Protein 2CJL (pdb70)

Organism: St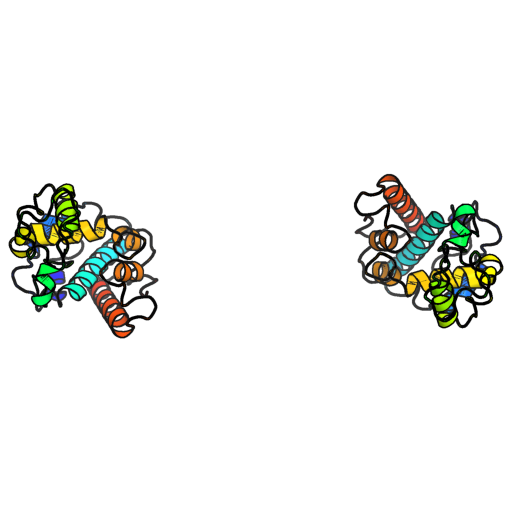reptomyces coelicolor (strain ATCC BAA-471 / A3(2) / M145) (NCBI:txid100226)

Structure (mmCIF, N/CA/C/O backbone):
data_2CJL
#
_entry.id   2CJL
#
_cell.length_a   48.671
_cell.length_b   74.378
_cell.length_c   64.179
_cell.angle_alpha   90.00
_cell.angle_beta   108.57
_cell.angle_gamma   90.00
#
_symmetry.space_group_name_H-M   'P 1 21 1'
#
loop_
_entity.id
_entity.type
_entity.pdbx_description
1 polymer 'SECRETED CHITINASE'
2 non-polymer 'ZINC ION'
3 water water
#
loop_
_atom_site.group_PDB
_atom_site.id
_atom_site.type_symbol
_atom_site.label_atom_id
_atom_site.label_alt_id
_atom_site.label_comp_id
_atom_site.label_asym_id
_atom_site.label_entity_id
_atom_site.label_seq_id
_atom_site.pdbx_PDB_ins_code
_atom_site.Cartn_x
_atom_site.Cartn_y
_atom_site.Cartn_z
_atom_site.occupancy
_atom_site.B_iso_or_equiv
_atom_site.auth_seq_id
_atom_site.auth_comp_id
_atom_site.auth_asym_id
_atom_site.auth_atom_id
_atom_site.pdbx_PDB_model_num
ATOM 1 N N . PHE A 1 1 ? 21.197 63.013 22.583 1.00 14.86 12 PHE A N 1
ATOM 2 C CA . PHE A 1 1 ? 21.830 61.902 23.373 1.00 13.64 12 PHE A CA 1
ATOM 3 C C . PHE A 1 1 ? 20.731 60.952 23.866 1.00 13.35 12 PHE A C 1
ATOM 4 O O . PHE A 1 1 ? 19.720 61.407 24.403 1.00 13.23 12 PHE A O 1
ATOM 12 N N . VAL A 1 2 ? 20.946 59.643 23.682 1.00 12.35 13 VAL A N 1
ATOM 13 C CA . VAL A 1 2 ? 19.952 58.619 24.042 1.00 12.03 13 VAL A CA 1
ATOM 14 C C . VAL A 1 2 ? 19.759 58.431 25.552 1.00 11.57 13 VAL A C 1
ATOM 15 O O . VAL A 1 2 ? 18.897 57.647 25.994 1.00 12.61 13 VAL A O 1
ATOM 19 N N . VAL A 1 3 ? 20.584 59.118 26.339 1.00 10.18 14 VAL A N 1
ATOM 20 C CA . VAL A 1 3 ? 20.371 59.228 27.776 1.00 9.53 14 VAL A CA 1
ATOM 21 C C . VAL A 1 3 ? 19.988 60.667 28.066 1.00 8.95 14 VAL A C 1
ATOM 22 O O . VAL A 1 3 ? 20.774 61.575 27.816 1.00 9.30 14 VAL A O 1
ATOM 26 N N . SER A 1 4 ? 18.776 60.874 28.578 1.00 9.02 15 SER A N 1
ATOM 27 C CA . SER A 1 4 ? 18.315 62.213 28.917 1.00 8.75 15 SER A CA 1
ATOM 28 C C . SER A 1 4 ? 18.925 62.671 30.227 1.00 9.35 15 SER A C 1
ATOM 29 O O . SER A 1 4 ? 19.499 61.877 30.971 1.00 8.65 15 SER A O 1
ATOM 32 N N . GLU A 1 5 ? 18.790 63.960 30.524 1.00 10.55 16 GLU A N 1
ATOM 33 C CA . GLU A 1 5 ? 19.273 64.496 31.788 1.00 11.93 16 GLU A CA 1
ATOM 34 C C . GLU A 1 5 ? 18.597 63.822 32.969 1.00 11.08 16 GLU A C 1
ATOM 35 O O . GLU A 1 5 ? 19.242 63.513 33.967 1.00 10.99 16 GLU A O 1
ATOM 41 N N . ALA A 1 6 ? 17.293 63.589 32.853 1.00 9.76 17 ALA A N 1
ATOM 42 C CA . ALA A 1 6 ? 16.554 62.967 33.960 1.00 10.12 17 ALA A CA 1
ATOM 43 C C . ALA A 1 6 ? 17.001 61.525 34.170 1.00 9.54 17 ALA A C 1
ATOM 44 O O . ALA A 1 6 ? 17.053 61.052 35.307 1.00 9.91 17 ALA A O 1
ATOM 46 N N . GLN A 1 7 ? 17.322 60.826 33.080 1.00 8.81 18 GLN A N 1
ATOM 47 C CA . GLN A 1 7 ? 17.852 59.460 33.205 1.00 7.70 18 GLN A CA 1
ATOM 48 C C . GLN A 1 7 ? 19.235 59.446 33.848 1.00 7.77 18 GLN A C 1
ATOM 49 O O . GLN A 1 7 ? 19.503 58.645 34.733 1.00 7.74 18 GLN A O 1
ATOM 55 N N . PHE A 1 8 ? 20.100 60.348 33.406 1.00 7.64 19 PHE A N 1
ATOM 56 C CA . PHE A 1 8 ? 21.443 60.459 33.979 1.00 7.38 19 PHE A CA 1
ATOM 57 C C . PHE A 1 8 ? 21.354 60.737 35.475 1.00 8.39 19 PHE A C 1
ATOM 58 O O . PHE A 1 8 ? 22.091 60.166 36.279 1.00 7.44 19 PHE A O 1
ATOM 66 N N . ASP A 1 9 ? 20.419 61.606 35.855 1.00 9.27 20 ASP A N 1
ATOM 67 C CA . ASP A 1 9 ? 20.224 61.956 37.257 1.00 11.28 20 ASP A CA 1
ATOM 68 C C . ASP A 1 9 ? 19.867 60.739 38.119 1.00 11.72 20 ASP A C 1
ATOM 69 O O . ASP A 1 9 ? 20.345 60.598 39.257 1.00 13.11 20 ASP A O 1
ATOM 74 N N . GLN A 1 10 ? 19.022 59.868 37.577 1.00 11.62 21 GLN A N 1
ATOM 75 C CA . GLN A 1 10 ? 18.579 58.659 38.263 1.00 12.56 21 GLN A CA 1
ATOM 76 C C . GLN A 1 10 ? 19.676 57.596 38.314 1.00 11.39 21 GLN A C 1
ATOM 77 O O . GLN A 1 10 ? 19.731 56.789 39.250 1.00 11.06 21 GLN A O 1
ATOM 83 N N . MET A 1 11 ? 20.523 57.585 37.285 1.00 9.93 22 MET A N 1
ATOM 84 C CA . MET A 1 11 ? 21.642 56.653 37.199 1.00 9.58 22 MET A CA 1
ATOM 85 C C . MET A 1 11 ? 22.706 56.883 38.268 1.00 8.50 22 MET A C 1
ATOM 86 O O . MET A 1 11 ? 23.330 55.925 38.718 1.00 7.80 22 MET A O 1
ATOM 91 N N . PHE A 1 12 ? 22.918 58.146 38.656 1.00 7.49 23 PHE A N 1
ATOM 92 C CA . PHE A 1 12 ? 24.008 58.520 39.559 1.00 6.87 23 PHE A CA 1
ATOM 93 C C . PHE A 1 12 ? 23.523 59.454 40.685 1.00 6.54 23 PHE A C 1
ATOM 94 O O . PHE A 1 12 ? 23.939 60.617 40.755 1.00 6.36 23 PHE A O 1
ATOM 102 N N . PRO A 1 13 ? 22.661 58.934 41.577 1.00 6.91 24 PRO A N 1
ATOM 103 C CA . PRO A 1 13 ? 22.061 59.827 42.593 1.00 7.30 24 PRO A CA 1
ATOM 104 C C . PRO A 1 13 ? 22.998 60.295 43.692 1.00 7.16 24 PRO A C 1
ATOM 105 O O . PRO A 1 13 ? 22.635 61.201 44.427 1.00 6.86 24 PRO A O 1
ATOM 109 N N . SER A 1 14 ? 24.166 59.673 43.823 1.00 6.62 25 SER A N 1
ATOM 110 C CA . SER A 1 14 ? 25.129 60.036 44.871 1.00 6.82 25 SER A CA 1
ATOM 111 C C . SER A 1 14 ? 26.310 60.850 44.321 1.00 7.32 25 SER A C 1
ATOM 112 O O . SER A 1 14 ? 27.251 61.134 45.053 1.00 7.70 25 SER A O 1
ATOM 115 N N . ARG A 1 15 ? 26.255 61.201 43.035 1.00 7.47 26 ARG A N 1
ATOM 116 C CA . ARG A 1 15 ? 27.421 61.768 42.350 1.00 7.93 26 ARG A CA 1
ATOM 117 C C . ARG A 1 15 ? 27.987 63.039 42.951 1.00 7.62 26 ARG A C 1
ATOM 118 O O . ARG A 1 15 ? 27.258 63.877 43.509 1.00 8.08 26 ARG A O 1
ATOM 126 N N . ASN A 1 16 ? 29.303 63.155 42.864 1.00 7.90 27 ASN A N 1
ATOM 127 C CA . ASN A 1 16 ? 29.994 64.419 43.102 1.00 7.90 27 ASN A CA 1
ATOM 128 C C . ASN A 1 16 ? 29.449 65.433 42.098 1.00 8.39 27 ASN A C 1
ATOM 129 O O . ASN A 1 16 ? 29.295 65.124 40.914 1.00 8.66 27 ASN A O 1
ATOM 134 N N . SER A 1 17 ? 29.118 66.627 42.574 1.00 9.57 28 SER A N 1
ATOM 135 C CA . SER A 1 17 ? 28.514 67.617 41.689 1.00 10.71 28 SER A CA 1
ATOM 136 C C . SER A 1 17 ? 29.482 68.064 40.584 1.00 9.98 28 SER A C 1
ATOM 137 O O . SER A 1 17 ? 29.046 68.690 39.618 1.00 11.78 28 SER A O 1
ATOM 140 N N . PHE A 1 18 ? 30.771 67.726 40.714 1.00 9.69 29 PHE A N 1
ATOM 141 C CA . PHE A 1 18 ? 31.738 67.932 39.614 1.00 8.97 29 PHE A CA 1
ATOM 142 C C . PHE A 1 18 ? 31.219 67.343 38.301 1.00 9.01 29 PHE A C 1
ATOM 143 O O . PHE A 1 18 ? 31.372 67.940 37.224 1.00 8.59 29 PHE A O 1
ATOM 151 N N . TYR A 1 19 ? 30.653 66.139 38.388 1.00 8.01 30 TYR A N 1
ATOM 152 C CA . TYR A 1 19 ? 30.261 65.401 37.190 1.00 9.62 30 TYR A CA 1
ATOM 153 C C . TYR A 1 19 ? 28.904 65.865 36.687 1.00 10.75 30 TYR A C 1
ATOM 154 O O . TYR A 1 19 ? 27.843 65.489 37.218 1.00 12.76 30 TYR A O 1
ATOM 163 N N . THR A 1 20 ? 28.939 66.689 35.645 1.00 11.18 31 THR A N 1
ATOM 164 C CA . THR A 1 20 ? 27.725 67.297 35.125 1.00 11.12 31 THR A CA 1
ATOM 165 C C . THR A 1 20 ? 27.248 66.607 33.851 1.00 9.88 31 THR A C 1
ATOM 166 O O . THR A 1 20 ? 28.056 66.131 33.050 1.00 10.57 31 THR A O 1
ATOM 170 N N . TYR A 1 21 ? 25.922 66.557 33.673 1.00 9.82 32 TYR A N 1
ATOM 171 C CA . TYR A 1 21 ? 25.321 66.059 32.441 1.00 9.73 32 TYR A CA 1
ATOM 172 C C . TYR A 1 21 ? 25.754 66.936 31.258 1.00 9.77 32 TYR A C 1
ATOM 173 O O . TYR A 1 21 ? 26.034 66.426 30.177 1.00 9.80 32 TYR A O 1
ATOM 182 N N . SER A 1 22 ? 25.825 68.250 31.483 1.00 9.84 33 SER A N 1
ATOM 183 C CA . SER A 1 22 ? 26.266 69.184 30.441 1.00 10.65 33 SER A CA 1
ATOM 184 C C . SER A 1 22 ? 27.717 68.943 30.006 1.00 10.46 33 SER A C 1
ATOM 185 O O . SER A 1 22 ? 28.042 69.081 28.825 1.00 11.05 33 SER A O 1
ATOM 188 N N . GLY A 1 23 ? 28.573 68.545 30.950 1.00 10.13 34 GLY A N 1
ATOM 189 C CA . GLY A 1 23 ? 29.950 68.180 30.619 1.00 9.82 34 GLY A CA 1
ATOM 190 C C . GLY A 1 23 ? 29.994 66.948 29.724 1.00 9.40 34 GLY A C 1
ATOM 191 O O . GLY A 1 23 ? 30.762 66.874 28.747 1.00 9.76 34 GLY A O 1
ATOM 192 N N . LEU A 1 24 ? 29.145 65.973 30.047 1.00 8.87 35 LEU A N 1
ATOM 193 C CA . LEU A 1 24 ? 29.046 64.758 29.239 1.00 8.57 35 LEU A CA 1
ATOM 194 C C . LEU A 1 24 ? 28.555 65.056 27.824 1.00 9.12 35 LEU A C 1
ATOM 195 O O . LEU A 1 24 ? 29.149 64.589 26.845 1.00 9.09 35 LEU A O 1
ATOM 200 N N . THR A 1 25 ? 27.486 65.841 27.723 1.00 9.54 36 THR A N 1
ATOM 201 C CA . THR A 1 25 ? 26.959 66.184 26.402 1.00 10.55 36 THR A CA 1
ATOM 202 C C . THR A 1 25 ? 27.965 66.994 25.582 1.00 10.37 36 THR A C 1
ATOM 203 O O . THR A 1 25 ? 28.056 66.807 24.369 1.00 10.90 36 THR A O 1
ATOM 207 N N . ALA A 1 26 ? 28.742 67.850 26.247 1.00 10.25 37 ALA A N 1
ATOM 208 C CA . ALA A 1 26 ? 29.803 68.607 25.564 1.00 11.30 37 ALA A CA 1
ATOM 209 C C . ALA A 1 26 ? 30.892 67.683 25.005 1.00 11.80 37 ALA A C 1
ATOM 210 O O . ALA A 1 26 ? 31.498 67.971 23.968 1.00 13.72 37 ALA A O 1
ATOM 212 N N . ALA A 1 27 ? 31.134 66.578 25.705 1.00 11.44 38 ALA A N 1
ATOM 213 C CA . ALA A 1 27 ? 32.175 65.619 25.333 1.00 10.82 38 ALA A CA 1
ATOM 214 C C . ALA A 1 27 ? 31.830 64.774 24.102 1.00 11.22 38 ALA A C 1
ATOM 215 O O . ALA A 1 27 ? 32.714 64.269 23.414 1.00 10.85 38 ALA A O 1
ATOM 217 N N . LEU A 1 28 ? 30.535 64.602 23.851 1.00 11.24 39 LEU A N 1
ATOM 218 C CA . LEU A 1 28 ? 30.059 63.689 22.821 1.00 12.08 39 LEU A CA 1
ATOM 219 C C . LEU A 1 28 ? 30.608 64.003 21.436 1.00 12.41 39 LEU A C 1
ATOM 220 O O . LEU A 1 28 ? 30.871 63.085 20.653 1.00 13.25 39 LEU A O 1
ATOM 225 N N . SER A 1 29 ? 30.781 65.290 21.135 1.00 13.58 40 SER A N 1
ATOM 226 C CA . SER A 1 29 ? 31.289 65.694 19.818 1.00 14.76 40 SER A CA 1
ATOM 227 C C . SER A 1 29 ? 32.691 65.147 19.481 1.00 14.61 40 SER A C 1
ATOM 228 O O . SER A 1 29 ? 33.052 65.045 18.301 1.00 15.43 40 SER A O 1
ATOM 231 N N . ALA A 1 30 ? 33.472 64.776 20.497 1.00 13.46 41 ALA A N 1
ATOM 232 C CA . ALA A 1 30 ? 34.792 64.192 20.249 1.00 12.40 41 ALA A CA 1
ATOM 233 C C . ALA A 1 30 ? 34.680 62.804 19.604 1.00 12.16 41 ALA A C 1
ATOM 234 O O . ALA A 1 30 ? 35.589 62.361 18.888 1.00 12.14 41 ALA A O 1
ATOM 236 N N . TYR A 1 31 ? 33.571 62.113 19.883 1.00 11.92 42 TYR A N 1
ATOM 237 C CA . TYR A 1 31 ? 33.327 60.767 19.362 1.00 11.80 42 TYR A CA 1
ATOM 238 C C . TYR A 1 31 ? 31.888 60.658 18.898 1.00 12.66 42 TYR A C 1
ATOM 239 O O . TYR A 1 31 ? 31.046 60.091 19.595 1.00 12.65 42 TYR A O 1
ATOM 248 N N . PRO A 1 32 ? 31.588 61.235 17.719 1.00 13.03 43 PRO A N 1
ATOM 249 C CA . PRO A 1 32 ? 30.209 61.284 17.211 1.00 13.41 43 PRO A CA 1
ATOM 250 C C . PRO A 1 32 ? 29.556 59.919 16.966 1.00 13.19 43 PRO A C 1
ATOM 251 O O . PRO A 1 32 ? 28.327 59.843 16.883 1.00 13.88 43 PRO A O 1
ATOM 255 N N . GLY A 1 33 ? 30.364 58.863 16.840 1.00 12.91 44 GLY A N 1
ATOM 256 C CA . GLY A 1 33 ? 29.856 57.497 16.666 1.00 12.18 44 GLY A CA 1
ATOM 257 C C . GLY A 1 33 ? 29.382 56.880 17.977 1.00 11.29 44 GLY A C 1
ATOM 258 O O . GLY A 1 33 ? 28.642 55.881 17.988 1.00 11.37 44 GLY A O 1
ATOM 259 N N . PHE A 1 34 ? 29.793 57.482 19.093 1.00 10.28 45 PHE A N 1
ATOM 260 C CA . PHE A 1 34 ? 29.484 56.906 20.404 1.00 9.45 45 PHE A CA 1
ATOM 261 C C . PHE A 1 34 ? 28.001 57.039 20.717 1.00 9.80 45 PHE A C 1
ATOM 262 O O . PHE A 1 34 ? 27.459 58.151 20.705 1.00 9.73 45 PHE A O 1
ATOM 270 N N . SER A 1 35 ? 27.375 55.898 21.021 1.00 10.72 46 SER A N 1
ATOM 271 C CA . SER A 1 35 ? 25.931 55.813 21.289 1.00 12.37 46 SER A CA 1
ATOM 272 C C . SER A 1 35 ? 25.134 56.371 20.102 1.00 12.76 46 SER A C 1
ATOM 273 O O . SER A 1 35 ? 24.017 56.863 20.268 1.00 12.96 46 SER A O 1
ATOM 276 N N . ASN A 1 36 ? 25.724 56.272 18.909 1.00 13.61 47 ASN A N 1
ATOM 277 C CA . ASN A 1 36 ? 25.097 56.780 17.681 1.00 15.53 47 ASN A CA 1
ATOM 278 C C . ASN A 1 36 ? 25.357 55.858 16.490 1.00 15.30 47 ASN A C 1
ATOM 279 O O . ASN A 1 36 ? 25.219 56.259 15.320 1.00 15.97 47 ASN A O 1
ATOM 284 N N . THR A 1 37 ? 25.715 54.616 16.798 1.00 14.96 48 THR A N 1
ATOM 285 C CA . THR A 1 37 ? 26.023 53.602 15.794 1.00 14.89 48 THR A CA 1
ATOM 286 C C . THR A 1 37 ? 25.129 52.376 16.004 1.00 15.45 48 THR A C 1
ATOM 287 O O . THR A 1 37 ? 25.025 51.844 17.119 1.00 15.78 48 THR A O 1
ATOM 291 N N . GLY A 1 38 ? 24.479 51.941 14.926 1.00 14.70 49 GLY A N 1
ATOM 292 C CA . GLY A 1 38 ? 23.559 50.805 14.960 1.00 14.28 49 GLY A CA 1
ATOM 293 C C . GLY A 1 38 ? 22.134 51.217 15.307 1.00 13.73 49 GLY A C 1
ATOM 294 O O . GLY A 1 38 ? 21.782 52.400 15.253 1.00 13.79 49 GLY A O 1
ATOM 295 N N . SER A 1 39 ? 21.312 50.242 15.687 1.00 13.67 50 SER A N 1
ATOM 296 C CA . SER A 1 39 ? 19.923 50.522 16.065 1.00 14.25 50 SER A CA 1
ATOM 297 C C . SER A 1 39 ? 19.835 51.321 17.365 1.00 14.13 50 SER A C 1
ATOM 298 O O . SER A 1 39 ? 20.800 51.347 18.144 1.00 13.37 50 SER A O 1
ATOM 301 N N . ASP A 1 40 ? 18.690 51.955 17.610 1.00 14.33 51 ASP A N 1
ATOM 302 C CA . ASP A 1 40 ? 18.454 52.633 18.886 1.00 14.49 51 ASP A CA 1
ATOM 303 C C . ASP A 1 40 ? 18.674 51.697 20.086 1.00 13.80 51 ASP A C 1
ATOM 304 O O . ASP A 1 40 ? 19.062 52.153 21.162 1.00 13.61 51 ASP A O 1
ATOM 309 N N . THR A 1 41 ? 18.408 50.401 19.912 1.00 13.34 52 THR A N 1
ATOM 310 C CA . THR A 1 41 ? 18.700 49.405 20.952 1.00 12.60 52 THR A CA 1
ATOM 311 C C . THR A 1 41 ? 20.200 49.373 21.262 1.00 12.19 52 THR A C 1
ATOM 312 O O . THR A 1 41 ? 20.615 49.457 22.429 1.00 11.53 52 THR A O 1
ATOM 316 N N . VAL A 1 42 ? 21.008 49.264 20.218 1.00 11.46 53 VAL A N 1
ATOM 317 C CA . VAL A 1 42 ? 22.460 49.221 20.375 1.00 11.45 53 VAL A CA 1
ATOM 318 C C . VAL A 1 42 ? 22.981 50.536 20.963 1.00 10.72 53 VAL A C 1
ATOM 319 O O . VAL A 1 42 ? 23.877 50.520 21.822 1.00 9.76 53 VAL A O 1
ATOM 323 N N . LYS A 1 43 ? 22.427 51.665 20.524 1.00 9.54 54 LYS A N 1
ATOM 324 C CA . LYS A 1 43 ? 22.856 52.981 21.012 1.00 9.56 54 LYS A CA 1
ATOM 325 C C . LYS A 1 43 ? 22.652 53.063 22.516 1.00 9.31 54 LYS A C 1
ATOM 326 O O . LYS A 1 43 ? 23.502 53.592 23.248 1.00 9.15 54 LYS A O 1
ATOM 332 N N . LYS A 1 44 ? 21.501 52.580 22.972 1.00 8.98 55 LYS A N 1
ATOM 333 C CA . LYS A 1 44 ? 21.165 52.624 24.392 1.00 9.13 55 LYS A CA 1
ATOM 334 C C . LYS A 1 44 ? 21.974 51.601 25.197 1.00 9.11 55 LYS A C 1
ATOM 335 O O . LYS A 1 44 ? 22.379 51.888 26.340 1.00 8.44 55 LYS A O 1
ATOM 341 N N . GLN A 1 45 ? 22.201 50.418 24.620 1.00 8.31 56 GLN A N 1
ATOM 342 C CA . GLN A 1 45 ? 23.059 49.414 25.275 1.00 7.51 56 GLN A CA 1
ATOM 343 C C . GLN A 1 45 ? 24.460 49.993 25.444 1.00 7.46 56 GLN A C 1
ATOM 344 O O . GLN A 1 45 ? 25.064 49.845 26.515 1.00 7.11 56 GLN A O 1
ATOM 350 N N . GLU A 1 46 ? 24.968 50.649 24.406 1.00 6.81 57 GLU A N 1
ATOM 351 C CA . GLU A 1 46 ? 26.309 51.227 24.491 1.00 7.00 57 GLU A CA 1
ATOM 352 C C . GLU A 1 46 ? 26.387 52.303 25.586 1.00 6.78 57 GLU A C 1
ATOM 353 O O . GLU A 1 46 ? 27.316 52.306 26.412 1.00 6.74 57 GLU A O 1
ATOM 359 N N . ALA A 1 47 ? 25.411 53.215 25.584 1.00 5.74 58 ALA A N 1
ATOM 360 C CA . ALA A 1 47 ? 25.386 54.293 26.579 1.00 5.96 58 ALA A CA 1
ATOM 361 C C . ALA A 1 47 ? 25.316 53.689 27.980 1.00 5.67 58 ALA A C 1
ATOM 362 O O . ALA A 1 47 ? 26.048 54.104 28.879 1.00 6.23 58 ALA A O 1
ATOM 364 N N . ALA A 1 48 ? 24.438 52.705 28.172 1.00 5.23 59 ALA A N 1
ATOM 365 C CA . ALA A 1 48 ? 24.303 52.074 29.489 1.00 4.89 59 ALA A CA 1
ATOM 366 C C . ALA A 1 48 ? 25.572 51.371 29.913 1.00 5.43 59 ALA A C 1
ATOM 367 O O . ALA A 1 48 ? 25.921 51.387 31.103 1.00 6.06 59 ALA A O 1
ATOM 369 N N . ALA A 1 49 ? 26.234 50.724 28.958 1.00 4.53 60 ALA A N 1
ATOM 370 C CA . ALA A 1 49 ? 27.478 50.003 29.234 1.00 4.86 60 ALA A CA 1
ATOM 371 C C . ALA A 1 49 ? 28.585 50.961 29.654 1.00 4.79 60 ALA A C 1
ATOM 372 O O . ALA A 1 49 ? 29.302 50.694 30.636 1.00 5.03 60 ALA A O 1
ATOM 374 N N . PHE A 1 50 ? 28.733 52.060 28.919 1.00 3.86 61 PHE A N 1
ATOM 375 C CA . PHE A 1 50 ? 29.708 53.087 29.293 1.00 3.97 61 PHE A CA 1
ATOM 376 C C . PHE A 1 50 ? 29.436 53.608 30.692 1.00 4.24 61 PHE A C 1
ATOM 377 O O . PHE A 1 50 ? 30.331 53.606 31.550 1.00 4.53 61 PHE A O 1
ATOM 385 N N . LEU A 1 51 ? 28.194 53.993 30.942 1.00 4.37 62 LEU A N 1
ATOM 386 C CA . LEU A 1 51 ? 27.880 54.619 32.229 1.00 3.86 62 LEU A CA 1
ATOM 387 C C . LEU A 1 51 ? 27.950 53.609 33.395 1.00 4.13 62 LEU A C 1
ATOM 388 O O . LEU A 1 51 ? 28.320 53.987 34.524 1.00 4.54 62 LEU A O 1
ATOM 393 N N . ALA A 1 52 ? 27.621 52.334 33.150 1.00 4.52 63 ALA A N 1
ATOM 394 C CA . ALA A 1 52 ? 27.753 51.302 34.191 1.00 4.04 63 ALA A CA 1
ATOM 395 C C . ALA A 1 52 ? 29.236 51.100 34.584 1.00 4.52 63 ALA A C 1
ATOM 396 O O . ALA A 1 52 ? 29.581 51.066 35.774 1.00 5.14 63 ALA A O 1
ATOM 398 N N . ASN A 1 53 ? 30.091 50.987 33.571 1.00 4.32 64 ASN A N 1
ATOM 399 C CA . ASN A 1 53 ? 31.536 50.906 33.807 1.00 4.61 64 ASN A CA 1
ATOM 400 C C . ASN A 1 53 ? 32.066 52.118 34.563 1.00 4.47 64 ASN A C 1
ATOM 401 O O . ASN A 1 53 ? 32.833 51.955 35.528 1.00 5.56 64 ASN A O 1
ATOM 406 N N . VAL A 1 54 ? 31.633 53.307 34.146 1.00 4.21 65 VAL A N 1
ATOM 407 C CA . VAL A 1 54 ? 31.999 54.537 34.848 1.00 4.33 65 VAL A CA 1
ATOM 408 C C . VAL A 1 54 ? 31.535 54.493 36.319 1.00 4.55 65 VAL A C 1
ATOM 409 O O . VAL A 1 54 ? 32.301 54.855 37.240 1.00 4.71 65 VAL A O 1
ATOM 413 N N . GLY A 1 55 ? 30.313 54.019 36.548 1.00 3.92 66 GLY A N 1
ATOM 414 C CA . GLY A 1 55 ? 29.813 53.882 37.928 1.00 4.40 66 GLY A CA 1
ATOM 415 C C . GLY A 1 55 ? 30.695 52.963 38.762 1.00 4.56 66 GLY A C 1
ATOM 416 O O . GLY A 1 55 ? 30.991 53.210 39.948 1.00 5.07 66 GLY A O 1
ATOM 417 N N . HIS A 1 56 ? 31.107 51.864 38.156 1.00 4.56 67 HIS A N 1
ATOM 418 C CA . HIS A 1 56 ? 31.971 50.940 38.892 1.00 4.69 67 HIS A CA 1
ATOM 419 C C . HIS A 1 56 ? 33.321 51.549 39.276 1.00 5.20 67 HIS A C 1
ATOM 420 O O . HIS A 1 56 ? 33.796 51.370 40.404 1.00 5.92 67 HIS A O 1
ATOM 427 N N . GLU A 1 57 ? 33.916 52.285 38.339 1.00 4.42 68 GLU A N 1
ATOM 428 C CA . GLU A 1 57 ? 35.285 52.779 38.527 1.00 5.28 68 GLU A CA 1
ATOM 429 C C . GLU A 1 57 ? 35.396 53.977 39.450 1.00 5.45 68 GLU A C 1
ATOM 430 O O . GLU A 1 57 ? 36.480 54.272 39.979 1.00 5.80 68 GLU A O 1
ATOM 436 N N . THR A 1 58 ? 34.282 54.676 39.623 1.00 4.25 69 THR A N 1
ATOM 437 C CA . THR A 1 58 ? 34.299 55.917 40.387 1.00 4.50 69 THR A CA 1
ATOM 438 C C . THR A 1 58 ? 33.383 55.906 41.623 1.00 4.50 69 THR A C 1
ATOM 439 O O . THR A 1 58 ? 33.170 56.947 42.242 1.00 4.77 69 THR A O 1
ATOM 443 N N . GLY A 1 59 ? 32.800 54.757 41.965 1.00 3.77 70 GLY A N 1
ATOM 444 C CA . GLY A 1 59 ? 31.839 54.716 43.073 1.00 4.43 70 GLY A CA 1
ATOM 445 C C . GLY A 1 59 ? 30.596 55.539 42.791 1.00 4.71 70 GLY A C 1
ATOM 446 O O . GLY A 1 59 ? 30.232 56.435 43.559 1.00 5.00 70 GLY A O 1
ATOM 447 N N . GLY A 1 60 ? 29.926 55.236 41.680 1.00 3.68 71 GLY A N 1
ATOM 448 C CA . GLY A 1 60 ? 28.708 55.983 41.349 1.00 3.45 71 GLY A CA 1
ATOM 449 C C . GLY A 1 60 ? 28.993 57.463 41.113 1.00 4.17 71 GLY A C 1
ATOM 450 O O . GLY A 1 60 ? 28.167 58.315 41.451 1.00 4.70 71 GLY A O 1
ATOM 451 N N . LEU A 1 61 ? 30.168 57.763 40.561 1.00 4.31 72 LEU A N 1
ATOM 452 C CA . LEU A 1 61 ? 30.623 59.156 40.354 1.00 4.46 72 LEU A CA 1
ATOM 453 C C . LEU A 1 61 ? 30.810 59.971 41.646 1.00 4.42 72 LEU A C 1
ATOM 454 O O . LEU A 1 61 ? 30.929 61.202 41.598 1.00 4.71 72 LEU A O 1
ATOM 459 N N . VAL A 1 62 ? 30.900 59.289 42.792 1.00 3.92 73 VAL A N 1
ATOM 460 C CA . VAL A 1 62 ? 31.218 59.988 44.055 1.00 4.12 73 VAL A CA 1
ATOM 461 C C . VAL A 1 62 ? 32.659 60.519 44.028 1.00 5.13 73 VAL A C 1
ATOM 462 O O . VAL A 1 62 ? 32.949 61.570 44.610 1.00 6.17 73 VAL A O 1
ATOM 466 N N . TYR A 1 63 ? 33.545 59.784 43.355 1.00 4.57 74 TYR A N 1
ATOM 467 C CA . TYR A 1 63 ? 34.986 60.105 43.365 1.00 5.04 74 TYR A CA 1
ATOM 468 C C . TYR A 1 63 ? 35.485 60.633 42.030 1.00 5.97 74 TYR A C 1
ATOM 469 O O . TYR A 1 63 ? 35.111 60.115 40.958 1.00 6.03 74 TYR A O 1
ATOM 478 N N . VAL A 1 64 ? 36.336 61.660 42.104 1.00 6.53 75 VAL A N 1
ATOM 479 C CA . VAL A 1 64 ? 37.001 62.219 40.927 1.00 7.27 75 VAL A CA 1
ATOM 480 C C . VAL A 1 64 ? 38.431 61.683 40.810 1.00 7.61 75 VAL A C 1
ATOM 481 O O . VAL A 1 64 ? 38.890 61.363 39.709 1.00 8.06 75 VAL A O 1
ATOM 485 N N . VAL A 1 65 ? 39.134 61.598 41.940 1.00 7.50 76 VAL A N 1
ATOM 486 C CA . VAL A 1 65 ? 40.531 61.143 41.934 1.00 7.92 76 VAL A CA 1
ATOM 487 C C . VAL A 1 65 ? 40.696 59.802 42.630 1.00 8.42 76 VAL A C 1
ATOM 488 O O . VAL A 1 65 ? 39.910 59.420 43.511 1.00 8.99 76 VAL A O 1
ATOM 492 N N . GLU A 1 66 ? 41.747 59.104 42.214 1.00 8.57 77 GLU A N 1
ATOM 493 C CA . GLU A 1 66 ? 42.117 57.827 42.778 1.00 9.18 77 GLU A CA 1
ATOM 494 C C . GLU A 1 66 ? 42.289 57.977 44.293 1.00 9.34 77 GLU A C 1
ATOM 495 O O . GLU A 1 66 ? 42.966 58.892 44.750 1.00 9.54 77 GLU A O 1
ATOM 501 N N . GLN A 1 67 ? 41.666 57.091 45.075 1.00 10.35 78 GLN A N 1
ATOM 502 C CA . GLN A 1 67 ? 41.618 57.296 46.527 1.00 12.09 78 GLN A CA 1
ATOM 503 C C . GLN A 1 67 ? 42.837 56.760 47.273 1.00 13.36 78 GLN A C 1
ATOM 504 O O . GLN A 1 67 ? 43.172 57.254 48.351 1.00 13.79 78 GLN A O 1
ATOM 510 N N . ASN A 1 68 ? 43.489 55.753 46.707 1.00 15.06 79 ASN A N 1
ATOM 511 C CA . ASN A 1 68 ? 44.701 55.216 47.330 1.00 17.44 79 ASN A CA 1
ATOM 512 C C . ASN A 1 68 ? 45.927 56.046 46.973 1.00 18.41 79 ASN A C 1
ATOM 513 O O . ASN A 1 68 ? 46.593 55.784 45.966 1.00 18.84 79 ASN A O 1
ATOM 518 N N . THR A 1 69 ? 46.208 57.042 47.809 1.00 20.04 80 THR A N 1
ATOM 519 C CA . THR A 1 69 ? 47.264 58.016 47.549 1.00 21.60 80 THR A CA 1
ATOM 520 C C . THR A 1 69 ? 48.663 57.397 47.562 1.00 22.18 80 THR A C 1
ATOM 521 O O . THR A 1 69 ? 49.584 57.942 46.943 1.00 22.86 80 THR A O 1
ATOM 525 N N . ALA A 1 70 ? 48.817 56.270 48.257 1.00 22.54 81 ALA A N 1
ATOM 526 C CA . ALA A 1 70 ? 50.095 55.542 48.289 1.00 22.67 81 ALA A CA 1
ATOM 527 C C . ALA A 1 70 ? 50.550 55.135 46.890 1.00 22.67 81 ALA A C 1
ATOM 528 O O . ALA A 1 70 ? 51.753 55.045 46.622 1.00 22.74 81 ALA A O 1
ATOM 530 N N . ASN A 1 71 ? 49.583 54.903 46.004 1.00 22.23 82 ASN A N 1
ATOM 531 C CA .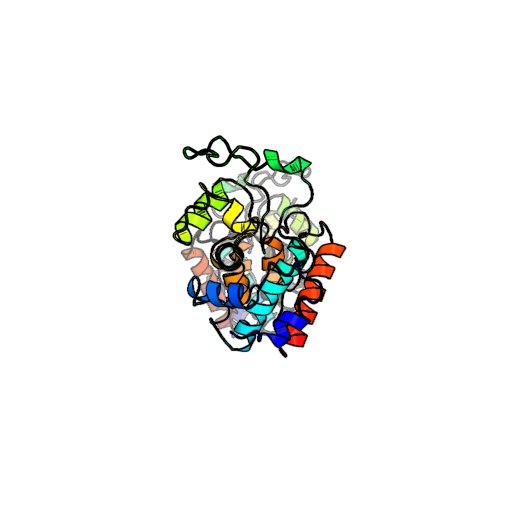 ASN A 1 71 ? 49.861 54.495 44.633 1.00 21.89 82 ASN A CA 1
ATOM 532 C C . ASN A 1 71 ? 50.278 55.621 43.683 1.00 20.88 82 ASN A C 1
ATOM 533 O O . ASN A 1 71 ? 50.723 55.338 42.586 1.00 21.07 82 ASN A O 1
ATOM 538 N N . TYR A 1 72 ? 50.145 56.878 44.108 1.00 20.28 83 TYR A N 1
ATOM 539 C CA . TYR A 1 72 ? 50.377 58.028 43.207 1.00 19.82 83 TYR A CA 1
ATOM 540 C C . TYR A 1 72 ? 51.731 58.000 42.459 1.00 20.67 83 TYR A C 1
ATOM 541 O O . TYR A 1 72 ? 51.749 58.149 41.233 1.00 20.38 83 TYR A O 1
ATOM 550 N N . PRO A 1 73 ? 52.857 57.777 43.176 1.00 21.24 84 PRO A N 1
ATOM 551 C CA . PRO A 1 73 ? 54.141 57.802 42.450 1.00 21.72 84 PRO A CA 1
ATOM 552 C C . PRO A 1 73 ? 54.345 56.631 41.478 1.00 21.66 84 PRO A C 1
ATOM 553 O O . PRO A 1 73 ? 55.312 56.627 40.715 1.00 22.56 84 PRO A O 1
ATOM 557 N N . HIS A 1 74 ? 53.428 55.670 41.494 1.00 21.57 85 HIS A N 1
ATOM 558 C CA . HIS A 1 74 ? 53.490 54.472 40.657 1.00 21.50 85 HIS A CA 1
ATOM 559 C C . HIS A 1 74 ? 53.267 54.672 39.140 1.00 20.64 85 HIS A C 1
ATOM 560 O O . HIS A 1 74 ? 53.685 53.843 38.337 1.00 21.41 85 HIS A O 1
ATOM 567 N N . TYR A 1 75 ? 52.603 55.758 38.748 1.00 19.36 86 TYR A N 1
ATOM 568 C CA . TYR A 1 75 ? 52.110 55.884 37.369 1.00 17.81 86 TYR A CA 1
ATOM 569 C C . TYR A 1 75 ? 53.030 56.666 36.434 1.00 17.39 86 TYR A C 1
ATOM 570 O O . TYR A 1 75 ? 52.602 57.157 35.385 1.00 16.03 86 TYR A O 1
ATOM 579 N N . CYS A 1 76 ? 54.301 56.753 36.807 1.00 17.65 87 CYS A N 1
ATOM 580 C CA . CYS A 1 76 ? 55.293 57.372 35.945 1.00 17.11 87 CYS A CA 1
ATOM 581 C C . CYS A 1 76 ? 56.128 56.302 35.237 1.00 16.43 87 CYS A C 1
ATOM 582 O O . CYS A 1 76 ? 56.952 55.623 35.861 1.00 16.24 87 CYS A O 1
ATOM 585 N N . ASP A 1 77 ? 55.876 56.129 33.940 1.00 14.73 88 ASP A N 1
ATOM 586 C CA . ASP A 1 77 ? 56.711 55.282 33.098 1.00 13.78 88 ASP A CA 1
ATOM 587 C C . ASP A 1 77 ? 57.912 56.118 32.667 1.00 13.37 88 ASP A C 1
ATOM 588 O O . ASP A 1 77 ? 57.847 56.884 31.698 1.00 12.89 88 ASP A O 1
ATOM 593 N N . ALA A 1 78 ? 59.013 55.945 33.396 1.00 13.08 89 ALA A N 1
ATOM 594 C CA . ALA A 1 78 ? 60.204 56.761 33.194 1.00 12.69 89 ALA A CA 1
ATOM 595 C C . ALA A 1 78 ? 60.974 56.439 31.906 1.00 12.14 89 ALA A C 1
ATOM 596 O O . ALA A 1 78 ? 61.926 57.158 31.573 1.00 11.67 89 ALA A O 1
ATOM 598 N N . SER A 1 79 ? 60.560 55.395 31.181 1.00 11.70 90 SER A N 1
ATOM 599 C CA . SER A 1 79 ? 61.178 55.033 29.900 1.00 12.17 90 SER A CA 1
ATOM 600 C C . SER A 1 79 ? 60.745 55.944 28.753 1.00 12.20 90 SER A C 1
ATOM 601 O O . SER A 1 79 ? 61.375 55.986 27.688 1.00 13.17 90 SER A O 1
ATOM 604 N N . GLN A 1 80 ? 59.662 56.680 28.974 1.00 12.63 91 GLN A N 1
ATOM 605 C CA . GLN A 1 80 ? 59.169 57.583 27.939 1.00 12.91 91 GLN A CA 1
ATOM 606 C C . GLN A 1 80 ? 60.114 58.765 27.775 1.00 13.38 91 GLN A C 1
ATOM 607 O O . GLN A 1 80 ? 60.539 59.355 28.769 1.00 13.28 91 GLN A O 1
ATOM 613 N N . PRO A 1 81 ? 60.466 59.101 26.522 1.00 14.41 92 PRO A N 1
ATOM 614 C CA . PRO A 1 81 ? 61.391 60.217 26.284 1.00 14.57 92 PRO A CA 1
ATOM 615 C C . PRO A 1 81 ? 60.848 61.542 26.825 1.00 14.69 92 PRO A C 1
ATOM 616 O O . PRO A 1 81 ? 61.626 62.410 27.235 1.00 15.43 92 PRO A O 1
ATOM 620 N N . TYR A 1 82 ? 59.518 61.665 26.859 1.00 14.41 93 TYR A N 1
ATOM 621 C CA . TYR A 1 82 ? 58.848 62.867 27.360 1.00 14.02 93 TYR A CA 1
ATOM 622 C C . TYR A 1 82 ? 58.642 62.870 28.880 1.00 13.70 93 TYR A C 1
ATOM 623 O O . TYR A 1 82 ? 58.252 63.880 29.470 1.00 13.35 93 TYR A O 1
ATOM 632 N N . GLY A 1 83 ? 58.916 61.727 29.501 1.00 13.41 94 GLY A N 1
ATOM 633 C CA . GLY A 1 83 ? 58.915 61.606 30.953 1.00 13.36 94 GLY A CA 1
ATOM 634 C C . GLY A 1 83 ? 57.595 61.945 31.614 1.00 13.63 94 GLY A C 1
ATOM 635 O O . GLY A 1 83 ? 56.530 61.624 31.087 1.00 13.49 94 GLY A O 1
ATOM 636 N N . CYS A 1 84 ? 57.695 62.595 32.767 1.00 13.74 95 CYS A N 1
ATOM 637 C CA . CYS A 1 84 ? 56.560 62.886 33.646 1.00 14.41 95 CYS A CA 1
ATOM 638 C C . CYS A 1 84 ? 56.654 64.352 34.089 1.00 14.56 95 CYS A C 1
ATOM 639 O O . CYS A 1 84 ? 56.870 64.644 35.264 1.00 14.97 95 CYS A O 1
ATOM 642 N N . PRO A 1 85 ? 56.496 65.291 33.135 1.00 14.57 96 PRO A N 1
ATOM 643 C CA . PRO A 1 85 ? 56.826 66.701 33.389 1.00 15.42 96 PRO A CA 1
ATOM 644 C C . PRO A 1 85 ? 56.013 67.380 34.495 1.00 15.88 96 PRO A C 1
ATOM 645 O O . PRO A 1 85 ? 56.511 68.297 35.143 1.00 16.28 96 PRO A O 1
ATOM 649 N N . ALA A 1 86 ? 54.773 66.939 34.711 1.00 15.87 97 ALA A N 1
ATOM 650 C CA . ALA A 1 86 ? 53.974 67.477 35.803 1.00 16.08 97 ALA A CA 1
ATOM 651 C C . ALA A 1 86 ? 54.450 66.986 37.170 1.00 16.08 97 ALA A C 1
ATOM 652 O O . ALA A 1 86 ? 54.114 67.588 38.194 1.00 17.61 97 ALA A O 1
ATOM 654 N N . GLY A 1 87 ? 55.235 65.911 37.180 1.00 16.11 98 GLY A N 1
ATOM 655 C CA . GLY A 1 87 ? 55.672 65.270 38.421 1.00 15.95 98 GLY A CA 1
ATOM 656 C C . GLY A 1 87 ? 55.502 63.764 38.370 1.00 15.88 98 GLY A C 1
ATOM 657 O O . GLY A 1 87 ? 54.566 63.262 37.742 1.00 15.25 98 GLY A O 1
ATOM 658 N N . ASN A 1 88 ? 56.396 63.038 39.045 1.00 16.07 99 ASN A N 1
ATOM 659 C CA . ASN A 1 88 ? 56.364 61.577 39.056 1.00 16.51 99 ASN A CA 1
ATOM 660 C C . ASN A 1 88 ? 55.071 60.995 39.647 1.00 15.98 99 ASN A C 1
ATOM 661 O O . ASN A 1 88 ? 54.653 59.897 39.281 1.00 15.91 99 ASN A O 1
ATOM 666 N N . ASP A 1 89 ? 54.450 61.758 40.539 1.00 16.08 100 ASP A N 1
ATOM 667 C CA . ASP A 1 89 ? 53.254 61.320 41.261 1.00 16.19 100 ASP A CA 1
ATOM 668 C C . ASP A 1 89 ? 51.976 62.035 40.807 1.00 15.62 100 ASP A C 1
ATOM 669 O O . ASP A 1 89 ? 50.987 62.071 41.545 1.00 15.44 100 ASP A O 1
ATOM 674 N N . LYS A 1 90 ? 51.989 62.587 39.598 1.00 14.00 101 LYS A N 1
ATOM 675 C CA . LYS A 1 90 ? 50.850 63.376 39.116 1.00 13.03 101 LYS A CA 1
ATOM 676 C C . LYS A 1 90 ? 50.026 62.740 37.981 1.00 11.60 101 LYS A C 1
ATOM 677 O O . LYS A 1 90 ? 49.226 63.419 37.338 1.00 11.03 101 LYS A O 1
ATOM 683 N N . TYR A 1 91 ? 50.197 61.438 37.761 1.00 10.28 102 TYR A N 1
ATOM 684 C CA . TYR A 1 91 ? 49.507 60.722 36.669 1.00 9.63 102 TYR A CA 1
ATOM 685 C C . TYR A 1 91 ? 48.610 59.612 37.203 1.00 8.91 102 TYR A C 1
ATOM 686 O O . TYR A 1 91 ? 48.364 58.608 36.528 1.00 8.74 102 TYR A O 1
ATOM 695 N N . TYR A 1 92 ? 48.128 59.845 38.428 1.00 8.94 103 TYR A N 1
ATOM 696 C CA . TYR A 1 92 ? 47.165 58.967 39.092 1.00 9.00 103 TYR A CA 1
ATOM 697 C C . TYR A 1 92 ? 45.789 59.073 38.452 1.00 8.85 103 TYR A C 1
ATOM 698 O O . TYR A 1 92 ? 45.530 59.969 37.643 1.00 9.18 103 TYR A O 1
ATOM 707 N N . GLY A 1 93 ? 44.912 58.149 38.832 1.00 8.82 104 GLY A N 1
ATOM 708 C CA . GLY A 1 93 ? 43.569 58.075 38.271 1.00 7.95 104 GLY A CA 1
ATOM 709 C C . GLY A 1 93 ? 42.726 59.322 38.462 1.00 7.58 104 GLY A C 1
ATOM 710 O O . GLY A 1 93 ? 42.611 59.871 39.559 1.00 7.22 104 GLY A O 1
ATOM 711 N N . ARG A 1 94 ? 42.142 59.780 37.360 1.00 6.65 105 ARG A N 1
ATOM 712 C CA . ARG A 1 94 ? 41.243 60.932 37.392 1.00 6.44 105 ARG A CA 1
ATOM 713 C C . ARG A 1 94 ? 40.061 60.713 36.449 1.00 6.07 105 ARG A C 1
ATOM 714 O O . ARG A 1 94 ? 40.215 60.167 35.342 1.00 5.62 105 ARG A O 1
ATOM 722 N N . GLY A 1 95 ? 38.890 61.159 36.884 1.00 5.93 106 GLY A N 1
ATOM 723 C CA . GLY A 1 95 ? 37.723 61.202 35.997 1.00 6.05 106 GLY A CA 1
ATOM 724 C C . GLY A 1 95 ? 37.008 59.868 35.820 1.00 6.51 106 GLY A C 1
ATOM 725 O O . GLY A 1 95 ? 37.273 58.890 36.543 1.00 5.93 106 GLY A O 1
ATOM 726 N N . PRO A 1 96 ? 36.063 59.826 34.870 1.00 6.45 107 PRO A N 1
ATOM 727 C CA . PRO A 1 96 ? 35.127 58.691 34.773 1.00 6.66 107 PRO A CA 1
ATOM 728 C C . PRO A 1 96 ? 35.742 57.310 34.519 1.00 6.72 107 PRO A C 1
ATOM 729 O O . PRO A 1 96 ? 35.162 56.305 34.970 1.00 7.07 107 PRO A O 1
ATOM 733 N N . VAL A 1 97 ? 36.877 57.242 33.815 1.00 6.94 108 VAL A N 1
ATOM 734 C CA . VAL A 1 97 ? 37.562 55.950 33.627 1.00 7.63 108 VAL A CA 1
ATOM 735 C C . VAL A 1 97 ? 38.855 55.893 34.418 1.00 7.59 108 VAL A C 1
ATOM 736 O O . VAL A 1 97 ? 39.655 54.982 34.229 1.00 8.92 108 VAL A O 1
ATOM 740 N N . GLN A 1 98 ? 39.052 56.853 35.316 1.00 6.74 109 GLN A N 1
ATOM 741 C CA . GLN A 1 98 ? 40.250 56.849 36.171 1.00 7.02 109 GLN A CA 1
ATOM 742 C C . GLN A 1 98 ? 41.521 56.744 35.317 1.00 7.27 109 GLN A C 1
ATOM 743 O O . GLN A 1 98 ? 42.383 55.889 35.526 1.00 7.30 109 GLN A O 1
ATOM 749 N N . LEU A 1 99 ? 41.614 57.667 34.360 1.00 7.16 110 LEU A N 1
ATOM 750 C CA . LEU A 1 99 ? 42.765 57.764 33.466 1.00 7.07 110 LEU A CA 1
ATOM 751 C C . LEU A 1 99 ? 44.057 57.864 34.290 1.00 7.06 110 LEU A C 1
ATOM 752 O O . LEU A 1 99 ? 44.160 58.718 35.196 1.00 6.63 110 LEU A O 1
ATOM 757 N N . SER A 1 100 ? 45.007 56.970 33.977 1.00 7.57 111 SER A N 1
ATOM 758 C CA . SER A 1 100 ? 46.252 56.778 34.732 1.00 8.90 111 SER A CA 1
ATOM 759 C C . SER A 1 100 ? 47.415 56.564 33.766 1.00 8.75 111 SER A C 1
ATOM 760 O O . SER A 1 100 ? 47.210 56.075 32.655 1.00 9.03 111 SER A O 1
ATOM 763 N N . TRP A 1 101 ? 48.617 56.942 34.224 1.00 9.44 112 TRP A N 1
ATOM 764 C CA . TRP A 1 101 ? 49.915 56.785 33.515 1.00 10.82 112 TRP A CA 1
ATOM 765 C C . TRP A 1 101 ? 50.249 57.955 32.602 1.00 10.16 112 TRP A C 1
ATOM 766 O O . TRP A 1 101 ? 49.420 58.396 31.803 1.00 9.97 112 TRP A O 1
ATOM 777 N N . ASN A 1 102 ? 51.492 58.422 32.691 1.00 9.88 113 ASN A N 1
ATOM 778 C CA . ASN A 1 102 ? 51.955 59.471 31.789 1.00 9.30 113 ASN A CA 1
ATOM 779 C C . ASN A 1 102 ? 51.686 59.161 30.315 1.00 8.84 113 ASN A C 1
ATOM 780 O O . ASN A 1 102 ? 51.281 60.050 29.561 1.00 8.92 113 ASN A O 1
ATOM 785 N N . PHE A 1 103 ? 51.901 57.911 29.883 1.00 8.82 114 PHE A N 1
ATOM 786 C CA . PHE A 1 103 ? 51.722 57.582 28.473 1.00 9.37 114 PHE A CA 1
ATOM 787 C C . PHE A 1 103 ? 50.244 57.664 28.026 1.00 8.79 114 PHE A C 1
ATOM 788 O O . PHE A 1 103 ? 49.959 57.939 26.854 1.00 9.23 114 PHE A O 1
ATOM 796 N N . ASN A 1 104 ? 49.317 57.445 28.965 1.00 8.84 115 ASN A N 1
ATOM 797 C CA . ASN A 1 104 ? 47.888 57.581 28.639 1.00 8.15 115 ASN A CA 1
ATOM 798 C C . ASN A 1 104 ? 47.420 59.034 28.639 1.00 8.03 115 ASN A C 1
ATOM 799 O O . ASN A 1 104 ? 46.583 59.410 27.817 1.00 8.11 115 ASN A O 1
ATOM 804 N N . TYR A 1 105 ? 47.962 59.846 29.543 1.00 8.12 116 TYR A N 1
ATOM 805 C CA . TYR A 1 105 ? 47.710 61.290 29.473 1.00 8.00 116 TYR A CA 1
ATOM 806 C C . TYR A 1 105 ? 48.256 61.840 28.158 1.00 8.92 116 TYR A C 1
ATOM 807 O O . TYR A 1 105 ? 47.616 62.683 27.510 1.00 8.38 116 TYR A O 1
ATOM 816 N N . LYS A 1 106 ? 49.422 61.340 27.733 1.00 9.20 117 LYS A N 1
ATOM 817 C CA . LYS A 1 106 ? 49.992 61.762 26.449 1.00 9.72 117 LYS A CA 1
ATOM 818 C C . LYS A 1 106 ? 49.085 61.378 25.271 1.00 9.43 117 LYS A C 1
ATOM 819 O O . LYS A 1 106 ? 48.712 62.236 24.467 1.00 9.01 117 LYS A O 1
ATOM 825 N N . ALA A 1 107 ? 48.726 60.093 25.175 1.00 9.24 118 ALA A N 1
ATOM 826 C CA . ALA A 1 107 ? 47.900 59.578 24.083 1.00 9.06 118 ALA A CA 1
ATOM 827 C C . ALA A 1 107 ? 46.519 60.231 24.068 1.00 8.71 118 ALA A C 1
ATOM 828 O O . ALA A 1 107 ? 46.028 60.639 23.011 1.00 9.03 118 ALA A O 1
ATOM 830 N N . ALA A 1 108 ? 45.898 60.335 25.245 1.00 8.19 119 ALA A N 1
ATOM 831 C CA . ALA A 1 108 ? 44.552 60.909 25.302 1.00 7.46 119 ALA A CA 1
ATOM 832 C C . ALA A 1 108 ? 44.593 62.371 24.876 1.00 6.95 119 ALA A C 1
ATOM 833 O O . ALA A 1 108 ? 43.752 62.832 24.087 1.00 7.18 119 ALA A O 1
ATOM 835 N N . GLY A 1 109 ? 45.581 63.097 25.385 1.00 6.99 120 GLY A N 1
ATOM 836 C CA . GLY A 1 109 ? 45.726 64.523 25.059 1.00 8.19 120 GLY A CA 1
ATOM 837 C C . GLY A 1 109 ? 45.956 64.731 23.576 1.00 8.73 120 GLY A C 1
ATOM 838 O O . GLY A 1 109 ? 45.335 65.603 22.946 1.00 8.87 120 GLY A O 1
ATOM 839 N N . ASP A 1 110 ? 46.829 63.917 23.001 1.00 8.62 121 ASP A N 1
ATOM 840 C CA . ASP A 1 110 ? 47.109 64.001 21.559 1.00 9.90 121 ASP A CA 1
ATOM 841 C C . ASP A 1 110 ? 45.825 63.799 20.755 1.00 10.00 121 ASP A C 1
ATOM 842 O O . ASP A 1 110 ? 45.557 64.519 19.790 1.00 11.40 121 ASP A O 1
ATOM 847 N N . ALA A 1 111 ? 45.004 62.836 21.178 1.00 9.32 122 ALA A N 1
ATOM 848 C CA . ALA A 1 111 ? 43.766 62.532 20.454 1.00 9.61 122 ALA A CA 1
ATOM 849 C C . ALA A 1 111 ? 42.721 63.622 20.608 1.00 9.40 122 ALA A C 1
ATOM 850 O O . ALA A 1 111 ? 41.976 63.920 19.668 1.00 11.03 122 ALA A O 1
ATOM 852 N N . LEU A 1 112 ? 42.664 64.210 21.797 1.00 8.69 123 LEU A N 1
ATOM 853 C CA . LEU A 1 112 ? 41.640 65.219 22.127 1.00 8.59 123 LEU A CA 1
ATOM 854 C C . LEU A 1 112 ? 42.031 66.662 21.779 1.00 9.01 123 LEU A C 1
ATOM 855 O O . LEU A 1 112 ? 41.203 67.583 21.857 1.00 9.32 123 LEU A O 1
ATOM 860 N N . GLY A 1 113 ? 43.294 66.873 21.430 1.00 9.96 124 GLY A N 1
ATOM 861 C CA . GLY A 1 113 ? 43.805 68.232 21.214 1.00 10.48 124 GLY A CA 1
ATOM 862 C C . GLY A 1 113 ? 43.928 69.041 22.498 1.00 10.97 124 GLY A C 1
ATOM 863 O O . GLY A 1 113 ? 43.663 70.259 22.517 1.00 11.33 124 GLY A O 1
ATOM 864 N N . ILE A 1 114 ? 44.305 68.366 23.585 1.00 10.30 125 ILE A N 1
ATOM 865 C CA . ILE A 1 114 ? 44.514 69.002 24.893 1.00 11.30 125 ILE A CA 1
ATOM 866 C C . ILE A 1 114 ? 45.844 68.518 25.456 1.00 11.16 125 ILE A C 1
ATOM 867 O O . ILE A 1 114 ? 46.159 67.333 25.350 1.00 10.10 125 ILE A O 1
ATOM 872 N N . ASP A 1 115 ? 46.621 69.424 26.043 1.00 11.25 126 ASP A N 1
ATOM 873 C CA . ASP A 1 115 ? 47.921 69.047 26.579 1.00 11.23 126 ASP A CA 1
ATOM 874 C C . ASP A 1 115 ? 47.786 68.453 27.980 1.00 10.88 126 ASP A C 1
ATOM 875 O O . ASP A 1 115 ? 48.080 69.087 28.995 1.00 10.83 126 ASP A O 1
ATOM 880 N N . LEU A 1 116 ? 47.333 67.207 28.019 1.00 9.83 127 LEU A N 1
ATOM 881 C CA . LEU A 1 116 ? 47.102 66.536 29.284 1.00 9.11 127 LEU A CA 1
ATOM 882 C C . LEU A 1 116 ? 48.390 66.044 29.924 1.00 9.32 127 LEU A C 1
ATOM 883 O O . LEU A 1 116 ? 48.446 65.899 31.135 1.00 9.90 127 LEU A O 1
ATOM 888 N N . LEU A 1 117 ? 49.426 65.806 29.119 1.00 9.54 128 LEU A N 1
ATOM 889 C CA . LEU A 1 117 ? 50.704 65.390 29.699 1.00 10.67 128 LEU A CA 1
ATOM 890 C C . LEU A 1 117 ? 51.276 66.499 30.575 1.00 10.59 128 LEU A C 1
ATOM 891 O O . LEU A 1 117 ? 51.773 66.233 31.674 1.00 11.45 128 LEU A O 1
ATOM 896 N N . ASN A 1 118 ? 51.179 67.748 30.113 1.00 11.05 129 ASN A N 1
ATOM 897 C CA . ASN A 1 118 ? 51.704 68.864 30.901 1.00 12.11 129 ASN A CA 1
ATOM 898 C C . ASN A 1 118 ? 50.682 69.520 31.831 1.00 12.76 129 ASN A C 1
ATOM 899 O O . ASN A 1 118 ? 51.030 70.387 32.643 1.00 14.62 129 ASN A O 1
ATOM 904 N N . ASN A 1 119 ? 49.415 69.119 31.711 1.00 11.78 130 ASN A N 1
ATOM 905 C CA . ASN A 1 119 ? 48.343 69.684 32.537 1.00 11.35 130 ASN A CA 1
ATOM 906 C C . ASN A 1 119 ? 47.363 68.575 32.964 1.00 10.44 130 ASN A C 1
ATOM 907 O O . ASN A 1 119 ? 46.168 68.662 32.662 1.00 9.71 130 ASN A O 1
ATOM 912 N N . PRO A 1 120 ? 47.865 67.536 33.656 1.00 9.43 131 PRO A N 1
ATOM 913 C CA . PRO A 1 120 ? 46.994 66.389 33.955 1.00 9.01 131 PRO A CA 1
ATOM 914 C C . PRO A 1 120 ? 45.826 66.746 34.885 1.00 8.62 131 PRO A C 1
ATOM 915 O O . PRO A 1 120 ? 44.781 66.049 34.881 1.00 7.68 131 PRO A O 1
ATOM 919 N N . ASP A 1 121 ? 45.977 67.798 35.684 1.00 8.50 132 ASP A N 1
ATOM 920 C CA . ASP A 1 121 ? 44.893 68.204 36.596 1.00 8.71 132 ASP A CA 1
ATOM 921 C C . ASP A 1 121 ? 43.620 68.642 35.852 1.00 8.11 132 ASP A C 1
ATOM 922 O O . ASP A 1 121 ? 42.545 68.684 36.443 1.00 7.54 132 ASP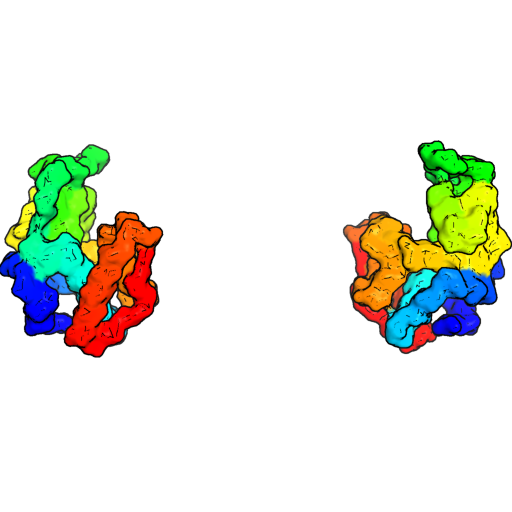 A O 1
ATOM 927 N N . LEU A 1 122 ? 43.737 68.967 34.567 1.00 8.33 133 LEU A N 1
ATOM 928 C CA . LEU A 1 122 ? 42.533 69.283 33.788 1.00 7.58 133 LEU A CA 1
ATOM 929 C C . LEU A 1 122 ? 41.483 68.171 33.885 1.00 6.76 133 LEU A C 1
ATOM 930 O O . LEU A 1 122 ? 40.282 68.437 33.884 1.00 7.18 133 LEU A O 1
ATOM 935 N N . VAL A 1 123 ? 41.938 66.927 33.995 1.00 6.57 134 VAL A N 1
ATOM 936 C CA . VAL A 1 123 ? 41.007 65.782 34.055 1.00 6.78 134 VAL A CA 1
ATOM 937 C C . VAL A 1 123 ? 40.227 65.774 35.375 1.00 7.15 134 VAL A C 1
ATOM 938 O O . VAL A 1 123 ? 39.133 65.202 35.434 1.00 7.61 134 VAL A O 1
ATOM 942 N N . GLN A 1 124 ? 40.766 66.387 36.437 1.00 7.78 135 GLN A N 1
ATOM 943 C CA . GLN A 1 124 ? 40.019 66.459 37.707 1.00 8.39 135 GLN A CA 1
ATOM 944 C C . GLN A 1 124 ? 39.368 67.812 37.956 1.00 8.75 135 GLN A C 1
ATOM 945 O O . GLN A 1 124 ? 38.620 67.981 38.924 1.00 9.34 135 GLN A O 1
ATOM 951 N N . ASN A 1 125 ? 39.647 68.771 37.076 1.00 9.02 136 ASN A N 1
ATOM 952 C CA . ASN A 1 125 ? 39.188 70.138 37.294 1.00 9.57 136 ASN A CA 1
ATOM 953 C C . ASN A 1 125 ? 38.170 70.616 36.289 1.00 9.10 136 ASN A C 1
ATOM 954 O O . ASN A 1 125 ? 37.547 71.665 36.496 1.00 10.69 136 ASN A O 1
ATOM 959 N N . ASP A 1 126 ? 38.006 69.883 35.187 1.00 8.03 137 ASP A N 1
ATOM 960 C CA . ASP A 1 126 ? 37.040 70.262 34.171 1.00 7.79 137 ASP A CA 1
ATOM 961 C C . ASP A 1 126 ? 36.180 69.073 33.732 1.00 7.55 137 ASP A C 1
ATOM 962 O O . ASP A 1 126 ? 36.704 68.059 33.272 1.00 8.26 137 ASP A O 1
ATOM 967 N N . SER A 1 127 ? 34.860 69.230 33.860 1.00 7.17 138 SER A N 1
ATOM 968 C CA . SER A 1 127 ? 33.905 68.150 33.618 1.00 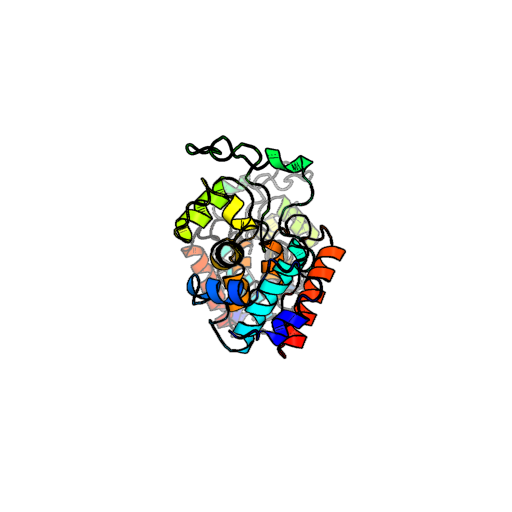7.84 138 SER A CA 1
ATOM 969 C C . SER A 1 127 ? 33.967 67.665 32.171 1.00 6.93 138 SER A C 1
ATOM 970 O O . SER A 1 127 ? 33.990 66.447 31.917 1.00 6.79 138 SER A O 1
ATOM 973 N N . ALA A 1 128 ? 33.985 68.593 31.207 1.00 6.71 139 ALA A N 1
ATOM 974 C CA . ALA A 1 128 ? 33.999 68.177 29.806 1.00 6.89 139 ALA A CA 1
ATOM 975 C C . ALA A 1 128 ? 35.283 67.401 29.486 1.00 6.68 139 ALA A C 1
ATOM 976 O O . ALA A 1 128 ? 35.245 66.386 28.785 1.00 7.07 139 ALA A O 1
ATOM 978 N N . VAL A 1 129 ? 36.422 67.892 29.974 1.00 6.54 140 VAL A N 1
ATOM 979 C CA . VAL A 1 129 ? 37.678 67.182 29.727 1.00 6.47 140 VAL A CA 1
ATOM 980 C C . VAL A 1 129 ? 37.615 65.781 30.339 1.00 5.44 140 VAL A C 1
ATOM 981 O O . VAL A 1 129 ? 37.977 64.805 29.689 1.00 5.71 140 VAL A O 1
ATOM 985 N N . ALA A 1 130 ? 37.132 65.703 31.585 1.00 5.25 141 ALA A N 1
ATOM 986 C CA . ALA A 1 130 ? 37.006 64.418 32.272 1.00 5.11 141 ALA A CA 1
ATOM 987 C C . ALA A 1 130 ? 36.183 63.429 31.434 1.00 5.36 141 ALA A C 1
ATOM 988 O O . ALA A 1 130 ? 36.612 62.298 31.161 1.00 5.49 141 ALA A O 1
ATOM 990 N N . TRP A 1 131 ? 35.006 63.863 30.998 1.00 5.00 142 TRP A N 1
ATOM 991 C CA . TRP A 1 131 ? 34.172 62.997 30.184 1.00 5.76 142 TRP A CA 1
ATOM 992 C C . TRP A 1 131 ? 34.829 62.663 28.838 1.00 5.57 142 TRP A C 1
ATOM 993 O O . TRP A 1 131 ? 34.711 61.544 28.361 1.00 6.17 142 TRP A O 1
ATOM 1004 N N . LYS A 1 132 ? 35.508 63.634 28.216 1.00 5.62 143 LYS A N 1
ATOM 1005 C CA . LYS A 1 132 ? 36.232 63.342 26.978 1.00 5.53 143 LYS A CA 1
ATOM 1006 C C . LYS A 1 132 ? 37.294 62.251 27.158 1.00 5.67 143 LYS A C 1
ATOM 1007 O O . LYS A 1 132 ? 37.486 61.443 26.254 1.00 6.08 143 LYS A O 1
ATOM 1013 N N . THR A 1 133 ? 37.971 62.218 28.308 1.00 5.97 144 THR A N 1
ATOM 1014 C CA . THR A 1 133 ? 38.987 61.166 28.510 1.00 4.83 144 THR A CA 1
ATOM 1015 C C . THR A 1 133 ? 38.298 59.797 28.628 1.00 5.24 144 THR A C 1
ATOM 1016 O O . THR A 1 133 ? 38.826 58.785 28.173 1.00 6.28 144 THR A O 1
ATOM 1020 N N . GLY A 1 134 ? 37.105 59.776 29.227 1.00 5.25 145 GLY A N 1
ATOM 1021 C CA . GLY A 1 134 ? 36.324 58.540 29.315 1.00 5.43 145 GLY A CA 1
ATOM 1022 C C . GLY A 1 134 ? 35.931 58.045 27.939 1.00 5.33 145 GLY A C 1
ATOM 1023 O O . GLY A 1 134 ? 36.078 56.858 27.633 1.00 5.70 145 GLY A O 1
ATOM 1024 N N . LEU A 1 135 ? 35.458 58.959 27.093 1.00 5.03 146 LEU A N 1
ATOM 1025 C CA . LEU A 1 135 ? 35.084 58.584 25.735 1.00 5.64 146 LEU A CA 1
ATOM 1026 C C . LEU A 1 135 ? 3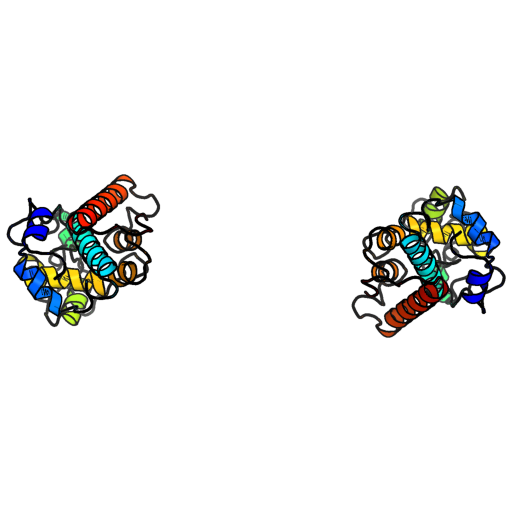6.305 58.209 24.874 1.00 6.00 146 LEU A C 1
ATOM 1027 O O . LEU A 1 135 ? 36.202 57.333 24.013 1.00 6.67 146 LEU A O 1
ATOM 1032 N N . TRP A 1 136 ? 37.455 58.839 25.125 1.00 6.32 147 TRP A N 1
ATOM 1033 C CA . TRP A 1 136 ? 38.676 58.457 24.424 1.00 6.81 147 TRP A CA 1
ATOM 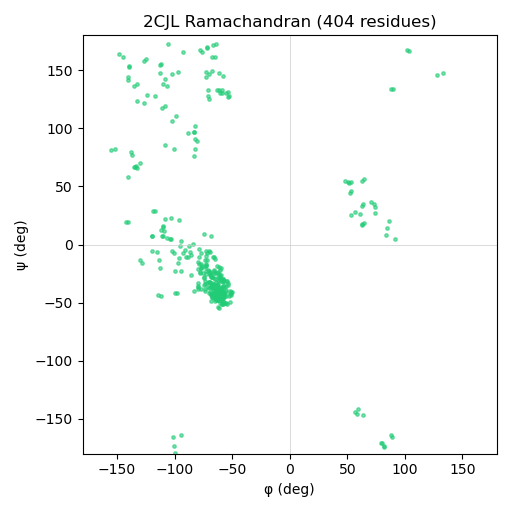1034 C C . TRP A 1 136 ? 38.983 56.986 24.728 1.00 6.80 147 TRP A C 1
ATOM 1035 O O . TRP A 1 136 ? 39.244 56.187 23.808 1.00 7.55 147 TRP A O 1
ATOM 1046 N N . TYR A 1 137 ? 38.926 56.625 26.009 1.00 7.12 148 TYR A N 1
ATOM 1047 C CA . TYR A 1 137 ? 39.289 55.262 26.393 1.00 6.89 148 TYR A CA 1
ATOM 1048 C C . TYR A 1 137 ? 38.283 54.291 25.768 1.00 6.80 148 TYR A C 1
ATOM 1049 O O . TYR A 1 137 ? 38.642 53.311 25.124 1.00 6.96 148 TYR A O 1
ATOM 1058 N N . TRP A 1 138 ? 37.003 54.595 25.938 1.00 6.22 149 TRP A N 1
ATOM 1059 C CA . TRP A 1 138 ? 35.922 53.726 25.479 1.00 6.70 149 TRP A CA 1
ATOM 1060 C C . TRP A 1 138 ? 35.954 53.467 23.982 1.00 6.76 149 TRP A C 1
ATOM 1061 O O . TRP A 1 138 ? 35.622 52.366 23.508 1.00 7.61 149 TRP A O 1
ATOM 1072 N N . ASN A 1 139 ? 36.313 54.501 23.231 1.00 6.88 150 ASN A N 1
ATOM 1073 C CA . ASN A 1 139 ? 36.174 54.444 21.779 1.00 8.09 150 ASN A CA 1
ATOM 1074 C C . ASN A 1 139 ? 37.459 54.067 21.064 1.00 8.95 150 ASN A C 1
ATOM 1075 O O . ASN A 1 139 ? 37.398 53.710 19.896 1.00 10.03 150 ASN A O 1
ATOM 1080 N N . THR A 1 140 ? 38.610 54.146 21.740 1.00 9.39 151 THR A N 1
ATOM 1081 C CA . THR A 1 140 ? 39.889 53.908 21.040 1.00 10.65 151 THR A CA 1
ATOM 1082 C C . THR A 1 140 ? 40.821 52.884 21.678 1.00 10.88 151 THR A C 1
ATOM 1083 O O . THR A 1 140 ? 41.768 52.420 21.030 1.00 11.83 151 THR A O 1
ATOM 1087 N N . GLN A 1 141 ? 40.582 52.546 22.942 1.00 10.49 152 GLN A N 1
ATOM 1088 C CA . GLN A 1 141 ? 41.501 51.685 23.690 1.00 10.86 152 GLN A CA 1
ATOM 1089 C C . GLN A 1 141 ? 40.950 50.289 23.926 1.00 12.07 152 GLN A C 1
ATOM 1090 O O . GLN A 1 141 ? 39.760 50.127 24.162 1.00 11.12 152 GLN A O 1
ATOM 1096 N N . THR A 1 142 ? 41.821 49.285 23.863 1.00 13.00 153 THR A N 1
ATOM 1097 C CA . THR A 1 142 ? 41.418 47.907 24.158 1.00 14.59 153 THR A CA 1
ATOM 1098 C C . THR A 1 142 ? 41.701 47.554 25.609 1.00 15.71 153 THR A C 1
ATOM 1099 O O . THR A 1 142 ? 41.086 46.638 26.160 1.00 15.96 153 THR A O 1
ATOM 1103 N N . GLY A 1 143 ? 42.644 48.278 26.213 1.00 16.80 154 GLY A N 1
ATOM 1104 C CA . GLY A 1 143 ? 43.122 47.985 27.564 1.00 19.19 154 GLY A CA 1
ATOM 1105 C C . GLY A 1 143 ? 43.678 46.579 27.638 1.00 20.47 154 GLY A C 1
ATOM 1106 O O . GLY A 1 143 ? 44.252 46.096 26.657 1.00 21.22 154 GLY A O 1
ATOM 1107 N N . PRO A 1 144 ? 43.506 45.913 28.799 1.00 21.57 155 PRO A N 1
ATOM 1108 C CA . PRO A 1 144 ? 43.880 44.506 28.983 1.00 22.42 155 PRO A CA 1
ATOM 1109 C C . PRO A 1 144 ? 43.010 43.514 28.189 1.00 22.86 155 PRO A C 1
ATOM 1110 O O . PRO A 1 144 ? 43.151 42.295 28.373 1.00 23.91 155 PRO A O 1
ATOM 1114 N N . GLY A 1 145 ? 42.138 44.036 27.318 1.00 22.63 156 GLY A N 1
ATOM 1115 C CA . GLY A 1 145 ? 41.275 43.232 26.439 1.00 21.99 156 GLY A CA 1
ATOM 1116 C C . GLY A 1 145 ? 41.763 43.137 24.999 1.00 21.75 156 GLY A C 1
ATOM 1117 O O . GLY A 1 145 ? 42.911 43.480 24.711 1.00 22.45 156 GLY A O 1
ATOM 1118 N N . THR A 1 146 ? 40.892 42.684 24.090 1.00 21.07 157 THR A N 1
ATOM 1119 C CA . THR A 1 146 ? 41.239 42.511 22.668 1.00 20.45 157 THR A CA 1
ATOM 1120 C C . THR A 1 146 ? 40.472 43.424 21.701 1.00 19.26 157 THR A C 1
ATOM 1121 O O . THR A 1 146 ? 40.755 43.458 20.503 1.00 20.09 157 THR A O 1
ATOM 1125 N N . MET A 1 147 ? 39.492 44.167 22.209 1.00 17.02 158 MET A N 1
ATOM 1126 C CA . MET A 1 147 ? 38.736 45.067 21.350 1.00 15.15 158 MET A CA 1
ATOM 1127 C C . MET A 1 147 ? 38.371 46.307 22.146 1.00 13.35 158 MET A C 1
ATOM 1128 O O . MET A 1 147 ? 38.416 46.274 23.380 1.00 12.96 158 MET A O 1
ATOM 1133 N N . THR A 1 148 ? 38.016 47.387 21.449 1.00 11.40 159 THR A N 1
ATOM 1134 C CA . THR A 1 148 ? 37.517 48.571 22.158 1.00 9.94 159 THR A CA 1
ATOM 1135 C C . THR A 1 148 ? 36.139 48.271 22.745 1.00 9.49 159 THR A C 1
ATOM 1136 O O . THR A 1 148 ? 35.365 47.507 22.169 1.00 9.56 159 THR A O 1
ATOM 1140 N N . PRO A 1 149 ? 35.828 48.863 23.910 1.00 8.30 160 PRO A N 1
ATOM 1141 C CA . PRO A 1 149 ? 34.458 48.720 24.415 1.00 7.95 160 PRO A CA 1
ATOM 1142 C C . PRO A 1 149 ? 33.381 49.168 23.422 1.00 8.08 160 PRO A C 1
ATOM 1143 O O . PRO A 1 149 ? 32.308 48.555 23.358 1.00 8.56 160 PRO A O 1
ATOM 1147 N N . HIS A 1 150 ? 33.666 50.208 22.651 1.00 8.22 161 HIS A N 1
ATOM 1148 C CA . HIS A 1 150 ? 32.758 50.656 21.592 1.00 8.63 161 HIS A CA 1
ATOM 1149 C C . HIS A 1 150 ? 32.507 49.520 20.609 1.00 9.35 161 HIS A C 1
ATOM 1150 O O . HIS A 1 150 ? 31.359 49.195 20.321 1.00 9.30 161 HIS A O 1
ATOM 1157 N N . ASP A 1 151 ? 33.581 48.884 20.150 1.00 10.03 162 ASP A N 1
ATOM 1158 C CA . ASP A 1 151 ? 33.420 47.750 19.221 1.00 10.83 162 ASP A CA 1
ATOM 1159 C C . ASP A 1 151 ? 32.674 46.571 19.847 1.00 10.63 162 ASP A C 1
ATOM 1160 O O . ASP A 1 151 ? 31.841 45.939 19.200 1.00 11.01 162 ASP A O 1
ATOM 1165 N N . ALA A 1 152 ? 32.962 46.268 21.107 1.00 9.93 163 ALA A N 1
ATOM 1166 C CA . ALA A 1 152 ? 32.247 45.184 21.793 1.00 10.03 163 ALA A CA 1
ATOM 1167 C C . ALA A 1 152 ? 30.733 45.379 21.768 1.00 9.87 163 ALA A C 1
ATOM 1168 O O . ALA A 1 152 ? 29.983 44.425 21.577 1.00 10.90 163 ALA A O 1
ATOM 1170 N N . MET A 1 153 ? 30.273 46.612 21.973 1.00 10.50 164 MET A N 1
ATOM 1171 C CA . MET A 1 153 ? 28.849 46.845 22.087 1.00 11.61 164 MET A CA 1
ATOM 1172 C C . MET A 1 153 ? 28.196 46.968 20.721 1.00 12.50 164 MET A C 1
ATOM 1173 O O . MET A 1 153 ? 27.083 46.469 20.527 1.00 13.27 164 MET A O 1
ATOM 1178 N N . VAL A 1 154 ? 28.860 47.639 19.780 1.00 13.22 165 VAL A N 1
ATOM 1179 C CA . VAL A 1 154 ? 28.251 47.812 18.449 1.00 15.32 165 VAL A CA 1
ATOM 1180 C C . VAL A 1 154 ? 28.282 46.529 17.602 1.00 16.27 165 VAL A C 1
ATOM 1181 O O . VAL A 1 154 ? 27.335 46.269 16.844 1.00 16.97 165 VAL A O 1
ATOM 1185 N N . ASN A 1 155 ? 29.345 45.734 17.746 1.00 16.98 166 ASN A N 1
ATOM 1186 C CA . ASN A 1 155 ? 29.503 44.494 16.960 1.00 18.24 166 ASN A CA 1
ATOM 1187 C C . ASN A 1 155 ? 28.934 43.243 17.624 1.00 18.71 166 ASN A C 1
ATOM 1188 O O . ASN A 1 155 ? 28.940 42.168 17.027 1.00 19.89 166 ASN A O 1
ATOM 1193 N N . GLY A 1 156 ? 28.454 43.388 18.857 1.00 18.53 167 GLY A N 1
ATOM 1194 C CA . GLY A 1 156 ? 27.708 42.337 19.533 1.00 18.05 167 GLY A CA 1
ATOM 1195 C C . GLY A 1 156 ? 28.549 41.312 20.269 1.00 17.07 167 GLY A C 1
ATOM 1196 O O . GLY A 1 156 ? 28.064 40.214 20.561 1.00 17.20 167 GLY A O 1
ATOM 1197 N N . ALA A 1 157 ? 29.799 41.660 20.586 1.00 15.61 168 ALA A N 1
ATOM 1198 C CA . ALA A 1 157 ? 30.634 40.800 21.434 1.00 14.11 168 ALA A CA 1
ATOM 1199 C C . ALA A 1 157 ? 30.124 40.778 22.882 1.00 12.90 168 ALA A C 1
ATOM 1200 O O . ALA A 1 157 ? 30.366 39.815 23.615 1.00 12.92 168 ALA A O 1
ATOM 1202 N N . GLY A 1 158 ? 29.429 41.848 23.274 1.00 11.61 169 GLY A N 1
ATOM 1203 C CA . GLY A 1 158 ? 28.702 41.888 24.541 1.00 9.95 169 GLY A CA 1
ATOM 1204 C C . GLY A 1 158 ? 29.359 42.680 25.666 1.00 8.64 169 GLY A C 1
ATOM 1205 O O . GLY A 1 158 ? 30.541 43.042 25.599 1.00 8.91 169 GLY A O 1
ATOM 1206 N N . PHE A 1 159 ? 28.566 42.934 26.701 1.00 7.48 170 PHE A N 1
ATOM 1207 C CA . PHE A 1 159 ? 29.021 43.713 27.846 1.00 6.43 170 PHE A CA 1
ATOM 1208 C C . PHE A 1 159 ? 30.253 43.134 28.540 1.00 6.40 170 PHE A C 1
ATOM 1209 O O . PHE A 1 159 ? 31.074 43.882 29.083 1.00 6.52 170 PHE A O 1
ATOM 1217 N N . GLY A 1 160 ? 30.406 41.809 28.533 1.00 6.41 171 GLY A N 1
ATOM 1218 C CA . GLY A 1 160 ? 31.496 41.200 29.291 1.00 6.22 171 GLY A CA 1
ATOM 1219 C C . GLY A 1 160 ? 32.856 41.654 28.787 1.00 6.84 171 GLY A C 1
ATOM 1220 O O . GLY A 1 160 ? 33.804 41.786 29.571 1.00 7.58 171 GLY A O 1
ATOM 1221 N N . GLU A 1 161 ? 32.963 41.893 27.474 1.00 6.71 172 GLU A N 1
ATOM 1222 C CA . GLU A 1 161 ? 34.228 42.365 26.896 1.00 7.67 172 GLU A CA 1
ATOM 1223 C C . GLU A 1 161 ? 34.592 43.760 27.384 1.00 7.51 172 GLU A C 1
ATOM 1224 O O . GLU A 1 161 ? 35.770 44.104 27.471 1.00 7.92 172 GLU A O 1
ATOM 1230 N N . THR A 1 162 ? 33.580 44.554 27.714 1.00 6.74 173 THR A N 1
ATOM 1231 C CA . THR A 1 162 ? 33.839 45.897 28.250 1.00 6.58 173 THR A CA 1
ATOM 1232 C C . THR A 1 162 ? 34.378 45.821 29.683 1.00 7.00 173 THR A C 1
ATOM 1233 O O . THR A 1 162 ? 35.198 46.659 30.070 1.00 7.55 173 THR A O 1
ATOM 1237 N N . ILE A 1 163 ? 33.933 44.832 30.460 1.00 7.07 174 ILE A N 1
ATOM 1238 C CA . ILE A 1 163 ? 34.490 44.598 31.798 1.00 7.33 174 ILE A CA 1
ATOM 1239 C C . ILE A 1 163 ? 35.980 44.270 31.670 1.00 8.16 174 ILE A C 1
ATOM 1240 O O . ILE A 1 163 ? 36.821 44.808 32.393 1.00 8.71 174 ILE A O 1
ATOM 1245 N N . ARG A 1 164 ? 36.299 43.392 30.731 1.00 8.87 175 ARG A N 1
ATOM 1246 C CA . ARG A 1 164 ? 37.681 42.991 30.514 1.00 10.01 175 ARG A CA 1
ATOM 1247 C C . ARG A 1 164 ? 38.583 44.184 30.192 1.00 10.62 175 ARG A C 1
ATOM 1248 O O . ARG A 1 164 ? 39.699 44.282 30.713 1.00 12.15 175 ARG A O 1
ATOM 1256 N N . SER A 1 165 ? 38.093 45.080 29.334 1.00 9.93 176 SER A N 1
ATOM 1257 C CA . SER A 1 165 ? 38.891 46.229 28.888 1.00 10.00 176 SER A CA 1
ATOM 1258 C C . SER A 1 165 ? 38.986 47.365 29.905 1.00 9.94 176 SER A C 1
ATOM 1259 O O . SER A 1 165 ? 39.929 48.158 29.861 1.00 9.87 176 SER A O 1
ATOM 1262 N N . ILE A 1 166 ? 38.016 47.436 30.811 1.00 9.78 177 ILE A N 1
ATOM 1263 C CA . ILE A 1 166 ? 38.010 48.505 31.807 1.00 9.92 177 ILE A CA 1
ATOM 1264 C C . ILE A 1 166 ? 38.354 47.959 33.189 1.00 9.56 177 ILE A C 1
ATOM 1265 O O . ILE A 1 166 ? 37.490 47.596 33.990 1.00 9.06 177 ILE A O 1
ATOM 1270 N N . ASN A 1 167 ? 39.655 47.887 33.440 1.00 10.06 178 ASN A N 1
ATOM 1271 C CA . ASN A 1 167 ? 40.170 47.498 34.735 1.00 10.41 178 ASN A CA 1
ATOM 1272 C C . ASN A 1 167 ? 39.571 46.176 35.240 1.00 10.02 178 ASN A C 1
ATOM 1273 O O . ASN A 1 167 ? 39.206 46.037 36.406 1.00 9.70 178 ASN A O 1
ATOM 1278 N N . GLY A 1 168 ? 39.491 45.202 34.335 1.00 10.27 179 GLY A N 1
ATOM 1279 C CA . GLY A 1 168 ? 38.931 43.904 34.670 1.00 10.43 179 GLY A CA 1
ATOM 1280 C C . GLY A 1 168 ? 39.901 42.751 34.821 1.00 10.99 179 GLY A C 1
ATOM 1281 O O . GLY A 1 168 ? 39.460 41.615 35.026 1.00 11.07 179 GLY A O 1
ATOM 1282 N N . SER A 1 169 ? 41.203 43.028 34.748 1.00 11.59 180 SER A N 1
ATOM 1283 C CA . SER A 1 169 ? 42.222 41.974 34.747 1.00 12.99 180 SER A CA 1
ATOM 1284 C C . SER A 1 169 ? 42.223 41.075 35.984 1.00 12.73 180 SER A C 1
ATOM 1285 O O . SER A 1 169 ? 42.573 39.891 35.875 1.00 13.68 180 SER A O 1
ATOM 1288 N N . LEU A 1 170 ? 41.837 41.623 37.140 1.00 12.63 181 LEU A N 1
ATOM 1289 C CA . LEU A 1 170 ? 41.771 40.851 38.390 1.00 11.99 181 LEU A CA 1
ATOM 1290 C C . LEU A 1 170 ? 40.372 40.302 38.663 1.00 11.09 181 LEU A C 1
ATOM 1291 O O . LEU A 1 170 ? 40.147 39.628 39.669 1.00 11.45 181 LEU A O 1
ATOM 1296 N N . GLU A 1 171 ? 39.429 40.604 37.771 1.00 9.03 182 GLU A N 1
ATOM 1297 C CA . GLU A 1 171 ? 38.031 40.227 37.971 1.00 8.33 182 GLU A CA 1
ATOM 1298 C C . GLU A 1 171 ? 37.528 39.172 37.000 1.00 7.71 182 GLU A C 1
ATOM 1299 O O . GLU A 1 171 ? 36.843 38.223 37.405 1.00 8.25 182 GLU A O 1
ATOM 1305 N N . CYS A 1 172 ? 37.865 39.338 35.727 1.00 8.52 183 CYS A N 1
ATOM 1306 C CA . CYS A 1 172 ? 37.537 38.334 34.722 1.00 8.98 183 CYS A CA 1
ATOM 1307 C C . CYS A 1 172 ? 38.263 36.995 34.977 1.00 8.27 183 CYS A C 1
ATOM 1308 O O . CYS A 1 172 ? 39.114 36.865 35.872 1.00 7.93 183 CYS A O 1
ATOM 1311 N N . ASP A 1 173 ? 37.871 36.006 34.178 1.00 8.30 184 ASP A N 1
ATOM 1312 C CA . ASP A 1 173 ? 38.449 34.656 34.206 1.00 8.66 184 ASP A CA 1
ATOM 1313 C C . ASP A 1 173 ? 38.271 33.938 35.537 1.00 8.98 184 ASP A C 1
ATOM 1314 O O . ASP A 1 173 ? 39.063 33.048 35.873 1.00 9.25 184 ASP A O 1
ATOM 1319 N N . GLY A 1 174 ? 37.229 34.313 36.287 1.00 9.19 185 GLY A N 1
ATOM 1320 C CA . GLY A 1 174 ? 36.992 33.774 37.623 1.00 8.80 185 GLY A CA 1
ATOM 1321 C C . GLY A 1 174 ? 37.778 34.470 38.727 1.00 8.93 185 GLY A C 1
ATOM 1322 O O . GLY A 1 174 ? 37.756 34.035 39.882 1.00 10.05 185 GLY A O 1
ATOM 1323 N N . GLY A 1 175 ? 38.458 35.573 38.399 1.00 8.56 186 GLY A N 1
ATOM 1324 C CA . GLY A 1 175 ? 39.264 36.300 39.387 1.00 9.33 186 GLY A CA 1
ATOM 1325 C C . GLY A 1 175 ? 38.490 36.895 40.559 1.00 9.58 186 GLY A C 1
ATOM 1326 O O . GLY A 1 175 ? 38.960 36.893 41.704 1.00 10.73 186 GLY A O 1
ATOM 1327 N N . ASN A 1 176 ? 37.294 37.416 40.273 1.00 9.20 187 ASN A N 1
ATOM 1328 C CA . ASN A 1 176 ? 36.466 38.042 41.293 1.00 9.03 187 ASN A CA 1
ATOM 1329 C C . ASN A 1 176 ? 35.005 37.975 40.833 1.00 8.55 187 ASN A C 1
ATOM 1330 O O . ASN A 1 176 ? 34.479 38.944 40.268 1.00 8.76 187 ASN A O 1
ATOM 1335 N N . PRO A 1 177 ? 34.351 36.822 41.041 1.00 8.45 188 PRO A N 1
ATOM 1336 C CA . PRO A 1 177 ? 32.971 36.607 40.595 1.00 8.40 188 PRO A CA 1
ATOM 1337 C C . PRO A 1 177 ? 32.019 37.669 41.139 1.00 8.32 188 PRO A C 1
ATOM 1338 O O . PRO A 1 177 ? 31.137 38.118 40.413 1.00 8.17 188 PRO A O 1
ATOM 1342 N N . GLY A 1 178 ? 32.219 38.073 42.394 1.00 8.28 189 GLY A N 1
ATOM 1343 C CA . GLY A 1 178 ? 31.395 39.120 43.013 1.00 8.79 189 GLY A CA 1
ATOM 1344 C C . GLY A 1 178 ? 31.446 40.459 42.288 1.00 7.92 189 GLY A C 1
ATOM 1345 O O . GLY A 1 178 ? 30.398 41.099 42.095 1.00 9.05 189 GLY A O 1
ATOM 1346 N N . GLN A 1 179 ? 32.646 40.895 41.896 1.00 7.74 190 GLN A N 1
ATOM 1347 C CA . GLN A 1 179 ? 32.778 42.173 41.182 1.00 7.25 190 GLN A CA 1
ATOM 1348 C C . GLN A 1 179 ? 32.190 42.069 39.776 1.00 7.01 190 GLN A C 1
ATOM 1349 O O . GLN A 1 179 ? 31.502 42.977 39.333 1.00 6.92 190 GLN A O 1
ATOM 1355 N N . VAL A 1 180 ? 32.441 40.959 39.086 1.00 7.12 191 VAL A N 1
ATOM 1356 C CA . VAL A 1 180 ? 31.834 40.754 37.775 1.00 6.98 191 VAL A CA 1
ATOM 1357 C C . VAL A 1 180 ? 30.302 40.800 37.875 1.00 6.96 191 VAL A C 1
ATOM 1358 O O . VAL A 1 180 ? 29.656 41.508 37.103 1.00 7.72 191 VAL A O 1
ATOM 1362 N N . GLN A 1 181 ? 29.729 40.072 38.839 1.00 7.55 192 GLN A N 1
ATOM 1363 C CA . GLN A 1 181 ? 28.269 40.077 38.991 1.00 8.42 192 GLN A CA 1
ATOM 1364 C C . GLN A 1 181 ? 27.737 41.478 39.305 1.00 8.10 192 GLN A C 1
ATOM 1365 O O . GLN A 1 181 ? 26.692 41.889 38.783 1.00 8.20 192 GLN A O 1
ATOM 1371 N N . SER A 1 182 ? 28.457 42.208 40.155 1.00 7.25 193 SER A N 1
ATOM 1372 C CA . SER A 1 182 ? 28.048 43.565 40.526 1.00 6.84 193 SER A CA 1
ATOM 1373 C C . SER A 1 182 ? 28.040 44.461 39.282 1.00 5.60 193 SER A C 1
ATOM 1374 O O . SER A 1 182 ? 27.135 45.288 39.096 1.00 6.35 193 SER A O 1
ATOM 1377 N N . ARG A 1 183 ? 29.035 44.287 38.415 1.00 5.65 194 ARG A N 1
ATOM 1378 C CA . ARG A 1 183 ? 29.121 45.089 37.204 1.00 5.82 194 ARG A CA 1
ATOM 1379 C C . ARG A 1 183 ? 28.001 44.761 36.226 1.00 5.75 194 ARG A C 1
ATOM 1380 O O . ARG A 1 183 ? 27.384 45.668 35.665 1.00 5.61 194 ARG A O 1
ATOM 1388 N N . ILE A 1 184 ? 27.709 43.468 36.059 1.00 5.86 195 ILE A N 1
ATOM 1389 C CA . ILE A 1 184 ? 26.596 43.027 35.234 1.00 6.60 195 ILE A CA 1
ATOM 1390 C C . ILE A 1 184 ? 25.278 43.567 35.792 1.00 6.52 195 ILE A C 1
ATOM 1391 O O . ILE A 1 184 ? 24.463 44.102 35.034 1.00 7.05 195 ILE A O 1
ATOM 1396 N N . ASP A 1 185 ? 25.079 43.447 37.108 1.00 6.75 196 ASP A N 1
ATOM 1397 C CA . ASP A 1 185 ? 23.822 43.926 37.706 1.00 7.67 196 ASP A CA 1
ATOM 1398 C C . ASP A 1 185 ? 23.595 45.415 37.421 1.00 6.75 196 ASP A C 1
ATOM 1399 O O . ASP A 1 185 ? 22.478 45.832 37.126 1.00 7.46 196 ASP A O 1
ATOM 1404 N N . ASN A 1 186 ? 24.642 46.224 37.522 1.00 6.29 197 ASN A N 1
ATOM 1405 C CA . ASN A 1 186 ? 24.534 47.656 37.227 1.00 5.75 197 ASN A CA 1
ATOM 1406 C C . ASN A 1 186 ? 24.158 47.884 35.769 1.00 6.17 197 ASN A C 1
ATOM 1407 O O . ASN A 1 186 ? 23.297 48.707 35.470 1.00 5.30 197 ASN A O 1
ATOM 1412 N N . TYR A 1 187 ? 24.783 47.144 34.857 1.00 5.23 198 TYR A N 1
ATOM 1413 C CA . TYR A 1 187 ? 24.450 47.271 33.440 1.00 6.00 198 TYR A CA 1
ATOM 1414 C C . TYR A 1 187 ? 22.988 46.898 33.177 1.00 6.40 198 TYR A C 1
ATOM 1415 O O . TYR A 1 187 ? 22.293 47.596 32.418 1.00 7.16 198 TYR A O 1
ATOM 1424 N N . GLU A 1 188 ? 22.517 45.831 33.822 1.00 6.66 199 GLU A N 1
ATOM 1425 C CA . GLU A 1 188 ? 21.111 45.422 33.677 1.00 8.54 199 GLU A CA 1
ATOM 1426 C C . GLU A 1 188 ? 20.171 46.496 34.214 1.00 7.30 199 GLU A C 1
ATOM 1427 O O . GLU A 1 188 ? 19.136 46.760 33.622 1.00 7.93 199 GLU A O 1
ATOM 1433 N N . ARG A 1 189 ? 20.513 47.116 35.341 1.00 6.66 200 ARG A N 1
ATOM 1434 C CA . ARG A 1 189 ? 19.674 48.200 35.862 1.00 6.61 200 ARG A CA 1
ATOM 1435 C C . ARG A 1 189 ? 19.622 49.385 34.913 1.00 6.35 200 ARG A C 1
ATOM 1436 O O . ARG A 1 189 ? 18.575 50.030 34.793 1.00 6.74 200 ARG A O 1
ATOM 1444 N N . PHE A 1 190 ? 20.750 49.710 34.283 1.00 5.17 201 PHE A N 1
ATOM 1445 C CA . PHE A 1 190 ? 20.800 50.863 33.389 1.00 5.54 201 PHE A CA 1
ATOM 1446 C C . PHE A 1 190 ? 20.079 50.597 32.072 1.00 6.35 201 PHE A C 1
ATOM 1447 O O . PHE A 1 190 ? 19.385 51.471 31.547 1.00 7.39 201 PHE A O 1
ATOM 1455 N N . THR A 1 191 ? 20.232 49.398 31.530 1.00 7.22 202 THR A N 1
ATOM 1456 C CA . THR A 1 191 ? 19.458 49.041 30.340 1.00 7.71 202 THR A CA 1
ATOM 1457 C C . THR A 1 191 ? 17.966 49.033 30.656 1.00 8.64 202 THR A C 1
ATOM 1458 O O . THR A 1 191 ? 17.172 49.505 29.837 1.00 9.00 202 THR A O 1
ATOM 1462 N N . GLN A 1 192 ? 17.592 48.510 31.826 1.00 9.02 203 GLN A N 1
ATOM 1463 C CA . GLN A 1 192 ? 16.188 48.513 32.261 1.00 11.43 203 GLN A CA 1
ATOM 1464 C C . GLN A 1 192 ? 15.654 49.945 32.323 1.00 10.95 203 GLN A C 1
ATOM 1465 O O . GLN A 1 192 ? 14.549 50.230 31.840 1.00 11.27 203 GLN A O 1
ATOM 1471 N N . LEU A 1 193 ? 16.446 50.858 32.882 1.00 10.41 204 LEU A N 1
ATOM 1472 C CA . LEU A 1 193 ? 16.044 52.264 32.959 1.00 10.30 204 LEU A CA 1
ATOM 1473 C C . LEU A 1 193 ? 15.807 52.832 31.562 1.00 10.37 204 LEU A C 1
ATOM 1474 O O . LEU A 1 193 ? 14.811 53.520 31.329 1.00 11.49 204 LEU A O 1
ATOM 1479 N N . LEU A 1 194 ? 16.695 52.514 30.626 1.00 10.28 205 LEU A N 1
ATOM 1480 C CA . LEU A 1 194 ? 16.595 52.991 29.237 1.00 10.54 205 LEU A CA 1
ATOM 1481 C C . LEU A 1 194 ? 15.554 52.233 28.404 1.00 10.56 205 LEU A C 1
ATOM 1482 O O . LEU A 1 194 ? 15.271 52.615 27.263 1.00 11.07 205 LEU A O 1
ATOM 1487 N N . GLY A 1 195 ? 14.994 51.168 28.983 1.00 11.03 206 GLY A N 1
ATOM 1488 C CA . GLY A 1 195 ? 13.947 50.368 28.332 1.00 11.67 206 GLY A CA 1
ATOM 1489 C C . GLY A 1 195 ? 14.436 49.462 27.217 1.00 12.70 206 GLY A C 1
ATOM 1490 O O . GLY A 1 195 ? 13.716 49.204 26.241 1.00 13.23 206 GLY A O 1
ATOM 1491 N N . VAL A 1 196 ? 15.660 48.956 27.343 1.00 11.90 207 VAL A N 1
ATOM 1492 C CA . VAL A 1 196 ? 16.185 48.010 26.363 1.00 12.05 207 VAL A CA 1
ATOM 1493 C C . VAL A 1 196 ? 16.695 46.718 27.006 1.00 12.39 207 VAL A C 1
ATOM 1494 O O . VAL A 1 196 ? 17.004 46.694 28.202 1.00 11.90 207 VAL A O 1
ATOM 1498 N N . GLU A 1 197 ? 16.759 45.657 26.200 1.00 12.86 208 GLU A N 1
ATOM 1499 C CA . GLU A 1 197 ? 17.345 44.375 26.599 1.00 14.31 208 GLU A CA 1
ATOM 1500 C C . GLU A 1 197 ? 18.853 44.533 26.807 1.00 13.03 208 GLU A C 1
ATOM 1501 O O . GLU A 1 197 ? 19.463 45.382 26.173 1.00 12.10 208 GLU A O 1
ATOM 1507 N N . PRO A 1 198 ? 19.449 43.745 27.730 1.00 12.45 209 PRO A N 1
ATOM 1508 C CA . PRO A 1 198 ? 20.901 43.878 27.935 1.00 12.50 209 PRO A CA 1
ATOM 1509 C C . PRO A 1 198 ? 21.762 43.224 26.844 1.00 12.04 209 PRO A C 1
ATOM 1510 O O . PRO A 1 198 ? 22.942 43.560 26.689 1.00 11.91 209 PRO A O 1
ATOM 1514 N N . GLY A 1 199 ? 21.174 42.312 26.074 1.00 11.89 210 GLY A N 1
ATOM 1515 C CA . GLY A 1 199 ? 21.949 41.550 25.103 1.00 11.61 210 GLY A CA 1
ATOM 1516 C C . GLY A 1 199 ? 22.650 40.377 25.767 1.00 12.00 210 GLY A C 1
ATOM 1517 O O . GLY A 1 199 ? 22.434 40.100 26.948 1.00 12.32 210 GLY A O 1
ATOM 1518 N N . GLY A 1 200 ? 23.489 39.681 24.999 1.00 12.31 211 GLY A N 1
ATOM 1519 C CA . GLY A 1 200 ? 24.157 38.489 25.485 1.00 12.44 211 GLY A CA 1
ATOM 1520 C C . GLY A 1 200 ? 25.596 38.695 25.917 1.00 12.11 211 GLY A C 1
ATOM 1521 O O . GLY A 1 200 ? 26.093 39.835 25.948 1.00 11.98 211 GLY A O 1
ATOM 1522 N N . ASN A 1 201 ? 26.260 37.583 26.242 1.00 12.05 212 ASN A N 1
ATOM 1523 C CA . ASN A 1 201 ? 27.678 37.558 26.615 1.00 11.98 212 ASN A CA 1
ATOM 1524 C C . ASN A 1 201 ? 27.989 38.641 27.647 1.00 10.78 212 ASN A C 1
ATOM 1525 O O . ASN A 1 201 ? 28.875 39.479 27.446 1.00 9.94 212 ASN A O 1
ATOM 1530 N N . LEU A 1 202 ? 27.235 38.624 28.743 1.00 9.68 213 LEU A N 1
ATOM 1531 C CA . LEU A 1 202 ? 27.346 39.668 29.758 1.00 9.51 213 LEU A CA 1
ATOM 1532 C C . LEU A 1 202 ? 28.586 39.525 30.624 1.00 9.74 213 LEU A C 1
ATOM 1533 O O . LEU A 1 202 ? 29.071 40.500 31.190 1.00 9.08 213 LEU A O 1
ATOM 1538 N N . SER A 1 203 ? 29.103 38.309 30.734 1.00 10.41 214 SER A N 1
ATOM 1539 C CA . SER A 1 203 ? 30.167 38.063 31.689 1.00 11.51 214 SER A CA 1
ATOM 1540 C C . SER A 1 203 ? 31.557 37.893 31.071 1.00 11.53 214 SER A C 1
ATOM 1541 O O . SER A 1 203 ? 31.713 37.844 29.851 1.00 10.57 214 SER A O 1
ATOM 1544 N N . CYS A 1 204 ? 32.564 37.820 31.941 1.00 11.78 215 CYS A N 1
ATOM 1545 C CA . CYS A 1 204 ? 33.942 37.508 31.542 1.00 12.21 215 CYS A CA 1
ATOM 1546 C C . CYS A 1 204 ? 34.603 36.727 32.668 1.00 12.39 215 CYS A C 1
ATOM 1547 O O . CYS A 1 204 ? 35.733 36.236 32.516 1.00 12.24 215 CYS A O 1
ATOM 1551 N N . PHE B 1 1 ? 29.937 -26.224 -4.348 1.00 17.96 12 PHE B N 1
ATOM 1552 C CA . PHE B 1 1 ? 30.967 -25.173 -4.652 1.00 17.16 12 PHE B CA 1
ATOM 1553 C C . PHE B 1 1 ? 30.444 -24.172 -5.684 1.00 16.97 12 PHE B C 1
ATOM 1554 O O . PHE B 1 1 ? 29.920 -24.565 -6.733 1.00 17.36 12 PHE B O 1
ATOM 1562 N N . VAL B 1 2 ? 30.595 -22.879 -5.382 1.00 16.21 13 VAL B N 1
ATOM 1563 C CA . VAL B 1 2 ? 30.094 -21.809 -6.261 1.00 16.19 13 VAL B CA 1
ATOM 1564 C C . VAL B 1 2 ? 30.814 -21.712 -7.612 1.00 15.77 13 VAL B C 1
ATOM 1565 O O . VAL B 1 2 ? 30.357 -21.010 -8.513 1.00 15.92 13 VAL B O 1
ATOM 1569 N N . VAL B 1 3 ? 31.930 -22.422 -7.757 1.00 15.13 14 VAL B N 1
ATOM 1570 C CA . VAL B 1 3 ? 32.602 -22.560 -9.045 1.00 14.76 14 VAL B CA 1
ATOM 1571 C C . VAL B 1 3 ? 32.400 -23.983 -9.564 1.00 14.91 14 VAL B C 1
ATOM 1572 O O . VAL B 1 3 ? 32.812 -24.944 -8.922 1.00 14.29 14 VAL B O 1
ATOM 1576 N N . SER B 1 4 ? 31.759 -24.099 -10.718 1.00 14.62 15 SER B N 1
ATOM 1577 C CA . SER B 1 4 ? 31.515 -25.397 -11.340 1.00 15.47 15 SER B CA 1
ATOM 1578 C C . SER B 1 4 ? 32.789 -25.944 -11.988 1.00 15.52 15 SER B C 1
ATOM 1579 O O . SER B 1 4 ? 33.748 -25.202 -12.206 1.00 15.40 15 SER B O 1
ATOM 1582 N N . GLU B 1 5 ? 32.794 -27.233 -12.326 1.00 15.63 16 GLU B N 1
ATOM 1583 C CA . GLU B 1 5 ? 33.903 -27.822 -13.068 1.00 16.47 16 GLU B CA 1
ATOM 1584 C C . GLU B 1 5 ? 34.127 -27.122 -14.419 1.00 15.56 16 GLU B C 1
ATOM 1585 O O . GLU B 1 5 ? 35.265 -26.859 -14.815 1.00 15.27 16 GLU B O 1
ATOM 1591 N N . ALA B 1 6 ? 33.028 -26.804 -15.109 1.00 15.38 17 ALA B N 1
ATOM 1592 C CA . ALA B 1 6 ? 33.105 -26.160 -16.415 1.00 14.89 17 ALA B CA 1
ATOM 1593 C C . ALA B 1 6 ? 33.716 -24.764 -16.281 1.00 14.30 17 ALA B C 1
ATOM 1594 O O . ALA B 1 6 ? 34.525 -24.363 -17.111 1.00 14.64 17 ALA B O 1
ATOM 1596 N N . GLN B 1 7 ? 33.330 -24.054 -15.222 1.00 13.85 18 GLN B N 1
ATOM 1597 C CA . GLN B 1 7 ? 33.864 -22.716 -14.939 1.00 13.23 18 GLN B CA 1
ATOM 1598 C C . GLN B 1 7 ? 35.358 -22.762 -14.604 1.00 12.86 18 GLN B C 1
ATOM 1599 O O . GLN B 1 7 ? 36.135 -21.937 -15.087 1.00 12.20 18 GLN B O 1
ATOM 1605 N N . PHE B 1 8 ? 35.751 -23.735 -13.783 1.00 12.42 19 PHE B N 1
ATOM 1606 C CA . PHE B 1 8 ? 37.154 -23.966 -13.453 1.00 11.73 19 PHE B CA 1
ATOM 1607 C C . PHE B 1 8 ? 37.989 -24.198 -14.716 1.00 12.57 19 PHE B C 1
ATOM 1608 O O . PHE B 1 8 ? 39.067 -23.633 -14.868 1.00 11.16 19 PHE B O 1
ATOM 1616 N N . ASP B 1 9 ? 37.469 -25.005 -15.641 1.00 13.34 20 ASP B N 1
ATOM 1617 C CA . ASP B 1 9 ? 38.117 -25.228 -16.932 1.00 15.01 20 ASP B CA 1
ATOM 1618 C C . ASP B 1 9 ? 38.297 -23.961 -17.746 1.00 14.67 20 ASP B C 1
ATOM 1619 O O . ASP B 1 9 ? 39.312 -23.782 -18.419 1.00 15.35 20 ASP B O 1
ATOM 1624 N N . GLN B 1 10 ? 37.293 -23.091 -17.702 1.00 14.17 21 GLN B N 1
ATOM 1625 C CA . GLN B 1 10 ? 37.365 -21.803 -18.385 1.00 14.59 21 GLN B CA 1
ATOM 1626 C C . GLN B 1 10 ? 38.394 -20.902 -17.721 1.00 13.36 21 GLN B C 1
ATOM 1627 O O . GLN B 1 10 ? 39.084 -20.129 -18.385 1.00 14.15 21 GLN B O 1
ATOM 1633 N N . MET B 1 11 ? 38.469 -20.991 -16.400 1.00 12.15 22 MET B N 1
ATOM 1634 C CA . MET B 1 11 ? 39.383 -20.150 -15.646 1.00 11.23 22 MET B CA 1
ATOM 1635 C C . MET B 1 11 ? 40.841 -20.472 -15.914 1.00 9.57 22 MET B C 1
ATOM 1636 O O . MET B 1 11 ? 41.675 -19.571 -15.927 1.00 8.73 22 MET B O 1
ATOM 1641 N N . PHE B 1 12 ? 41.141 -21.753 -16.133 1.00 8.01 23 PHE B N 1
ATOM 1642 C CA . PHE B 1 12 ? 42.530 -22.202 -16.206 1.00 6.33 23 PHE B CA 1
ATOM 1643 C C . PHE B 1 12 ? 42.788 -23.131 -17.408 1.00 6.87 23 PHE B C 1
ATOM 1644 O O . PHE B 1 12 ? 43.088 -24.311 -17.237 1.00 7.25 23 PHE B O 1
ATOM 1652 N N . PRO B 1 13 ? 42.698 -22.579 -18.632 1.00 7.50 24 PRO B N 1
ATOM 1653 C CA . PRO B 1 13 ? 42.770 -23.459 -19.805 1.00 7.42 24 PRO B CA 1
ATOM 1654 C C . PRO B 1 13 ? 44.149 -24.011 -20.125 1.00 7.47 24 PRO B C 1
ATOM 1655 O O . PRO B 1 13 ? 44.258 -24.930 -20.942 1.00 7.97 24 PRO B O 1
ATOM 1659 N N . SER B 1 14 ? 45.184 -23.442 -19.508 1.00 6.76 25 SER B N 1
ATOM 1660 C CA . SER B 1 14 ? 46.558 -23.860 -19.756 1.00 7.39 25 SER B CA 1
ATOM 1661 C C . SER B 1 14 ? 47.150 -24.732 -18.654 1.00 7.88 25 SER B C 1
ATOM 1662 O O . SER B 1 14 ? 48.333 -25.078 -18.710 1.00 8.48 25 SER B O 1
ATOM 1665 N N . ARG B 1 15 ? 46.327 -25.079 -17.672 1.00 8.17 26 ARG B N 1
ATOM 1666 C CA . ARG B 1 15 ? 46.842 -25.665 -16.436 1.00 8.55 26 ARG B CA 1
ATOM 1667 C C . ARG B 1 15 ? 47.583 -26.984 -16.592 1.00 8.41 26 ARG B C 1
ATOM 1668 O O . ARG B 1 15 ? 47.286 -27.810 -17.483 1.00 8.78 26 ARG B O 1
ATOM 1676 N N . ASN B 1 16 ? 48.563 -27.167 -15.713 1.00 8.94 27 ASN B N 1
ATOM 1677 C CA . ASN B 1 16 ? 49.205 -28.453 -15.513 1.00 8.71 27 ASN B CA 1
ATOM 1678 C C . ASN B 1 16 ? 48.127 -29.428 -15.026 1.00 9.06 27 ASN B C 1
ATOM 1679 O O . ASN B 1 16 ? 47.327 -29.091 -14.153 1.00 9.56 27 ASN B O 1
ATOM 1684 N N . SER B 1 17 ? 48.060 -30.617 -15.615 1.00 10.07 28 SER B N 1
ATOM 1685 C CA . SER B 1 17 ? 46.969 -31.547 -15.284 1.00 10.40 28 SER B CA 1
ATOM 1686 C C . SER B 1 17 ? 47.034 -32.053 -13.828 1.00 10.69 28 SER B C 1
ATOM 1687 O O . SER B 1 17 ? 46.068 -32.669 -13.331 1.00 11.78 28 SER B O 1
ATOM 1690 N N . PHE B 1 18 ? 48.150 -31.776 -13.152 1.00 10.14 29 PHE B N 1
ATOM 1691 C CA . PHE B 1 18 ? 48.260 -31.994 -11.701 1.00 9.80 29 PHE B CA 1
ATOM 1692 C C . PHE B 1 18 ? 47.112 -31.351 -10.928 1.00 10.08 29 PHE B C 1
ATOM 1693 O O . PHE B 1 18 ? 46.558 -31.950 -10.002 1.00 10.62 29 PHE B O 1
ATOM 1701 N N . TYR B 1 19 ? 46.757 -30.130 -11.317 1.00 9.47 30 TYR B N 1
ATOM 1702 C CA . TYR B 1 19 ? 45.776 -29.364 -10.579 1.00 9.84 30 TYR B CA 1
ATOM 1703 C C . TYR B 1 19 ? 44.357 -29.760 -10.979 1.00 11.50 30 TYR B C 1
ATOM 1704 O O . TYR B 1 19 ? 43.811 -29.264 -11.965 1.00 13.08 30 TYR B O 1
ATOM 1713 N N . THR B 1 20 ? 43.746 -30.641 -10.198 1.00 11.23 31 THR B N 1
ATOM 1714 C CA . THR B 1 20 ? 42.437 -31.162 -10.537 1.00 11.89 31 THR B CA 1
ATOM 1715 C C . THR B 1 20 ? 41.339 -30.392 -9.803 1.00 11.53 31 THR B C 1
ATOM 1716 O O . THR B 1 20 ? 41.527 -29.919 -8.678 1.00 10.97 31 THR B O 1
ATOM 1720 N N . TYR B 1 21 ? 40.184 -30.283 -10.448 1.00 11.27 32 TYR B N 1
ATOM 1721 C CA . TYR B 1 21 ? 39.005 -29.713 -9.827 1.00 12.01 32 TYR B CA 1
ATOM 1722 C C . TYR B 1 21 ? 38.565 -30.583 -8.648 1.00 12.06 32 TYR B C 1
ATOM 1723 O O . TYR B 1 21 ? 38.145 -30.064 -7.618 1.00 12.44 32 TYR B O 1
ATOM 1732 N N . SER B 1 22 ? 38.664 -31.905 -8.813 1.00 12.22 33 SER B N 1
ATOM 1733 C CA . SER B 1 22 ? 38.292 -32.847 -7.744 1.00 12.90 33 SER B CA 1
ATOM 1734 C C . SER B 1 22 ? 39.151 -32.676 -6.499 1.00 12.71 33 SER B C 1
ATOM 1735 O O . SER B 1 22 ? 38.657 -32.803 -5.374 1.00 13.42 33 SER B O 1
ATOM 1738 N N . GLY B 1 23 ? 40.432 -32.360 -6.699 1.00 11.86 34 GLY B N 1
ATOM 1739 C CA . GLY B 1 23 ? 41.326 -32.080 -5.573 1.00 11.55 34 GLY B CA 1
ATOM 1740 C C . GLY B 1 23 ? 40.917 -30.814 -4.836 1.00 11.26 34 GLY B C 1
ATOM 1741 O O . GLY B 1 23 ? 40.996 -30.736 -3.602 1.00 11.76 34 GLY B O 1
ATOM 1742 N N . LEU B 1 24 ? 40.470 -29.818 -5.599 1.00 10.47 35 LEU B N 1
ATOM 1743 C CA . LEU B 1 24 ? 40.006 -28.564 -5.024 1.00 10.98 35 LEU B CA 1
ATOM 1744 C C . LEU B 1 24 ? 38.723 -28.759 -4.212 1.00 11.43 35 LEU B C 1
ATOM 1745 O O . LEU B 1 24 ? 38.600 -28.250 -3.087 1.00 12.33 35 LEU B O 1
ATOM 1750 N N . THR B 1 25 ? 37.772 -29.508 -4.772 1.00 11.93 36 THR B N 1
ATOM 1751 C CA . THR B 1 25 ? 36.522 -29.743 -4.053 1.00 13.06 36 THR B CA 1
ATOM 1752 C C . THR B 1 25 ? 36.733 -30.588 -2.810 1.00 13.11 36 THR B C 1
ATOM 1753 O O . THR B 1 25 ? 36.084 -30.351 -1.801 1.00 13.52 36 THR B O 1
ATOM 1757 N N . ALA B 1 26 ? 37.671 -31.539 -2.873 1.00 12.59 37 ALA B N 1
ATOM 1758 C CA . ALA B 1 26 ? 38.071 -32.311 -1.686 1.00 13.52 37 ALA B CA 1
ATOM 1759 C C . ALA B 1 26 ? 38.637 -31.418 -0.578 1.00 13.70 37 ALA B C 1
ATOM 1760 O O . ALA B 1 26 ? 38.362 -31.633 0.606 1.00 14.93 37 ALA B O 1
ATOM 1762 N N . ALA B 1 27 ? 39.389 -30.388 -0.970 1.00 13.48 38 ALA B N 1
ATOM 1763 C CA . ALA B 1 27 ? 40.024 -29.474 -0.026 1.00 13.49 38 ALA B CA 1
ATOM 1764 C C . ALA B 1 27 ? 39.037 -28.577 0.728 1.00 13.32 38 ALA B C 1
ATOM 1765 O O . ALA B 1 27 ? 39.330 -28.094 1.824 1.00 13.82 38 ALA B O 1
ATOM 1767 N N . LEU B 1 28 ? 37.880 -28.324 0.127 1.00 14.24 39 LEU B N 1
ATOM 1768 C CA . LEU B 1 28 ? 36.929 -27.363 0.686 1.00 14.91 39 LEU B CA 1
ATOM 1769 C C . LEU B 1 28 ? 36.473 -27.705 2.108 1.00 15.95 39 LEU B C 1
ATOM 1770 O O . LEU B 1 28 ? 36.179 -26.808 2.901 1.00 16.01 39 LEU B O 1
ATOM 1775 N N . SER B 1 29 ? 36.424 -28.999 2.421 1.00 16.81 40 SER B N 1
ATOM 1776 C CA . SER B 1 29 ? 36.000 -29.458 3.748 1.00 17.82 40 SER B CA 1
ATOM 1777 C C . SER B 1 29 ? 36.900 -28.952 4.877 1.00 17.58 40 SER B C 1
ATOM 1778 O O . SER B 1 29 ? 36.448 -28.843 6.025 1.00 18.33 40 SER B O 1
ATOM 1781 N N . ALA B 1 30 ? 38.160 -28.639 4.554 1.00 16.70 41 ALA B N 1
ATOM 1782 C CA . ALA B 1 30 ? 39.094 -28.118 5.551 1.00 16.13 41 ALA B CA 1
ATOM 1783 C C . ALA B 1 30 ? 38.703 -26.719 6.020 1.00 15.70 41 ALA B C 1
ATOM 1784 O O . ALA B 1 30 ? 39.044 -26.323 7.128 1.00 15.60 41 ALA B O 1
ATOM 1786 N N . TYR B 1 31 ? 38.004 -25.974 5.160 1.00 15.49 42 TYR B N 1
ATOM 1787 C CA . TYR B 1 31 ? 37.572 -24.605 5.465 1.00 15.54 42 TYR B CA 1
ATOM 1788 C C . TYR B 1 31 ? 36.141 -24.382 4.983 1.00 15.83 42 TYR B C 1
ATOM 1789 O O . TYR B 1 31 ? 35.922 -23.801 3.921 1.00 15.35 42 TYR B O 1
ATOM 1798 N N . PRO B 1 32 ? 35.150 -24.855 5.773 1.00 16.35 43 PRO B N 1
ATOM 1799 C CA . PRO B 1 32 ? 33.742 -24.818 5.375 1.00 16.60 43 PRO B CA 1
ATOM 1800 C C . PRO B 1 32 ? 33.180 -23.410 5.170 1.00 16.37 43 PRO B C 1
ATOM 1801 O O . PRO B 1 32 ? 32.209 -23.251 4.424 1.00 17.38 43 PRO B O 1
ATOM 1805 N N . GLY B 1 33 ? 33.796 -22.411 5.811 1.00 16.17 44 GLY B N 1
ATOM 1806 C CA . GLY B 1 33 ? 33.404 -21.001 5.662 1.00 15.68 44 GLY B CA 1
ATOM 1807 C C . GLY B 1 33 ? 33.821 -20.389 4.330 1.00 15.47 44 GLY B C 1
ATOM 1808 O O . GLY B 1 33 ? 33.256 -19.379 3.891 1.00 15.07 44 GLY B O 1
ATOM 1809 N N . PHE B 1 34 ? 34.793 -21.020 3.671 1.00 14.86 45 PHE B N 1
ATOM 1810 C CA . PHE B 1 34 ? 35.365 -20.473 2.439 1.00 14.76 45 PHE B CA 1
ATOM 1811 C C . PHE B 1 34 ? 34.376 -20.566 1.286 1.00 15.24 45 PHE B C 1
ATOM 1812 O O . PHE B 1 34 ? 33.852 -21.645 0.997 1.00 15.66 45 PHE B O 1
ATOM 1820 N N . SER B 1 35 ? 34.148 -19.429 0.624 1.00 15.56 46 SER B N 1
ATOM 1821 C CA . SER B 1 35 ? 33.108 -19.269 -0.408 1.00 16.49 46 SER B CA 1
ATOM 1822 C C . SER B 1 35 ? 31.721 -19.711 0.085 1.00 17.52 46 SER B C 1
ATOM 1823 O O . SER B 1 35 ? 30.864 -20.095 -0.709 1.00 17.65 46 SER B O 1
ATOM 1826 N N . ASN B 1 36 ? 31.520 -19.665 1.401 1.00 18.54 47 ASN B N 1
ATOM 1827 C CA . ASN B 1 36 ? 30.221 -20.003 1.986 1.00 20.07 47 ASN B CA 1
ATOM 1828 C C . ASN B 1 36 ? 29.826 -19.101 3.151 1.00 20.50 47 ASN B C 1
ATOM 1829 O O . ASN B 1 36 ? 28.965 -19.459 3.967 1.00 21.08 47 ASN B O 1
ATOM 1834 N N . THR B 1 37 ? 30.462 -17.934 3.218 1.00 20.59 48 THR B N 1
ATOM 1835 C CA . THR B 1 37 ? 30.167 -16.930 4.233 1.00 20.61 48 THR B CA 1
ATOM 1836 C C . THR B 1 37 ? 29.646 -15.676 3.542 1.00 20.91 48 THR B C 1
ATOM 1837 O O . THR B 1 37 ? 30.267 -15.167 2.597 1.00 20.43 48 THR B O 1
ATOM 1841 N N . GLY B 1 38 ? 28.493 -15.194 4.004 1.00 20.56 49 GLY B N 1
ATOM 1842 C CA . GLY B 1 38 ? 27.874 -13.995 3.455 1.00 21.30 49 GLY B CA 1
ATOM 1843 C C . GLY B 1 38 ? 26.939 -14.264 2.292 1.00 21.13 49 GLY B C 1
ATOM 1844 O O . GLY B 1 38 ? 26.557 -15.413 2.038 1.00 21.17 49 GLY B O 1
ATOM 1845 N N . SER B 1 39 ? 26.581 -13.197 1.580 1.00 21.33 50 SER B N 1
ATOM 1846 C CA . SER B 1 39 ? 25.662 -13.270 0.447 1.00 21.44 50 SER B CA 1
ATOM 1847 C C . SER B 1 39 ? 26.246 -14.088 -0.703 1.00 21.72 50 SER B C 1
ATOM 1848 O O . SER B 1 39 ? 27.462 -14.289 -0.771 1.00 21.22 50 SER B O 1
ATOM 1851 N N . ASP B 1 40 ? 25.388 -14.547 -1.609 1.00 21.90 51 ASP B N 1
ATOM 1852 C CA . ASP B 1 40 ? 25.846 -15.314 -2.768 1.00 22.36 51 ASP B CA 1
ATOM 1853 C C . ASP B 1 40 ? 26.830 -14.500 -3.654 1.00 22.26 51 ASP B C 1
ATOM 1854 O O . ASP B 1 40 ? 27.694 -15.070 -4.316 1.00 22.19 51 ASP B O 1
ATOM 1859 N N . THR B 1 41 ? 26.730 -13.170 -3.613 1.00 21.57 52 THR B N 1
ATOM 1860 C CA . THR B 1 41 ? 27.700 -12.300 -4.291 1.00 21.13 52 THR B CA 1
ATOM 1861 C C . THR B 1 41 ? 29.078 -12.376 -3.625 1.00 20.21 52 THR B C 1
ATOM 1862 O O . THR B 1 41 ? 30.096 -12.547 -4.307 1.00 19.66 52 THR B O 1
ATOM 1866 N N . VAL B 1 42 ? 29.108 -12.254 -2.299 1.00 18.94 53 VAL B N 1
ATOM 1867 C CA . VAL B 1 42 ? 30.353 -12.346 -1.533 1.00 18.08 53 VAL B CA 1
ATOM 1868 C C . VAL B 1 42 ? 31.011 -13.724 -1.692 1.00 17.34 53 VAL B C 1
ATOM 1869 O O . VAL B 1 42 ? 32.237 -13.824 -1.792 1.00 16.86 53 VAL B O 1
ATOM 1873 N N . LYS B 1 43 ? 30.194 -14.777 -1.719 1.00 16.55 54 LYS B N 1
ATOM 1874 C CA . LYS B 1 43 ? 30.703 -16.145 -1.896 1.00 15.88 54 LYS B CA 1
ATOM 1875 C C . LYS B 1 43 ? 31.424 -16.307 -3.235 1.00 15.16 54 LYS B C 1
ATOM 1876 O O . LYS B 1 43 ? 32.504 -16.902 -3.299 1.00 13.94 54 LYS B O 1
ATOM 1882 N N . LYS B 1 44 ? 30.802 -15.786 -4.291 1.00 14.53 55 LYS B N 1
ATOM 1883 C CA . LYS B 1 44 ? 31.350 -15.817 -5.653 1.00 14.24 55 LYS B CA 1
ATOM 1884 C C . LYS B 1 44 ? 32.594 -14.915 -5.769 1.00 13.61 55 LYS B C 1
ATOM 1885 O O . LYS B 1 44 ? 33.611 -15.317 -6.358 1.00 13.20 55 LYS B O 1
ATOM 1891 N N . GLN B 1 45 ? 32.518 -13.720 -5.176 1.00 12.49 56 GLN B N 1
ATOM 1892 C CA . GLN B 1 45 ? 33.670 -12.800 -5.152 1.00 11.73 56 GLN B CA 1
ATOM 1893 C C . GLN B 1 45 ? 34.856 -13.459 -4.461 1.00 11.27 56 GLN B C 1
ATOM 1894 O O . GLN B 1 45 ? 36.002 -13.364 -4.947 1.00 10.64 56 GLN B O 1
ATOM 1900 N N . GLU B 1 46 ? 34.601 -14.121 -3.331 1.00 10.89 57 GLU B N 1
ATOM 1901 C CA . GLU B 1 46 ? 35.684 -14.793 -2.628 1.00 10.81 57 GLU B CA 1
ATOM 1902 C C . GLU B 1 46 ? 36.334 -15.902 -3.464 1.00 11.09 57 GLU B C 1
ATOM 1903 O O . GLU B 1 46 ? 37.561 -15.970 -3.557 1.00 11.21 57 GLU B O 1
ATOM 1909 N N . ALA B 1 47 ? 35.515 -16.763 -4.060 1.00 10.87 58 ALA B N 1
ATOM 1910 C CA . ALA B 1 47 ? 36.036 -17.848 -4.903 1.00 10.49 58 ALA B CA 1
ATOM 1911 C C . ALA B 1 47 ? 36.862 -17.276 -6.052 1.00 10.53 58 ALA B C 1
ATOM 1912 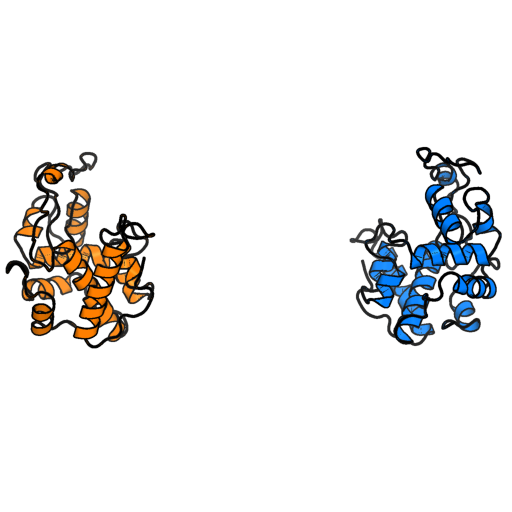O O . ALA B 1 47 ? 37.996 -17.715 -6.278 1.00 9.80 58 ALA B O 1
ATOM 1914 N N . ALA B 1 48 ? 36.305 -16.285 -6.753 1.00 9.75 59 ALA B N 1
ATOM 1915 C CA . ALA B 1 48 ? 37.007 -15.612 -7.861 1.00 9.16 59 ALA B CA 1
ATOM 1916 C C . ALA B 1 48 ? 38.333 -15.013 -7.408 1.00 8.99 59 ALA B C 1
ATOM 1917 O O . ALA B 1 48 ? 39.340 -15.121 -8.110 1.00 9.13 59 ALA B O 1
ATOM 1919 N N . ALA B 1 49 ? 38.327 -14.363 -6.244 1.00 8.09 60 ALA B N 1
ATOM 1920 C CA . ALA B 1 49 ? 39.540 -13.730 -5.709 1.00 7.72 60 ALA B CA 1
ATOM 1921 C C . ALA B 1 49 ? 40.631 -14.745 -5.387 1.00 6.98 60 ALA B C 1
ATOM 1922 O O . ALA B 1 49 ? 41.821 -14.528 -5.701 1.00 7.89 60 ALA B O 1
ATOM 1924 N N . PHE B 1 50 ? 40.227 -15.846 -4.749 1.00 6.97 61 PHE B N 1
ATOM 1925 C CA . PHE B 1 50 ? 41.152 -16.925 -4.454 1.00 7.01 61 PHE B CA 1
ATOM 1926 C C . PHE B 1 50 ? 41.765 -17.452 -5.758 1.00 6.95 61 PHE B C 1
ATOM 1927 O O . PHE B 1 50 ? 42.979 -17.549 -5.875 1.00 7.54 61 PHE B O 1
ATOM 1935 N N . LEU B 1 51 ? 40.917 -17.776 -6.723 1.00 7.83 62 LEU B N 1
ATOM 1936 C CA . LEU B 1 51 ? 41.414 -18.402 -7.942 1.00 7.06 62 LEU B CA 1
ATOM 1937 C C . LEU B 1 51 ? 42.226 -17.420 -8.806 1.00 7.32 62 LEU B C 1
ATOM 1938 O O . LEU B 1 51 ? 43.177 -17.834 -9.457 1.00 6.35 62 LEU B O 1
ATOM 1943 N N . ALA B 1 52 ? 41.874 -16.126 -8.776 1.00 6.49 63 ALA B N 1
ATOM 1944 C CA . ALA B 1 52 ? 42.645 -15.090 -9.497 1.00 6.46 63 ALA B CA 1
ATOM 1945 C C . ALA B 1 52 ? 44.057 -14.974 -8.917 1.00 6.30 63 ALA B C 1
ATOM 1946 O O . ALA B 1 52 ? 45.050 -14.954 -9.654 1.00 6.29 63 ALA B O 1
ATOM 1948 N N . ASN B 1 53 ? 44.148 -14.925 -7.591 1.00 6.09 64 ASN B N 1
ATOM 1949 C CA . ASN B 1 53 ? 45.446 -14.864 -6.931 1.00 6.28 64 ASN B CA 1
ATOM 1950 C C . ASN B 1 53 ? 46.271 -16.125 -7.243 1.00 5.74 64 ASN B C 1
ATOM 1951 O O . ASN B 1 53 ? 47.468 -16.040 -7.520 1.00 6.64 64 ASN B O 1
ATOM 1956 N N . VAL B 1 54 ? 45.620 -17.286 -7.179 1.00 5.43 65 VAL B N 1
ATOM 1957 C CA . VAL B 1 54 ? 46.277 -18.550 -7.550 1.00 5.64 65 VAL B CA 1
ATOM 1958 C C . VAL B 1 54 ? 46.800 -18.496 -8.999 1.00 5.63 65 VAL B C 1
ATOM 1959 O O . VAL B 1 54 ? 47.939 -18.885 -9.268 1.00 5.47 65 VAL B O 1
ATOM 1963 N N . GLY B 1 55 ? 45.980 -17.979 -9.913 1.00 5.33 66 GLY B N 1
ATOM 1964 C CA . GLY B 1 55 ? 46.418 -17.839 -11.304 1.00 5.84 66 GLY B CA 1
ATOM 1965 C C . GLY B 1 55 ? 47.670 -16.984 -11.440 1.00 5.62 66 GLY B C 1
ATOM 1966 O O . GLY B 1 55 ? 48.593 -17.276 -12.219 1.00 5.89 66 GLY B O 1
ATOM 1967 N N . HIS B 1 56 ? 47.725 -15.905 -10.672 1.00 5.66 67 HIS B N 1
ATOM 1968 C CA . HIS B 1 56 ? 48.882 -15.019 -10.726 1.00 6.38 67 HIS B CA 1
ATOM 1969 C C . HIS B 1 56 ? 50.141 -15.717 -10.229 1.00 6.77 67 HIS B C 1
ATOM 1970 O O . HIS B 1 56 ? 51.204 -15.569 -10.836 1.00 7.54 67 HIS B O 1
ATOM 1977 N N . GLU B 1 57 ? 50.016 -16.473 -9.128 1.00 6.34 68 GLU B N 1
ATOM 1978 C CA . GLU B 1 57 ? 51.197 -17.047 -8.478 1.00 6.80 68 GLU B CA 1
ATOM 1979 C C . GLU B 1 57 ? 51.767 -18.272 -9.184 1.00 6.17 68 GLU B C 1
ATOM 1980 O O . GLU B 1 57 ? 52.932 -18.627 -8.972 1.00 7.94 68 GLU B O 1
ATOM 1986 N N . THR B 1 58 ? 50.949 -18.922 -10.009 1.00 5.82 69 THR B N 1
ATOM 1987 C CA . THR B 1 58 ? 51.349 -20.192 -10.625 1.00 5.31 69 THR B CA 1
ATOM 1988 C C . THR B 1 58 ? 51.378 -20.140 -12.152 1.00 5.16 69 THR B C 1
ATOM 1989 O O . THR B 1 58 ? 51.509 -21.178 -12.798 1.00 5.18 69 THR B O 1
ATOM 1993 N N . GLY B 1 59 ? 51.200 -18.955 -12.730 1.00 4.66 70 GLY B N 1
ATOM 1994 C CA . GLY B 1 59 ? 51.093 -18.853 -14.171 1.00 4.65 70 GLY B CA 1
ATOM 1995 C C . GLY B 1 59 ? 49.877 -19.599 -14.702 1.00 4.65 70 GLY B C 1
ATOM 1996 O O . GLY B 1 59 ? 49.998 -20.454 -15.581 1.00 4.99 70 GLY B O 1
ATOM 1997 N N . GLY B 1 60 ? 48.689 -19.283 -14.189 1.00 4.40 71 GLY B N 1
ATOM 1998 C CA . GLY B 1 60 ? 47.472 -19.940 -14.678 1.00 5.10 71 GLY B CA 1
ATOM 1999 C C . GLY B 1 60 ? 47.492 -21.431 -14.397 1.00 4.75 71 GLY B C 1
ATOM 2000 O O . GLY B 1 60 ? 46.974 -22.221 -15.186 1.00 5.15 71 GLY B O 1
ATOM 2001 N N . LEU B 1 61 ? 48.081 -21.803 -13.261 1.00 4.44 72 LEU B N 1
ATOM 2002 C CA . LEU B 1 61 ? 48.268 -23.216 -12.863 1.00 4.93 72 LEU B CA 1
ATOM 2003 C C . LEU B 1 61 ? 49.169 -24.043 -13.798 1.00 4.74 72 LEU B C 1
ATOM 2004 O O . LEU B 1 61 ? 49.178 -25.277 -13.720 1.00 5.44 72 LEU B O 1
ATOM 2009 N N . VAL B 1 62 ? 49.966 -23.380 -14.644 1.00 4.70 73 VAL B N 1
ATOM 2010 C CA . VAL B 1 62 ? 50.953 -24.103 -15.467 1.00 4.32 73 VAL B CA 1
ATOM 2011 C C . VAL B 1 62 ? 52.071 -24.707 -14.595 1.00 4.56 73 VAL B C 1
ATOM 2012 O O . VAL B 1 62 ? 52.587 -25.793 -14.892 1.00 5.97 73 VAL B O 1
ATOM 2016 N N . TYR B 1 63 ? 52.439 -23.990 -13.529 1.00 5.83 74 TYR B N 1
ATOM 2017 C CA . TYR B 1 63 ? 53.540 -24.394 -12.658 1.00 6.16 74 TYR B CA 1
ATOM 2018 C C . TYR B 1 63 ? 53.070 -24.918 -11.314 1.00 6.78 74 TYR B C 1
ATOM 2019 O O . TYR B 1 63 ? 52.162 -24.358 -10.697 1.00 6.69 74 TYR B O 1
ATOM 2028 N N . VAL B 1 64 ? 53.697 -26.014 -10.891 1.00 6.60 75 VAL B N 1
ATOM 2029 C CA . VAL B 1 64 ? 53.447 -26.606 -9.571 1.00 7.87 75 VAL B CA 1
ATOM 2030 C C . VAL B 1 64 ? 54.533 -26.138 -8.607 1.00 7.61 75 VAL B C 1
ATOM 2031 O O . VAL B 1 64 ? 54.248 -25.803 -7.449 1.00 7.72 75 VAL B O 1
ATOM 2035 N N . VAL B 1 65 ? 55.779 -26.118 -9.087 1.00 7.91 76 VAL B N 1
ATOM 2036 C CA . VAL B 1 65 ? 56.915 -25.745 -8.235 1.00 8.31 76 VAL B CA 1
ATOM 2037 C C . VAL B 1 65 ? 57.548 -24.422 -8.648 1.00 8.63 76 VAL B C 1
ATOM 2038 O O . VAL B 1 65 ? 57.425 -23.983 -9.805 1.00 8.43 76 VAL B O 1
ATOM 2042 N N . GLU B 1 66 ? 58.194 -23.778 -7.682 1.00 8.36 77 GLU B N 1
ATOM 2043 C CA . GLU B 1 66 ? 58.943 -22.546 -7.909 1.00 9.46 77 GLU B CA 1
ATOM 2044 C C . GLU B 1 66 ? 59.953 -22.744 -9.046 1.00 10.20 77 GLU B C 1
ATOM 2045 O O . GLU B 1 66 ? 60.696 -23.724 -9.077 1.00 10.09 77 GLU B O 1
ATOM 2051 N N . GLN B 1 67 ? 59.968 -21.814 -9.997 1.00 11.50 78 GLN B N 1
ATOM 2052 C CA . GLN B 1 67 ? 60.798 -21.970 -11.197 1.00 13.40 78 GLN B CA 1
ATOM 2053 C C . GLN B 1 67 ? 62.274 -21.621 -10.994 1.00 14.60 78 GLN B C 1
ATOM 2054 O O . GLN B 1 67 ? 63.149 -22.211 -11.650 1.00 14.78 78 GLN B O 1
ATOM 2060 N N . ASN B 1 68 ? 62.539 -20.650 -10.124 1.00 16.10 79 ASN B N 1
ATOM 2061 C CA . ASN B 1 68 ? 63.913 -20.228 -9.869 1.00 17.94 79 ASN B CA 1
ATOM 2062 C C . ASN B 1 68 ? 64.573 -21.207 -8.900 1.00 18.32 79 ASN B C 1
ATOM 2063 O O . ASN B 1 68 ? 64.519 -21.017 -7.682 1.00 18.53 79 ASN B O 1
ATOM 2068 N N . THR B 1 69 ? 65.187 -22.251 -9.448 1.00 18.90 80 THR B N 1
ATOM 2069 C CA . THR B 1 69 ? 65.764 -23.327 -8.644 1.00 19.85 80 THR B CA 1
ATOM 2070 C C . THR B 1 69 ? 66.947 -22.857 -7.786 1.00 19.99 80 THR B C 1
ATOM 2071 O O . THR B 1 69 ? 67.272 -23.477 -6.763 1.00 19.49 80 THR B O 1
ATOM 2075 N N . ALA B 1 70 ? 67.561 -21.744 -8.187 1.00 20.26 81 ALA B N 1
ATOM 2076 C CA . ALA B 1 70 ? 68.638 -21.121 -7.405 1.00 20.35 81 ALA B CA 1
ATOM 2077 C C . ALA B 1 70 ? 68.168 -20.632 -6.028 1.00 20.10 81 ALA B C 1
ATOM 2078 O O . ALA B 1 70 ? 68.981 -20.505 -5.099 1.00 20.22 81 ALA B O 1
ATOM 2080 N N . ASN B 1 71 ? 66.870 -20.349 -5.903 1.00 19.07 82 ASN B N 1
ATOM 2081 C CA . ASN B 1 71 ? 66.270 -19.907 -4.638 1.00 18.22 82 ASN B CA 1
ATOM 2082 C C . ASN B 1 71 ? 65.988 -21.039 -3.644 1.00 17.32 82 ASN B C 1
ATOM 2083 O O . ASN B 1 71 ? 65.722 -20.773 -2.475 1.00 15.72 82 ASN B O 1
ATOM 2088 N N . TYR B 1 72 ? 66.018 -22.288 -4.105 1.00 16.45 83 TYR B N 1
ATOM 2089 C CA . TYR B 1 72 ? 65.603 -23.418 -3.252 1.00 16.43 83 TYR B CA 1
ATOM 2090 C C . TYR B 1 72 ? 66.253 -23.498 -1.850 1.00 17.17 83 TYR B C 1
ATOM 2091 O O . TYR B 1 72 ? 65.562 -23.819 -0.881 1.00 17.15 83 TYR B O 1
ATOM 2100 N N . PRO B 1 73 ? 67.569 -23.220 -1.734 1.00 17.74 84 PRO B N 1
ATOM 2101 C CA . PRO B 1 73 ? 68.167 -23.252 -0.392 1.00 18.09 84 PRO B CA 1
ATOM 2102 C C . PRO B 1 73 ? 67.759 -22.083 0.516 1.00 18.34 84 PRO B C 1
ATOM 2103 O O . PRO B 1 73 ? 68.086 -22.088 1.708 1.00 18.90 84 PRO B O 1
ATOM 2107 N N . HIS B 1 74 ? 67.043 -21.101 -0.023 1.00 18.58 85 HIS B N 1
ATOM 2108 C CA . HIS B 1 74 ? 66.727 -19.879 0.730 1.00 18.60 85 HIS B CA 1
ATOM 2109 C C . HIS B 1 74 ? 65.592 -19.991 1.729 1.00 18.16 85 HIS B C 1
ATOM 2110 O O . HIS B 1 74 ? 65.307 -19.012 2.433 1.00 18.57 85 HIS B O 1
ATOM 2117 N N . TYR B 1 75 ? 64.931 -21.149 1.781 1.00 17.14 86 TYR B N 1
ATOM 2118 C CA . TYR B 1 75 ? 63.676 -21.262 2.530 1.00 16.60 86 TYR B CA 1
ATOM 2119 C C . TYR B 1 75 ? 63.758 -22.106 3.800 1.00 17.21 86 TYR B C 1
ATOM 2120 O O . TYR B 1 75 ? 62.733 -22.489 4.371 1.00 16.40 86 TYR B O 1
ATOM 2129 N N . CYS B 1 76 ? 64.982 -22.375 4.245 1.00 18.36 87 CYS B N 1
ATOM 2130 C CA . CYS B 1 76 ? 65.192 -23.016 5.533 1.00 18.41 87 CYS B CA 1
ATOM 2131 C C . CYS B 1 76 ? 65.542 -21.940 6.564 1.00 18.51 87 CYS B C 1
ATOM 2132 O O . CYS B 1 76 ? 66.598 -21.307 6.479 1.00 19.17 87 CYS B O 1
ATOM 2135 N N . ASP B 1 77 ? 64.624 -21.702 7.498 1.00 18.68 88 ASP B N 1
ATOM 2136 C CA . ASP B 1 77 ? 64.900 -20.900 8.680 1.00 18.68 88 ASP B CA 1
ATOM 2137 C C . ASP B 1 77 ? 65.437 -21.865 9.742 1.00 18.37 88 ASP B C 1
ATOM 2138 O O . ASP B 1 77 ? 64.663 -22.510 10.457 1.00 18.35 88 ASP B O 1
ATOM 2143 N N . ALA B 1 78 ? 66.766 -21.944 9.839 1.00 18.44 89 ALA B N 1
ATOM 2144 C CA . ALA B 1 78 ? 67.430 -22.933 10.693 1.00 18.19 89 ALA B CA 1
ATOM 2145 C C . ALA B 1 78 ? 67.297 -22.615 12.183 1.00 17.98 89 ALA B C 1
ATOM 2146 O O . ALA B 1 78 ? 67.626 -23.453 13.024 1.00 17.95 89 ALA B O 1
ATOM 2148 N N . SER B 1 79 ? 66.804 -21.421 12.507 1.00 17.37 90 SER B N 1
ATOM 2149 C CA . SER B 1 79 ? 66.600 -21.050 13.909 1.00 17.18 90 SER B CA 1
ATOM 2150 C C . SER B 1 79 ? 65.445 -21.830 14.526 1.00 16.97 90 SER B C 1
ATOM 2151 O O . SER B 1 79 ? 65.366 -21.973 15.740 1.00 16.79 90 SER B O 1
ATOM 2154 N N . GLN B 1 80 ? 64.544 -22.337 13.685 1.00 16.66 91 GLN B N 1
ATOM 2155 C CA . GLN B 1 80 ? 63.383 -23.073 14.172 1.00 16.83 91 GLN B CA 1
ATOM 2156 C C . GLN B 1 80 ? 63.808 -24.342 14.893 1.00 16.73 91 GLN B C 1
ATOM 2157 O O . GLN B 1 80 ? 64.646 -25.091 14.385 1.00 16.29 91 GLN B O 1
ATOM 2163 N N . PRO B 1 81 ? 63.235 -24.586 16.090 1.00 17.49 92 PRO B N 1
ATOM 2164 C CA . PRO B 1 81 ? 63.586 -25.781 16.875 1.00 17.97 92 PRO B CA 1
ATOM 2165 C C . PRO B 1 81 ? 63.339 -27.081 16.118 1.00 18.16 92 PRO B C 1
ATOM 2166 O O . PRO B 1 81 ? 64.051 -28.067 16.335 1.00 18.82 92 PRO B O 1
ATOM 2170 N N . TYR B 1 82 ? 62.356 -27.069 15.218 1.00 17.55 93 TYR B N 1
ATOM 2171 C CA . TYR B 1 82 ? 62.023 -28.258 14.434 1.00 17.26 93 TYR B CA 1
ATOM 2172 C C . TYR B 1 82 ? 62.859 -28.400 13.158 1.00 16.99 93 TYR B C 1
ATOM 2173 O O . TYR B 1 82 ? 62.778 -29.418 12.476 1.00 17.25 93 TYR B O 1
ATOM 2182 N N . GLY B 1 83 ? 63.670 -27.385 12.851 1.00 17.06 94 GLY B N 1
ATOM 2183 C CA . GLY B 1 83 ? 64.617 -27.449 11.740 1.00 16.92 94 GLY B CA 1
ATOM 2184 C C . GLY B 1 83 ? 64.010 -27.597 10.350 1.00 16.91 94 GLY B C 1
ATOM 2185 O O . GLY B 1 83 ? 62.922 -27.080 10.074 1.00 16.77 94 GLY B O 1
ATOM 2186 N N . CYS B 1 84 ? 64.733 -28.312 9.488 1.00 17.07 95 CYS B N 1
ATOM 2187 C CA . CYS B 1 84 ? 64.360 -28.541 8.097 1.00 17.28 95 CYS B CA 1
ATOM 2188 C C . CYS B 1 84 ? 64.593 -30.014 7.786 1.00 17.15 95 CYS B C 1
ATOM 2189 O O . CYS B 1 84 ? 65.480 -30.346 6.990 1.00 17.11 95 CYS B O 1
ATOM 2192 N N . PRO B 1 85 ? 63.803 -30.907 8.425 1.00 17.15 96 PRO B N 1
ATOM 2193 C CA . PRO B 1 85 ? 64.080 -32.349 8.384 1.00 17.32 96 PRO B CA 1
ATOM 2194 C C . PRO B 1 85 ? 64.026 -32.966 6.986 1.00 17.38 96 PRO B C 1
ATOM 2195 O O . PRO B 1 85 ? 64.726 -33.952 6.721 1.00 18.17 96 PRO B O 1
ATOM 2199 N N . ALA B 1 86 ? 63.235 -32.379 6.085 1.00 17.03 97 ALA B N 1
ATOM 2200 C CA . ALA B 1 86 ? 63.187 -32.866 4.713 1.00 17.48 97 ALA B CA 1
ATOM 2201 C C . ALA B 1 86 ? 64.452 -32.513 3.918 1.00 16.96 97 ALA B C 1
ATOM 2202 O O . ALA B 1 86 ? 64.722 -33.106 2.869 1.00 17.96 97 ALA B O 1
ATOM 2204 N N . GLY B 1 87 ? 65.225 -31.560 4.429 1.00 17.26 98 GLY B N 1
ATOM 2205 C CA . GLY B 1 87 ? 66.391 -31.032 3.720 1.00 17.05 98 GLY B CA 1
ATOM 2206 C C . GLY B 1 87 ? 66.341 -29.518 3.640 1.00 17.36 98 GLY B C 1
ATOM 2207 O O . GLY B 1 87 ? 65.265 -28.924 3.537 1.00 17.04 98 GLY B O 1
ATOM 2208 N N . ASN B 1 88 ? 67.513 -28.888 3.695 1.00 17.39 99 ASN B N 1
ATOM 2209 C CA . ASN B 1 88 ? 67.617 -27.431 3.670 1.00 17.38 99 ASN B CA 1
ATOM 2210 C C . ASN B 1 88 ? 66.983 -26.810 2.427 1.00 16.95 99 ASN B C 1
ATOM 2211 O O . ASN B 1 88 ? 66.438 -25.708 2.486 1.00 16.46 99 ASN B O 1
ATOM 2216 N N . ASP B 1 89 ? 67.048 -27.537 1.317 1.00 16.45 100 ASP B N 1
ATOM 2217 C CA . ASP B 1 89 ? 66.649 -27.002 0.011 1.00 16.69 100 ASP B CA 1
ATOM 2218 C C . ASP B 1 89 ? 65.277 -27.518 -0.423 1.00 15.94 100 ASP B C 1
ATOM 2219 O O . ASP B 1 89 ? 64.955 -27.526 -1.616 1.00 15.62 100 ASP B O 1
ATOM 2224 N N . LYS B 1 90 ? 64.475 -27.933 0.557 1.00 14.58 101 LYS B N 1
ATOM 2225 C CA . LYS B 1 90 ? 63.232 -28.666 0.300 1.00 13.70 101 LYS B CA 1
ATOM 2226 C C . LYS B 1 90 ? 61.943 -27.898 0.616 1.00 11.83 101 LYS B C 1
ATOM 2227 O O . LYS B 1 90 ? 60.855 -28.482 0.557 1.00 11.72 101 LYS B O 1
ATOM 2233 N N . TYR B 1 91 ? 62.063 -26.611 0.944 1.00 10.94 102 TYR B N 1
ATOM 2234 C CA . TYR B 1 91 ? 60.903 -25.809 1.376 1.00 10.17 102 TYR B CA 1
ATOM 2235 C C . TYR B 1 91 ? 60.584 -24.645 0.443 1.00 9.70 102 TYR B C 1
ATOM 2236 O O . TYR B 1 91 ? 60.012 -23.633 0.853 1.00 9.21 102 TYR B O 1
ATOM 2245 N N . TYR B 1 92 ? 60.928 -24.852 -0.824 1.00 9.46 103 TYR B N 1
ATOM 2246 C CA . TYR B 1 92 ? 60.613 -23.906 -1.897 1.00 8.70 103 TYR B CA 1
ATOM 2247 C C . TYR B 1 92 ? 59.117 -23.907 -2.227 1.00 8.73 103 TYR B C 1
ATOM 2248 O O . TYR B 1 92 ? 58.361 -24.773 -1.761 1.00 7.86 103 TYR B O 1
ATOM 2257 N N . GLY B 1 93 ? 58.711 -22.934 -3.050 1.00 8.13 104 GLY B N 1
ATOM 2258 C CA . GLY B 1 93 ? 57.304 -22.719 -3.396 1.00 7.46 104 GLY B CA 1
ATOM 2259 C C . GLY B 1 93 ? 56.676 -23.918 -4.084 1.00 6.91 104 GLY B C 1
ATOM 2260 O O . GLY B 1 93 ? 57.234 -24.467 -5.046 1.00 6.68 104 GLY B O 1
ATOM 2261 N N . ARG B 1 94 ? 55.515 -24.325 -3.578 1.00 6.91 105 ARG B N 1
ATOM 2262 C CA . ARG B 1 94 ? 54.739 -25.400 -4.178 1.00 6.35 105 ARG B CA 1
ATOM 2263 C C . ARG B 1 94 ? 53.251 -25.097 -4.152 1.00 6.12 105 ARG B C 1
ATOM 2264 O O . ARG B 1 94 ? 52.732 -24.521 -3.188 1.00 6.08 105 ARG B O 1
ATOM 2272 N N . GLY B 1 95 ? 52.553 -25.521 -5.200 1.00 6.15 106 GLY B N 1
ATOM 2273 C CA . GLY B 1 95 ? 51.098 -25.510 -5.180 1.00 6.94 106 GLY B CA 1
ATOM 2274 C C . GLY B 1 95 ? 50.486 -24.146 -5.447 1.00 6.77 106 GLY B C 1
ATOM 2275 O O . GLY B 1 95 ? 51.195 -23.213 -5.848 1.00 6.39 106 GLY B O 1
ATOM 2276 N N . PRO B 1 96 ? 49.166 -24.034 -5.246 1.00 7.17 107 PRO B N 1
ATOM 2277 C CA . PRO B 1 96 ? 48.389 -22.865 -5.680 1.00 7.57 107 PRO B CA 1
ATOM 2278 C C . PRO B 1 96 ? 48.828 -21.525 -5.119 1.00 7.55 107 PRO B C 1
ATOM 2279 O O . PRO B 1 96 ? 48.649 -20.517 -5.798 1.00 8.11 107 PRO B O 1
ATOM 2283 N N . VAL B 1 97 ? 49.367 -21.499 -3.892 1.00 7.95 108 VAL B N 1
ATOM 2284 C CA . VAL B 1 97 ? 49.849 -20.238 -3.311 1.00 8.10 108 VAL B CA 1
ATOM 2285 C C . VAL B 1 97 ? 51.366 -20.230 -3.163 1.00 7.87 108 VAL B C 1
ATOM 2286 O O . VAL B 1 97 ? 51.924 -19.344 -2.520 1.00 8.52 108 VAL B O 1
ATOM 2290 N N . GLN B 1 98 ? 52.032 -21.193 -3.796 1.00 7.37 109 GLN B N 1
ATOM 2291 C CA . GLN B 1 98 ? 53.498 -21.277 -3.745 1.00 7.80 109 GLN B CA 1
ATOM 2292 C C . GLN B 1 98 ? 53.983 -21.224 -2.299 1.00 8.57 109 GLN B C 1
ATOM 2293 O O . GLN B 1 98 ? 54.828 -20.406 -1.921 1.00 8.62 109 GLN B O 1
ATOM 2299 N N . LEU B 1 99 ? 53.417 -22.120 -1.492 1.00 8.41 110 LEU B N 1
ATOM 2300 C CA . LEU B 1 99 ? 53.810 -22.261 -0.089 1.00 9.19 110 LEU B CA 1
ATOM 2301 C C . LEU B 1 99 ? 55.325 -22.448 0.009 1.00 8.47 110 LEU B C 1
ATOM 2302 O O . LEU B 1 99 ? 55.875 -23.328 -0.640 1.00 7.85 110 LEU B O 1
ATOM 2307 N N . SER B 1 100 ? 55.967 -21.618 0.843 1.00 9.43 111 SER B N 1
ATOM 2308 C CA . SER B 1 100 ? 57.416 -21.591 1.020 1.00 10.11 111 SER B CA 1
ATOM 2309 C C . SER B 1 100 ? 57.754 -21.406 2.491 1.00 10.06 111 SER B C 1
ATOM 2310 O O . SER B 1 100 ? 56.970 -20.809 3.234 1.00 9.73 111 SER B O 1
ATOM 2313 N N . TRP B 1 101 ? 58.943 -21.901 2.854 1.00 10.70 112 TRP B N 1
ATOM 2314 C CA . TRP B 1 101 ? 59.568 -21.793 4.196 1.00 11.22 112 TRP B CA 1
ATOM 2315 C C . TRP B 1 101 ? 59.184 -22.941 5.112 1.00 10.83 112 TRP B C 1
ATOM 2316 O O . TRP B 1 101 ? 58.003 -23.288 5.242 1.00 10.72 112 TRP B O 1
ATOM 2327 N N . ASN B 1 102 ? 60.190 -23.503 5.779 1.00 10.99 113 ASN B N 1
ATOM 2328 C CA . ASN B 1 102 ? 59.940 -24.556 6.763 1.00 10.63 113 ASN B CA 1
ATOM 2329 C C . ASN B 1 102 ? 58.863 -24.203 7.798 1.00 10.70 113 ASN B C 1
ATOM 2330 O O . ASN B 1 102 ? 58.028 -25.053 8.146 1.00 10.98 113 ASN B O 1
ATOM 2335 N N . PHE B 1 103 ? 58.863 -22.959 8.285 1.00 10.61 114 PHE B N 1
ATOM 2336 C CA . PHE B 1 103 ? 57.846 -22.532 9.257 1.00 10.99 114 PHE B CA 1
ATOM 2337 C C . PHE B 1 103 ? 56.404 -22.512 8.700 1.00 11.20 114 PHE B C 1
ATOM 2338 O O . PHE B 1 103 ? 55.446 -22.733 9.445 1.00 11.27 114 PHE B O 1
ATOM 2346 N N . ASN B 1 104 ? 56.252 -22.269 7.393 1.00 10.89 115 ASN B N 1
ATOM 2347 C CA . ASN B 1 104 ? 54.917 -22.297 6.794 1.00 11.08 115 ASN B CA 1
ATOM 2348 C C . ASN B 1 104 ? 54.439 -23.716 6.504 1.00 10.02 115 ASN B C 1
ATOM 2349 O O . ASN B 1 104 ? 53.261 -24.005 6.674 1.00 10.67 115 ASN B O 1
ATOM 2354 N N . TYR B 1 105 ? 55.355 -24.588 6.084 1.00 10.23 116 TYR B N 1
ATOM 2355 C CA . TYR B 1 105 ? 55.038 -26.019 5.962 1.00 9.54 116 TYR B CA 1
ATOM 2356 C C . TYR B 1 105 ? 54.644 -26.607 7.327 1.00 10.44 116 TYR B C 1
ATOM 2357 O O . TYR B 1 105 ? 53.684 -27.375 7.425 1.00 10.72 116 TYR B O 1
ATOM 2366 N N . LYS B 1 106 ? 55.365 -26.208 8.373 1.00 11.00 117 LYS B N 1
ATOM 2367 C CA . LYS B 1 106 ? 55.043 -26.644 9.734 1.00 11.72 117 LYS B CA 1
ATOM 2368 C C . LYS B 1 106 ? 53.644 -26.171 10.156 1.00 11.54 117 LYS B C 1
ATOM 2369 O O . LYS B 1 106 ? 52.806 -26.981 10.548 1.00 12.09 117 LYS B O 1
ATOM 2375 N N . ALA B 1 107 ? 53.390 -24.865 10.061 1.00 11.20 118 ALA B N 1
ATOM 2376 C CA . ALA B 1 107 ? 52.094 -24.302 10.440 1.00 11.15 118 ALA B CA 1
ATOM 2377 C C . ALA B 1 107 ? 50.923 -24.859 9.630 1.00 11.47 118 ALA B C 1
ATOM 2378 O O . ALA B 1 107 ? 49.893 -25.220 10.202 1.00 11.75 118 ALA B O 1
ATOM 2380 N N . ALA B 1 108 ? 51.085 -24.937 8.305 1.00 10.90 119 ALA B N 1
ATOM 2381 C CA . ALA B 1 108 ? 50.015 -25.453 7.448 1.00 10.62 119 ALA B CA 1
ATOM 2382 C C . ALA B 1 108 ? 49.689 -26.897 7.827 1.00 10.32 119 ALA B C 1
ATOM 2383 O O . ALA B 1 108 ? 48.523 -27.272 7.948 1.00 10.34 119 ALA B O 1
ATOM 2385 N N . GLY B 1 109 ? 50.738 -27.696 7.995 1.00 10.87 120 GLY B N 1
ATOM 2386 C CA . GLY B 1 109 ? 50.599 -29.104 8.346 1.00 10.90 120 GLY B CA 1
ATOM 2387 C C . GLY B 1 109 ? 49.879 -29.283 9.665 1.00 11.75 120 GLY B C 1
ATOM 2388 O O . GLY B 1 109 ? 48.973 -30.123 9.768 1.00 11.21 120 GLY B O 1
ATOM 2389 N N . ASP B 1 110 ? 50.268 -28.487 10.666 1.00 12.38 121 ASP B N 1
ATOM 2390 C CA . ASP B 1 110 ? 49.611 -28.536 11.981 1.00 13.55 121 ASP B CA 1
ATOM 2391 C C . ASP B 1 110 ? 48.131 -28.230 11.869 1.00 13.34 121 ASP B C 1
ATOM 2392 O O . ASP B 1 110 ? 47.312 -28.888 12.513 1.00 14.05 121 ASP B O 1
ATOM 2397 N N . ALA B 1 111 ? 47.781 -27.242 11.043 1.00 12.65 122 ALA B N 1
ATOM 2398 C CA . ALA B 1 111 ? 46.389 -26.857 10.860 1.00 12.31 122 ALA B CA 1
ATOM 2399 C C . ALA B 1 111 ? 45.606 -27.919 10.112 1.00 11.70 122 ALA B C 1
ATOM 2400 O O . ALA B 1 111 ? 44.444 -28.141 10.396 1.00 12.33 122 ALA B O 1
ATOM 2402 N N . LEU B 1 112 ? 46.258 -28.550 9.135 1.00 11.12 123 LEU B N 1
ATOM 2403 C CA . LEU B 1 112 ? 45.584 -29.493 8.235 1.00 11.47 123 LEU B CA 1
ATOM 2404 C C . LEU B 1 112 ? 45.596 -30.944 8.723 1.00 11.49 123 LEU B C 1
ATOM 2405 O O . LEU B 1 112 ? 44.899 -31.808 8.157 1.00 11.95 123 LEU B O 1
ATOM 2410 N N . GLY B 1 113 ? 46.390 -31.214 9.758 1.00 11.70 124 GLY B N 1
ATOM 2411 C CA . GLY B 1 113 ? 46.558 -32.577 10.274 1.00 11.63 124 GLY B CA 1
ATOM 2412 C C . GLY B 1 113 ? 47.388 -33.468 9.366 1.00 11.95 124 GLY B C 1
ATOM 2413 O O . GLY B 1 113 ? 47.114 -34.669 9.244 1.00 11.90 124 GLY B O 1
ATOM 2414 N N . ILE B 1 114 ? 48.395 -32.877 8.711 1.00 11.46 125 ILE B N 1
ATOM 2415 C CA . ILE B 1 114 ? 49.303 -33.599 7.809 1.00 11.79 125 ILE B CA 1
ATOM 2416 C C . ILE B 1 114 ? 50.709 -33.123 8.146 1.00 11.14 125 ILE B C 1
ATOM 2417 O O . ILE B 1 114 ? 50.946 -31.926 8.306 1.00 10.56 125 ILE B O 1
ATOM 2422 N N . ASP B 1 115 ? 51.657 -34.047 8.229 1.00 10.43 126 ASP B N 1
ATOM 2423 C CA . ASP B 1 115 ? 53.030 -33.654 8.531 1.00 11.04 126 ASP B CA 1
ATOM 2424 C C . ASP B 1 115 ? 53.758 -33.171 7.268 1.00 10.55 126 ASP B C 1
ATOM 2425 O O . ASP B 1 115 ? 54.492 -33.933 6.628 1.00 11.04 126 ASP B O 1
ATOM 2430 N N . LEU B 1 116 ? 53.524 -31.902 6.923 1.00 10.41 127 LEU B N 1
ATOM 2431 C CA . LEU B 1 116 ? 54.130 -31.276 5.738 1.00 10.41 127 LEU B CA 1
ATOM 2432 C C . LEU B 1 116 ? 55.566 -30.823 5.963 1.00 10.42 127 LEU B C 1
ATOM 2433 O O . LEU B 1 116 ? 56.322 -30.660 5.001 1.00 11.00 127 LEU B O 1
ATOM 2438 N N . LEU B 1 117 ? 55.945 -30.632 7.225 1.00 11.12 128 LEU B N 1
ATOM 2439 C CA . LEU B 1 117 ? 57.358 -30.407 7.543 1.00 11.12 128 LEU B CA 1
ATOM 2440 C C . LEU B 1 117 ? 58.214 -31.626 7.162 1.00 11.20 128 LEU B C 1
ATOM 2441 O O . LEU B 1 117 ? 59.285 -31.485 6.565 1.00 11.16 128 LEU B O 1
ATOM 2446 N N . ASN B 1 118 ? 57.725 -32.819 7.486 1.00 10.84 129 ASN B N 1
ATOM 2447 C CA . ASN B 1 118 ? 58.412 -34.053 7.111 1.00 11.12 129 ASN B CA 1
ATOM 2448 C C . ASN B 1 118 ? 58.378 -34.334 5.614 1.00 10.85 129 ASN B C 1
ATOM 2449 O O . ASN B 1 118 ? 59.370 -34.776 5.040 1.00 11.40 129 ASN B O 1
ATOM 2454 N N . ASN B 1 119 ? 57.225 -34.078 4.991 1.00 10.19 130 ASN B N 1
ATOM 2455 C CA . ASN B 1 119 ? 57.013 -34.448 3.589 1.00 10.11 130 ASN B CA 1
ATOM 2456 C C . ASN B 1 119 ? 56.464 -33.233 2.835 1.00 9.63 130 ASN B C 1
ATOM 2457 O O . ASN B 1 119 ? 55.291 -33.205 2.457 1.00 10.22 130 ASN B O 1
ATOM 2462 N N . PRO B 1 120 ? 57.313 -32.211 2.631 1.00 9.56 131 PRO B N 1
ATOM 2463 C CA . PRO B 1 120 ? 56.823 -31.033 1.910 1.00 9.26 131 PRO B CA 1
ATOM 2464 C C . PRO B 1 120 ? 56.464 -31.323 0.453 1.00 9.56 131 PRO B C 1
ATOM 2465 O O . PRO B 1 120 ? 55.658 -30.589 -0.133 1.00 9.69 131 PRO B O 1
ATOM 2469 N N . ASP B 1 121 ? 57.043 -32.381 -0.111 1.00 9.77 132 ASP B N 1
ATOM 2470 C CA . ASP B 1 121 ? 56.747 -32.803 -1.484 1.00 9.65 132 ASP B CA 1
ATOM 2471 C C . ASP B 1 121 ? 55.281 -33.152 -1.698 1.00 8.93 132 ASP B C 1
ATOM 2472 O O . ASP B 1 121 ? 54.819 -33.177 -2.835 1.00 8.43 132 ASP B O 1
ATOM 2477 N N . LEU B 1 122 ? 54.550 -33.443 -0.623 1.00 9.16 133 LEU B N 1
ATOM 2478 C CA . LEU B 1 122 ? 53.109 -33.703 -0.759 1.00 9.05 133 LEU B CA 1
ATOM 2479 C C . LEU B 1 122 ? 52.392 -32.540 -1.448 1.00 8.84 133 LEU B C 1
ATOM 2480 O O . LEU B 1 122 ? 51.399 -32.734 -2.134 1.00 8.99 133 LEU B O 1
ATOM 2485 N N . VAL B 1 123 ? 52.905 -31.332 -1.239 1.00 8.26 134 VAL B N 1
ATOM 2486 C CA . VAL B 1 123 ? 52.276 -30.127 -1.772 1.00 8.46 134 VAL B CA 1
ATOM 2487 C C . VAL B 1 123 ? 52.486 -30.029 -3.285 1.00 8.86 134 VAL B C 1
ATOM 2488 O O . VAL B 1 123 ? 51.703 -29.360 -3.973 1.00 9.75 134 VAL B O 1
ATOM 2492 N N . GLN B 1 124 ? 53.517 -30.703 -3.800 1.00 8.56 135 GLN B N 1
ATOM 2493 C CA . GLN B 1 124 ? 53.694 -30.834 -5.253 1.00 8.76 135 GLN B CA 1
ATOM 2494 C C . GLN B 1 124 ? 53.252 -32.176 -5.855 1.00 9.41 135 GLN B C 1
ATOM 2495 O O . GLN B 1 124 ? 53.245 -32.328 -7.082 1.00 10.16 135 GLN B O 1
ATOM 2501 N N . ASN B 1 125 ? 52.902 -33.148 -5.001 1.00 9.43 136 ASN B N 1
ATOM 2502 C CA . ASN B 1 125 ? 52.579 -34.517 -5.455 1.00 10.30 136 ASN B CA 1
ATOM 2503 C C . ASN B 1 125 ? 51.129 -34.949 -5.292 1.00 10.18 136 ASN B C 1
ATOM 2504 O O . ASN B 1 125 ? 50.692 -35.902 -5.957 1.00 11.19 136 ASN B O 1
ATOM 2509 N N . ASP B 1 126 ? 50.387 -34.264 -4.417 1.00 9.10 137 ASP B N 1
ATOM 2510 C CA . ASP B 1 126 ? 48.983 -34.592 -4.184 1.00 8.43 137 ASP B CA 1
ATOM 2511 C C . ASP B 1 126 ? 48.102 -33.358 -4.363 1.00 8.07 137 ASP B C 1
ATOM 2512 O O . ASP B 1 126 ? 48.300 -32.357 -3.665 1.00 7.99 137 ASP B O 1
ATOM 2517 N N . SER B 1 127 ? 47.134 -33.434 -5.280 1.00 8.70 138 SER B N 1
ATOM 2518 C CA . SER B 1 127 ? 46.269 -32.290 -5.599 1.00 8.87 138 SER B CA 1
ATOM 2519 C C . SER B 1 127 ? 45.449 -31.796 -4.400 1.00 9.46 138 SER B C 1
ATOM 2520 O O . SER B 1 127 ? 45.369 -30.588 -4.147 1.00 9.56 138 SER B O 1
ATOM 2523 N N . ALA B 1 128 ? 44.832 -32.710 -3.653 1.00 8.82 139 ALA B N 1
ATOM 2524 C CA . ALA B 1 128 ? 44.007 -32.269 -2.530 1.00 8.48 139 ALA B CA 1
ATOM 2525 C C . ALA B 1 128 ? 44.862 -31.551 -1.485 1.00 8.01 139 ALA B C 1
ATOM 2526 O O . ALA B 1 128 ? 44.451 -30.517 -0.946 1.00 8.84 139 ALA B O 1
ATOM 2528 N N . VAL B 1 129 ? 46.046 -32.095 -1.187 1.00 7.85 140 VAL B N 1
ATOM 2529 C CA . VAL B 1 129 ? 46.943 -31.437 -0.214 1.00 7.68 140 VAL B CA 1
ATOM 2530 C C . VAL B 1 129 ? 47.347 -30.056 -0.722 1.00 7.44 140 VAL B C 1
ATOM 2531 O O . VAL B 1 129 ? 47.285 -29.076 0.028 1.00 6.80 140 VAL B O 1
ATOM 2535 N N . ALA B 1 130 ? 47.733 -29.988 -1.999 1.00 6.95 141 ALA B N 1
ATOM 2536 C CA . ALA B 1 130 ? 48.125 -28.702 -2.593 1.00 6.84 141 ALA B CA 1
ATOM 2537 C C . ALA B 1 130 ? 47.007 -27.670 -2.429 1.00 6.78 141 ALA B C 1
ATOM 2538 O O . ALA B 1 130 ? 47.245 -26.554 -1.948 1.00 6.92 141 ALA B O 1
ATOM 2540 N N . TRP B 1 131 ? 45.785 -28.027 -2.808 1.00 6.72 142 TRP B N 1
ATOM 2541 C CA . TRP B 1 131 ? 44.673 -27.085 -2.655 1.00 6.78 142 TRP B CA 1
ATOM 2542 C C . TRP B 1 131 ? 44.401 -26.746 -1.183 1.00 7.69 142 TRP B C 1
ATOM 2543 O O . TRP B 1 131 ? 44.076 -25.613 -0.857 1.00 7.27 142 TRP B O 1
ATOM 2554 N N . LYS B 1 132 ? 44.510 -27.735 -0.298 1.00 8.03 143 LYS B N 1
ATOM 2555 C CA . LYS B 1 132 ? 44.333 -27.457 1.130 1.00 8.11 143 LYS B CA 1
ATOM 2556 C C . LYS B 1 132 ? 45.343 -26.428 1.643 1.00 8.38 143 LYS B C 1
ATOM 2557 O O . LYS B 1 132 ? 44.996 -25.602 2.480 1.00 8.98 143 LYS B O 1
ATOM 2563 N N . THR B 1 133 ? 46.582 -26.461 1.155 1.00 8.04 144 THR B N 1
ATOM 2564 C CA . THR B 1 133 ? 47.566 -25.459 1.601 1.00 8.25 144 THR B CA 1
ATOM 2565 C C . THR B 1 133 ? 47.167 -24.061 1.130 1.00 8.43 144 THR B C 1
ATOM 2566 O O . THR B 1 133 ? 47.364 -23.075 1.851 1.00 9.93 144 THR B O 1
ATOM 2570 N N . GLY B 1 134 ? 46.602 -23.979 -0.076 1.00 8.05 145 GLY B N 1
ATOM 2571 C CA . GLY B 1 134 ? 46.109 -22.706 -0.605 1.00 8.41 145 GLY B CA 1
ATOM 2572 C C . GLY B 1 134 ? 45.002 -22.166 0.278 1.00 8.95 145 GLY B C 1
ATOM 2573 O O . GLY B 1 134 ? 44.995 -20.981 0.628 1.00 9.41 145 GLY B O 1
ATOM 2574 N N . LEU B 1 135 ? 44.063 -23.039 0.641 1.00 8.65 146 LEU B N 1
ATOM 2575 C CA . LEU B 1 135 ? 42.941 -22.635 1.492 1.00 8.36 146 LEU B CA 1
ATOM 2576 C C . LEU B 1 135 ? 43.412 -22.275 2.904 1.00 8.79 146 LEU B C 1
ATOM 2577 O O . LEU B 1 135 ? 42.896 -21.322 3.510 1.00 9.15 146 LEU B O 1
ATOM 2582 N N . TRP B 1 136 ? 44.402 -23.009 3.418 1.00 8.96 147 TRP B N 1
ATOM 2583 C CA . TRP B 1 136 ? 45.003 -22.670 4.725 1.00 9.88 147 TRP B CA 1
ATOM 2584 C C . TRP B 1 136 ? 45.525 -21.229 4.701 1.00 10.85 147 TRP B C 1
ATOM 2585 O O . TRP B 1 136 ? 45.217 -20.427 5.591 1.00 11.03 147 TRP B O 1
ATOM 2596 N N . TYR B 1 137 ? 46.308 -20.889 3.677 1.00 10.70 148 TYR B N 1
ATOM 2597 C CA . TYR B 1 137 ? 46.885 -19.545 3.617 1.00 10.87 148 TYR B CA 1
ATOM 2598 C C . TYR B 1 137 ? 45.774 -18.501 3.500 1.00 10.91 148 TYR B C 1
ATOM 2599 O O . TYR B 1 137 ? 45.746 -17.485 4.236 1.00 10.84 148 TYR B O 1
ATOM 2608 N N . TRP B 1 138 ? 44.852 -18.758 2.577 1.00 10.45 149 TRP B N 1
ATOM 2609 C CA . TRP B 1 138 ? 43.745 -17.837 2.299 1.00 10.45 149 TRP B CA 1
ATOM 2610 C C . TRP B 1 138 ? 42.901 -17.544 3.537 1.00 11.12 149 TRP B C 1
ATOM 2611 O O . TRP B 1 138 ? 42.482 -16.405 3.786 1.00 10.80 149 TRP B O 1
ATOM 2622 N N . ASN B 1 139 ? 42.639 -18.588 4.316 1.00 11.45 150 ASN B N 1
ATOM 2623 C CA . ASN B 1 139 ? 41.663 -18.460 5.391 1.00 12.37 150 ASN B CA 1
ATOM 2624 C C . ASN B 1 139 ? 42.280 -18.158 6.749 1.00 12.66 150 ASN B C 1
ATOM 2625 O O . ASN B 1 139 ? 41.551 -17.798 7.675 1.00 13.05 150 ASN B O 1
ATOM 2630 N N . THR B 1 140 ? 43.602 -18.279 6.883 1.00 12.80 151 THR B N 1
ATOM 2631 C CA . THR B 1 140 ? 44.232 -18.109 8.199 1.00 13.41 151 THR B CA 1
ATOM 2632 C C . THR B 1 140 ? 45.440 -17.163 8.287 1.00 14.07 151 THR B C 1
ATOM 2633 O O . THR B 1 140 ? 45.862 -16.800 9.398 1.00 14.46 151 THR B O 1
ATOM 2637 N N . GLN B 1 141 ? 46.004 -16.777 7.138 1.00 14.02 152 GLN B N 1
ATOM 2638 C CA . GLN B 1 141 ? 47.244 -16.002 7.123 1.00 14.69 152 GLN B CA 1
ATOM 2639 C C . GLN B 1 141 ? 47.033 -14.586 6.615 1.00 15.28 152 GLN B C 1
ATOM 2640 O O . GLN B 1 141 ? 46.178 -14.344 5.763 1.00 15.20 152 GLN B O 1
ATOM 2646 N N . THR B 1 142 ? 47.816 -13.657 7.149 1.00 16.32 153 THR B N 1
ATOM 2647 C CA . THR B 1 142 ? 47.783 -12.274 6.681 1.00 17.46 153 THR B CA 1
ATOM 2648 C C . THR B 1 142 ? 48.931 -12.004 5.718 1.00 17.80 153 THR B C 1
ATOM 2649 O O . THR B 1 142 ? 48.872 -11.060 4.933 1.00 17.80 153 THR B O 1
ATOM 2653 N N . GLY B 1 143 ? 49.987 -12.812 5.801 1.00 18.49 154 GLY B N 1
ATOM 2654 C CA . GLY B 1 143 ? 51.197 -12.586 5.006 1.00 19.89 154 GLY B CA 1
ATOM 2655 C C . GLY B 1 143 ? 51.777 -11.203 5.253 1.00 20.95 154 GLY B C 1
ATOM 2656 O O . GLY B 1 143 ? 51.712 -10.705 6.378 1.00 21.36 154 GLY B O 1
ATOM 2657 N N . PRO B 1 144 ? 52.338 -10.570 4.203 1.00 21.65 155 PRO B N 1
ATOM 2658 C CA . PRO B 1 144 ? 52.847 -9.209 4.366 1.00 22.26 155 PRO B CA 1
ATOM 2659 C C . PRO B 1 144 ? 51.720 -8.179 4.433 1.00 22.83 155 PRO B C 1
ATOM 2660 O O . PRO B 1 144 ? 51.990 -6.970 4.413 1.00 23.80 155 PRO B O 1
ATOM 2664 N N . GLY B 1 145 ? 50.475 -8.658 4.528 1.00 22.75 156 GLY B N 1
ATOM 2665 C CA . GLY B 1 145 ? 49.300 -7.794 4.667 1.00 22.82 156 GLY B CA 1
ATOM 2666 C C . GLY B 1 145 ? 48.893 -7.579 6.114 1.00 22.88 156 GLY B C 1
ATOM 2667 O O . GLY B 1 145 ? 49.670 -7.857 7.033 1.00 23.71 156 GLY B O 1
ATOM 2668 N N . THR B 1 146 ? 47.666 -7.099 6.317 1.00 22.68 157 THR B N 1
ATOM 2669 C CA . THR B 1 146 ? 47.146 -6.796 7.664 1.00 22.38 157 THR B CA 1
ATOM 2670 C C . THR B 1 146 ? 45.900 -7.604 8.041 1.00 21.30 157 THR B C 1
ATOM 2671 O O . THR B 1 146 ? 45.399 -7.524 9.171 1.00 21.69 157 THR B O 1
ATOM 2675 N N . MET B 1 147 ? 45.387 -8.380 7.095 1.00 19.51 158 MET B N 1
ATOM 2676 C CA . MET B 1 147 ? 44.216 -9.211 7.352 1.00 17.93 158 MET B CA 1
ATOM 2677 C C . MET B 1 147 ? 44.307 -10.477 6.500 1.00 16.31 158 MET B C 1
ATOM 2678 O O . MET B 1 147 ? 45.088 -10.528 5.546 1.00 16.21 158 MET B O 1
ATOM 2683 N N . THR B 1 148 ? 43.518 -11.491 6.845 1.00 14.86 159 THR B N 1
ATOM 2684 C CA . THR B 1 148 ? 43.433 -12.673 5.987 1.00 13.58 159 THR B CA 1
ATOM 2685 C C . THR B 1 148 ? 42.647 -12.311 4.731 1.00 12.74 159 THR B C 1
ATOM 2686 O O . THR B 1 148 ? 41.718 -11.507 4.780 1.00 12.08 159 THR B O 1
ATOM 2690 N N . PRO B 1 149 ? 43.034 -12.887 3.582 1.00 11.26 160 PRO B N 1
ATOM 2691 C CA . PRO B 1 149 ? 42.240 -12.693 2.372 1.00 11.27 160 PRO B CA 1
ATOM 2692 C C . PRO B 1 149 ? 40.765 -13.053 2.532 1.00 10.69 160 PRO B C 1
ATOM 2693 O O . PRO B 1 149 ? 39.912 -12.417 1.915 1.00 10.63 160 PRO B O 1
ATOM 2697 N N . HIS B 1 150 ? 40.479 -14.074 3.343 1.00 12.04 161 HIS B N 1
ATOM 2698 C CA . HIS B 1 150 ? 39.101 -14.453 3.642 1.00 12.56 161 HIS B CA 1
ATOM 2699 C C . HIS B 1 150 ? 38.363 -13.273 4.269 1.00 13.09 161 HIS B C 1
ATOM 2700 O O . HIS B 1 150 ? 37.287 -12.887 3.811 1.00 13.80 161 HIS B O 1
ATOM 2707 N N . ASP B 1 151 ? 38.970 -12.703 5.309 1.00 13.63 162 ASP B N 1
ATOM 2708 C CA . ASP B 1 151 ? 38.372 -11.549 5.985 1.00 14.28 162 ASP B CA 1
ATOM 2709 C C . ASP B 1 151 ? 38.247 -10.350 5.043 1.00 13.82 162 ASP B C 1
ATOM 2710 O O . ASP B 1 151 ? 37.215 -9.676 5.032 1.00 14.65 162 ASP B O 1
ATOM 2715 N N . ALA B 1 152 ? 39.278 -10.095 4.239 1.00 13.18 163 ALA B N 1
ATOM 2716 C CA . ALA B 1 152 ? 39.219 -9.007 3.258 1.00 12.91 163 ALA B CA 1
ATOM 2717 C C . ALA B 1 152 ? 37.985 -9.100 2.363 1.00 13.48 163 ALA B C 1
ATOM 2718 O O . ALA B 1 152 ? 37.316 -8.102 2.110 1.00 13.01 163 ALA B O 1
ATOM 2720 N N . MET B 1 153 ? 37.682 -10.304 1.881 1.00 14.04 164 MET B N 1
ATOM 2721 C CA . MET B 1 153 ? 36.563 -10.483 0.963 1.00 15.19 164 MET B CA 1
ATOM 2722 C C . MET B 1 153 ? 35.204 -10.526 1.676 1.00 16.29 164 MET B C 1
ATOM 2723 O O . MET B 1 153 ? 34.218 -9.985 1.171 1.00 17.19 164 MET B O 1
ATOM 2728 N N . VAL B 1 154 ? 35.162 -11.154 2.846 1.00 17.39 165 VAL B N 1
ATOM 2729 C CA . VAL B 1 154 ? 33.898 -11.290 3.573 1.00 18.73 165 VAL B CA 1
ATOM 2730 C C . VAL B 1 154 ? 33.504 -9.986 4.280 1.00 19.32 165 VAL B C 1
ATOM 2731 O O . VAL B 1 154 ? 32.321 -9.626 4.297 1.00 19.76 165 VAL B O 1
ATOM 2735 N N . ASN B 1 155 ? 34.490 -9.277 4.836 1.00 19.67 166 ASN B N 1
ATOM 2736 C CA . ASN B 1 155 ? 34.229 -8.035 5.594 1.00 20.79 166 ASN B CA 1
ATOM 2737 C C . ASN B 1 155 ? 34.173 -6.761 4.755 1.00 20.73 166 ASN B C 1
ATOM 2738 O O . ASN B 1 155 ? 33.942 -5.667 5.294 1.00 21.81 166 ASN B O 1
ATOM 2743 N N . GLY B 1 156 ? 34.397 -6.899 3.453 1.00 20.25 167 GLY B N 1
ATOM 2744 C CA . GLY B 1 156 ? 34.272 -5.789 2.513 1.00 19.16 167 GLY B CA 1
ATOM 2745 C C . GLY B 1 156 ? 35.484 -4.884 2.357 1.00 18.21 167 GLY B C 1
ATOM 2746 O O . GLY B 1 156 ? 35.363 -3.798 1.785 1.00 18.64 167 GLY B O 1
ATOM 2747 N N . ALA B 1 157 ? 36.645 -5.316 2.852 1.00 17.08 168 ALA B N 1
ATOM 2748 C CA . ALA B 1 157 ? 37.887 -4.560 2.655 1.00 15.17 168 ALA B CA 1
ATOM 2749 C C . ALA B 1 157 ? 38.321 -4.567 1.182 1.00 14.02 168 ALA B C 1
ATOM 2750 O O . ALA B 1 157 ? 38.988 -3.634 0.720 1.00 13.47 168 ALA B O 1
ATOM 2752 N N . GLY B 1 158 ? 37.946 -5.625 0.459 1.00 13.06 169 GLY B N 1
ATOM 2753 C CA . GLY B 1 158 ? 38.126 -5.675 -0.990 1.00 11.48 169 GLY B CA 1
ATOM 2754 C C . GLY B 1 158 ? 39.299 -6.499 -1.508 1.00 9.74 169 GLY B C 1
ATOM 2755 O O . GLY B 1 158 ? 40.209 -6.890 -0.761 1.00 10.44 169 GLY B O 1
ATOM 2756 N N . PHE B 1 159 ? 39.275 -6.726 -2.817 1.00 9.34 170 PHE B N 1
ATOM 2757 C CA . PHE B 1 159 ? 40.285 -7.541 -3.494 1.00 8.07 170 PHE B CA 1
ATOM 2758 C C . PHE B 1 159 ? 41.713 -7.024 -3.311 1.00 8.48 170 PHE B C 1
ATOM 2759 O O . PHE B 1 159 ? 42.651 -7.814 -3.217 1.00 8.07 170 PHE B O 1
ATOM 2767 N N . GLY B 1 160 ? 41.880 -5.697 -3.263 1.00 8.42 171 GLY B N 1
ATOM 2768 C CA . GLY B 1 160 ? 43.220 -5.111 -3.126 1.00 8.38 171 GLY B CA 1
ATOM 2769 C C . GLY B 1 160 ? 44.024 -5.673 -1.958 1.00 8.55 171 GLY B C 1
ATOM 2770 O O . GLY B 1 160 ? 45.241 -5.882 -2.071 1.00 9.15 171 GLY B O 1
ATOM 2771 N N . GLU B 1 161 ? 43.362 -5.907 -0.823 1.00 8.64 172 GLU B N 1
ATOM 2772 C CA . GLU B 1 161 ? 44.051 -6.429 0.351 1.00 9.22 172 GLU B CA 1
ATOM 2773 C C . GLU B 1 161 ? 44.493 -7.873 0.151 1.00 8.68 172 GLU B C 1
ATOM 2774 O O . GLU B 1 161 ? 45.447 -8.328 0.790 1.00 8.73 172 GLU B O 1
ATOM 2780 N N . THR B 1 162 ? 43.818 -8.593 -0.750 1.00 7.95 173 THR B N 1
ATOM 2781 C CA . THR B 1 162 ? 44.255 -9.967 -1.061 1.00 8.42 173 THR B CA 1
ATOM 2782 C C . THR B 1 162 ? 45.530 -9.961 -1.907 1.00 8.61 173 THR B C 1
ATOM 2783 O O . THR B 1 162 ? 46.367 -10.842 -1.737 1.00 9.28 173 THR B O 1
ATOM 2787 N N . ILE B 1 163 ? 45.679 -8.970 -2.791 1.00 8.42 174 ILE B N 1
ATOM 2788 C CA . ILE B 1 163 ? 46.942 -8.777 -3.518 1.00 8.76 174 ILE B CA 1
ATOM 2789 C C . ILE B 1 163 ? 48.069 -8.571 -2.517 1.00 8.95 174 ILE B C 1
ATOM 2790 O O . ILE B 1 163 ? 49.110 -9.216 -2.614 1.00 9.89 174 ILE B O 1
ATOM 2795 N N . ARG B 1 164 ? 47.864 -7.666 -1.557 1.00 9.98 175 ARG B N 1
ATOM 2796 C CA . ARG B 1 164 ? 48.901 -7.350 -0.592 1.00 10.90 175 ARG B CA 1
ATOM 2797 C C . ARG B 1 164 ? 49.332 -8.608 0.166 1.00 11.31 175 ARG B C 1
ATOM 2798 O O . ARG B 1 164 ? 50.523 -8.886 0.308 1.00 12.86 175 ARG B O 1
ATOM 2806 N N . SER B 1 165 ? 48.357 -9.386 0.617 1.00 11.38 176 SER B N 1
ATOM 2807 C CA . SER B 1 165 ? 48.652 -10.560 1.436 1.00 11.41 176 SER B CA 1
ATOM 2808 C C . SER B 1 165 ? 49.233 -11.736 0.643 1.00 11.37 176 SER B C 1
ATOM 2809 O O . SER B 1 165 ? 49.972 -12.550 1.191 1.00 11.26 176 SER B O 1
ATOM 2812 N N . ILE B 1 166 ? 48.888 -11.824 -0.640 1.00 10.89 177 ILE B N 1
ATOM 2813 C CA . ILE B 1 166 ? 49.394 -12.917 -1.470 1.00 11.12 177 ILE B CA 1
ATOM 2814 C C . ILE B 1 166 ? 50.561 -12.419 -2.324 1.00 11.67 177 ILE B C 1
ATOM 2815 O O . ILE B 1 166 ? 50.404 -12.060 -3.498 1.00 10.87 177 ILE B O 1
ATOM 2820 N N . ASN B 1 167 ? 51.739 -12.393 -1.708 1.00 12.05 178 ASN B N 1
ATOM 2821 C CA . ASN B 1 167 ? 52.973 -12.026 -2.385 1.00 13.22 178 ASN B CA 1
ATOM 2822 C C . ASN B 1 167 ? 52.891 -10.674 -3.109 1.00 13.15 178 ASN B C 1
ATOM 2823 O O . ASN B 1 167 ? 53.304 -10.541 -4.265 1.00 13.73 178 ASN B O 1
ATOM 2828 N N . GLY B 1 168 ? 52.352 -9.674 -2.413 1.00 13.14 179 GLY B N 1
ATOM 2829 C CA . GLY B 1 168 ? 52.142 -8.363 -3.019 1.00 12.99 179 GLY B CA 1
ATOM 2830 C C . GLY B 1 168 ? 53.036 -7.246 -2.519 1.00 13.39 179 GLY B C 1
ATOM 2831 O O . GLY B 1 168 ? 52.849 -6.096 -2.913 1.00 13.05 179 GLY B O 1
ATOM 2832 N N . SER B 1 169 ? 54.022 -7.582 -1.687 1.00 13.98 180 SER B N 1
ATOM 2833 C CA . SER B 1 169 ? 54.855 -6.564 -1.028 1.00 15.17 180 SER B CA 1
ATOM 2834 C C . SER B 1 169 ? 55.663 -5.686 -1.989 1.00 15.26 180 SER B C 1
ATOM 2835 O O . SER B 1 169 ? 55.927 -4.514 -1.689 1.00 15.73 180 SER B O 1
ATOM 2838 N N . LEU B 1 170 ? 56.061 -6.241 -3.131 1.00 14.73 181 LEU B N 1
ATOM 2839 C CA . LEU B 1 170 ? 56.820 -5.484 -4.132 1.00 14.91 181 LEU B CA 1
ATOM 2840 C C . LEU B 1 170 ? 55.919 -4.884 -5.211 1.00 14.18 181 LEU B C 1
ATOM 2841 O O . LEU B 1 170 ? 56.407 -4.246 -6.155 1.00 14.97 181 LEU B O 1
ATOM 2846 N N . GLU B 1 171 ? 54.608 -5.070 -5.055 1.00 12.09 182 GLU B N 1
ATOM 2847 C CA . GLU B 1 171 ? 53.647 -4.642 -6.077 1.00 10.69 182 GLU B CA 1
ATOM 2848 C C . GLU B 1 171 ? 52.709 -3.525 -5.604 1.00 9.89 182 GLU B C 1
ATOM 2849 O O . GLU B 1 171 ? 52.442 -2.566 -6.337 1.00 9.08 182 GLU B O 1
ATOM 2855 N N . CYS B 1 172 ? 52.210 -3.663 -4.374 1.00 10.17 183 CYS B N 1
ATOM 2856 C CA . CYS B 1 172 ? 51.357 -2.645 -3.762 1.00 10.55 183 CYS B CA 1
ATOM 2857 C C . CYS B 1 172 ? 52.131 -1.345 -3.495 1.00 9.91 183 CYS B C 1
ATOM 2858 O O . CYS B 1 172 ? 53.351 -1.278 -3.662 1.00 9.35 183 CYS B O 1
ATOM 2861 N N . ASP B 1 173 ? 51.395 -0.313 -3.101 1.00 10.32 184 ASP B N 1
ATOM 2862 C CA . ASP B 1 173 ? 51.979 0.988 -2.731 1.00 10.41 184 ASP B CA 1
ATOM 2863 C C . ASP B 1 173 ? 52.662 1.685 -3.908 1.00 11.13 184 ASP B C 1
ATOM 2864 O O . ASP B 1 173 ? 53.488 2.579 -3.700 1.00 11.05 184 ASP B O 1
ATOM 2869 N N . GLY B 1 174 ? 52.334 1.269 -5.136 1.00 10.65 185 GLY B N 1
ATOM 2870 C CA . GLY B 1 174 ? 52.939 1.839 -6.348 1.00 10.77 185 GLY B CA 1
ATOM 2871 C C . GLY B 1 174 ? 54.185 1.104 -6.811 1.00 10.66 185 GLY B C 1
ATOM 2872 O O . GLY B 1 174 ? 54.829 1.527 -7.783 1.00 11.41 185 GLY B O 1
ATOM 2873 N N . GLY B 1 175 ? 54.514 0.003 -6.131 1.00 10.26 186 GLY B N 1
ATOM 2874 C CA . GLY B 1 175 ? 55.730 -0.762 -6.435 1.00 10.69 186 GLY B CA 1
ATOM 2875 C C . GLY B 1 175 ? 55.771 -1.342 -7.838 1.00 10.78 186 GLY B C 1
ATOM 2876 O O . GLY B 1 175 ? 56.816 -1.342 -8.493 1.00 11.62 186 GLY B O 1
ATOM 2877 N N . ASN B 1 176 ? 54.627 -1.845 -8.305 1.00 10.95 187 ASN B N 1
ATOM 2878 C CA . ASN B 1 176 ? 54.542 -2.452 -9.631 1.00 9.92 187 ASN B CA 1
ATOM 2879 C C . ASN B 1 176 ? 53.125 -2.313 -10.187 1.00 9.55 187 ASN B C 1
ATOM 2880 O O . ASN B 1 176 ? 52.318 -3.240 -10.072 1.00 8.99 187 ASN B O 1
ATOM 2885 N N . PRO B 1 177 ? 52.811 -1.140 -10.759 1.00 9.37 188 PRO B N 1
ATOM 2886 C CA . PRO B 1 177 ? 51.479 -0.857 -11.262 1.00 9.36 188 PRO B CA 1
ATOM 2887 C C . PRO B 1 177 ? 51.007 -1.868 -12.310 1.00 8.63 188 PRO B C 1
ATOM 2888 O O . PRO B 1 177 ? 49.828 -2.239 -12.302 1.00 9.70 188 PRO B O 1
ATOM 2892 N N . GLY B 1 178 ? 51.911 -2.328 -13.176 1.00 9.05 189 GLY B N 1
ATOM 2893 C CA . GLY B 1 178 ? 51.552 -3.323 -14.187 1.00 8.66 189 GLY B CA 1
ATOM 2894 C C . GLY B 1 178 ? 51.098 -4.635 -13.573 1.00 8.22 189 GLY B C 1
ATOM 2895 O O . GLY B 1 178 ? 50.103 -5.216 -14.019 1.00 8.89 189 GLY B O 1
ATOM 2896 N N . GLN B 1 179 ? 51.811 -5.117 -12.556 1.00 7.83 190 GLN B N 1
ATOM 2897 C CA . GLN B 1 179 ? 51.374 -6.375 -11.917 1.00 8.04 190 GLN B CA 1
ATOM 2898 C C . GLN B 1 179 ? 50.046 -6.212 -11.176 1.00 7.88 190 GLN B C 1
ATOM 2899 O O . GLN B 1 179 ? 49.191 -7.072 -11.252 1.00 7.12 190 GLN B O 1
ATOM 2905 N N . VAL B 1 180 ? 49.874 -5.106 -10.455 1.00 8.25 191 VAL B N 1
ATOM 2906 C CA . VAL B 1 180 ? 48.605 -4.878 -9.759 1.00 8.42 191 VAL B CA 1
ATOM 2907 C C . VAL B 1 180 ? 47.454 -4.819 -10.770 1.00 8.70 191 VAL B C 1
A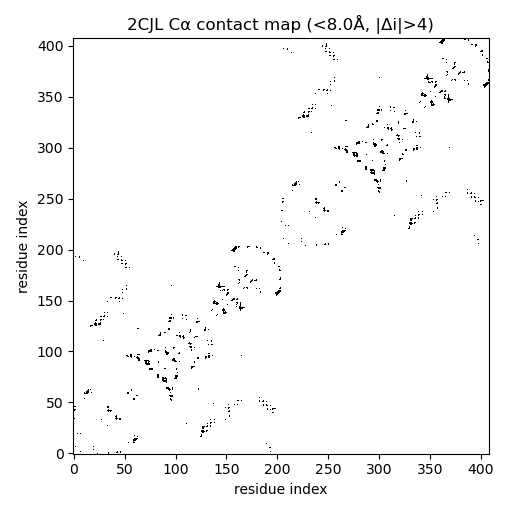TOM 2908 O O . VAL B 1 180 ? 46.409 -5.441 -10.571 1.00 8.44 191 VAL B O 1
ATOM 2912 N N . GLN B 1 181 ? 47.649 -4.097 -11.874 1.00 9.14 192 GLN B N 1
ATOM 2913 C CA . GLN B 1 181 ? 46.604 -4.019 -12.896 1.00 10.51 192 GLN B CA 1
ATOM 2914 C C . GLN B 1 181 ? 46.298 -5.417 -13.473 1.00 8.99 192 GLN B C 1
ATOM 2915 O O . GLN B 1 181 ? 45.136 -5.784 -13.643 1.00 9.04 192 GLN B O 1
ATOM 2921 N N . SER B 1 182 ? 47.346 -6.205 -13.712 1.00 8.08 193 SER B N 1
ATOM 2922 C CA . SER B 1 182 ? 47.175 -7.561 -14.259 1.00 8.08 193 SER B CA 1
ATOM 2923 C C . SER B 1 182 ? 46.346 -8.431 -13.317 1.00 7.34 193 SER B C 1
ATOM 2924 O O . SER B 1 182 ? 45.451 -9.165 -13.755 1.00 7.51 193 SER B O 1
ATOM 2927 N N . ARG B 1 183 ? 46.619 -8.303 -12.017 1.00 6.82 194 ARG B N 1
ATOM 2928 C CA . ARG B 1 183 ? 45.890 -9.067 -11.008 1.00 6.71 194 ARG B CA 1
ATOM 2929 C C . ARG B 1 183 ? 44.420 -8.635 -10.920 1.00 6.84 194 ARG B C 1
ATOM 2930 O O . ARG B 1 183 ? 43.514 -9.475 -10.905 1.00 7.02 194 ARG B O 1
ATOM 2938 N N . ILE B 1 184 ? 44.183 -7.324 -10.904 1.00 7.21 195 ILE B N 1
ATOM 2939 C CA . ILE B 1 184 ? 42.821 -6.805 -10.896 1.00 7.69 195 ILE B CA 1
ATOM 2940 C C . ILE B 1 184 ? 42.058 -7.283 -12.134 1.00 7.40 195 ILE B C 1
ATOM 2941 O O . ILE B 1 184 ? 40.919 -7.764 -12.019 1.00 7.59 195 ILE B O 1
ATOM 2946 N N . ASP B 1 185 ? 42.688 -7.174 -13.308 1.00 7.74 196 ASP B N 1
ATOM 2947 C CA . ASP B 1 185 ? 42.032 -7.606 -14.569 1.00 8.44 196 ASP B CA 1
ATOM 2948 C C . ASP B 1 185 ? 41.612 -9.078 -14.496 1.00 8.21 196 ASP B C 1
ATOM 2949 O O . ASP B 1 185 ? 40.514 -9.445 -14.912 1.00 8.40 196 ASP B O 1
ATOM 2954 N N . ASN B 1 186 ? 42.483 -9.925 -13.946 1.00 7.27 197 ASN B N 1
ATOM 2955 C CA . ASN B 1 186 ? 42.164 -11.353 -13.809 1.00 6.76 197 ASN B CA 1
ATOM 2956 C C . ASN B 1 186 ? 40.956 -11.559 -12.900 1.00 6.76 197 ASN B C 1
ATOM 2957 O O . ASN B 1 186 ? 40.060 -12.339 -13.206 1.00 7.33 197 ASN B O 1
ATOM 2962 N N . TYR B 1 187 ? 40.927 -10.835 -11.783 1.00 6.97 198 TYR B N 1
ATOM 2963 C CA . TYR B 1 187 ? 39.801 -10.917 -10.843 1.00 7.98 198 TYR B CA 1
ATOM 2964 C C . TYR B 1 187 ? 38.505 -10.463 -11.528 1.00 8.86 198 TYR B C 1
ATOM 2965 O O . TYR B 1 187 ? 37.459 -11.108 -11.381 1.00 9.48 198 TYR B O 1
ATOM 2974 N N . GLU B 1 188 ? 38.583 -9.369 -12.281 1.00 8.77 199 GLU B N 1
ATOM 2975 C CA . GLU B 1 188 ? 37.411 -8.870 -13.014 1.00 10.12 199 GLU B CA 1
ATOM 2976 C C . GLU B 1 188 ? 36.900 -9.899 -14.005 1.00 9.10 199 GLU B C 1
ATOM 2977 O O . GLU B 1 188 ? 35.691 -10.098 -14.126 1.00 10.07 199 GLU B O 1
ATOM 2983 N N . ARG B 1 189 ? 37.813 -10.571 -14.711 1.00 8.41 200 ARG B N 1
ATOM 2984 C CA . ARG B 1 189 ? 37.404 -11.603 -15.653 1.00 8.81 200 ARG B CA 1
ATOM 2985 C C . ARG B 1 189 ? 36.743 -12.773 -14.943 1.00 9.26 200 ARG B C 1
ATOM 2986 O O . ARG B 1 189 ? 35.751 -13.322 -15.442 1.00 9.68 200 ARG B O 1
ATOM 2994 N N . PHE B 1 190 ? 37.307 -13.177 -13.804 1.00 8.98 201 PHE B N 1
ATOM 2995 C CA . PHE B 1 190 ? 36.753 -14.287 -13.033 1.00 9.69 201 PHE B CA 1
ATOM 2996 C C . PHE B 1 190 ? 35.376 -13.972 -12.425 1.00 10.72 201 PHE B C 1
ATOM 2997 O O . PHE B 1 190 ? 34.484 -14.819 -12.455 1.00 12.05 201 PHE B O 1
ATOM 3005 N N . THR B 1 191 ? 35.185 -12.769 -11.894 1.00 11.70 202 THR B N 1
ATOM 3006 C CA . THR B 1 191 ? 33.849 -12.404 -11.390 1.00 12.60 202 THR B CA 1
ATOM 3007 C C . THR B 1 191 ? 32.841 -12.300 -12.543 1.00 13.92 202 THR B C 1
ATOM 3008 O O . THR B 1 191 ? 31.685 -12.716 -12.398 1.00 14.95 202 THR B O 1
ATOM 3012 N N . GLN B 1 192 ? 33.266 -11.762 -13.688 1.00 15.61 203 GLN B N 1
ATOM 3013 C CA . GLN B 1 192 ? 32.403 -11.720 -14.880 1.00 17.67 203 GLN B CA 1
ATOM 3014 C C . GLN B 1 192 ? 31.944 -13.124 -15.275 1.00 18.48 203 GLN B C 1
ATOM 3015 O O . GLN B 1 192 ? 30.762 -13.354 -15.562 1.00 19.16 203 GLN B O 1
ATOM 3021 N N . LEU B 1 193 ? 32.894 -14.054 -15.276 1.00 19.13 204 LEU B N 1
ATOM 3022 C CA . LEU B 1 193 ? 32.642 -15.461 -15.566 1.00 20.34 204 LEU B CA 1
ATOM 3023 C C . LEU B 1 193 ? 31.563 -16.059 -14.648 1.00 20.47 204 LEU B C 1
ATOM 3024 O O . LEU B 1 193 ? 30.674 -16.782 -15.124 1.00 21.39 204 LEU B O 1
ATOM 3029 N N . LEU B 1 194 ? 31.647 -15.750 -13.353 1.00 20.71 205 LEU B N 1
ATOM 3030 C CA . LEU B 1 194 ? 30.715 -16.244 -12.331 1.00 20.61 205 LEU B CA 1
ATOM 3031 C C . LEU B 1 194 ? 29.425 -15.417 -12.223 1.00 20.89 205 LEU B C 1
ATOM 3032 O O . LEU B 1 194 ? 28.571 -15.711 -11.376 1.00 21.69 205 LEU B O 1
ATOM 3037 N N . GLY B 1 195 ? 29.312 -14.387 -13.061 1.00 20.90 206 GLY B N 1
ATOM 3038 C CA . GLY B 1 195 ? 28.117 -13.544 -13.147 1.00 20.67 206 GLY B CA 1
ATOM 3039 C C . GLY B 1 195 ? 27.901 -12.563 -12.009 1.00 20.78 206 GLY B C 1
ATOM 3040 O O . GLY B 1 195 ? 26.758 -12.186 -11.724 1.00 21.66 206 GLY B O 1
ATOM 3041 N N . VAL B 1 196 ? 28.984 -12.142 -11.357 1.00 20.24 207 VAL B N 1
ATOM 3042 C CA . VAL B 1 196 ? 28.897 -11.178 -10.252 1.00 19.71 207 VAL B CA 1
ATOM 3043 C C . VAL B 1 196 ? 29.771 -9.950 -10.474 1.00 19.78 207 VAL B C 1
ATOM 3044 O O . VAL B 1 196 ? 30.707 -9.969 -11.272 1.00 19.07 207 VAL B O 1
ATOM 3048 N N . GLU B 1 197 ? 29.427 -8.881 -9.765 1.00 19.35 208 GLU B N 1
ATOM 3049 C CA . GLU B 1 197 ? 30.200 -7.651 -9.748 1.00 19.23 208 GLU B CA 1
ATOM 3050 C C . GLU B 1 197 ? 31.487 -7.871 -8.947 1.00 17.82 208 GLU B C 1
ATOM 3051 O O . GLU B 1 197 ? 31.507 -8.674 -8.008 1.00 17.07 208 GLU B O 1
ATOM 3057 N N . PRO B 1 198 ? 32.574 -7.165 -9.318 1.00 16.56 209 PRO B N 1
ATOM 3058 C CA . PRO B 1 198 ? 33.836 -7.343 -8.589 1.00 16.02 209 PRO B CA 1
ATOM 3059 C C . PRO B 1 198 ? 33.884 -6.726 -7.181 1.00 14.93 209 PRO B C 1
ATOM 3060 O O . PRO B 1 198 ? 34.738 -7.098 -6.368 1.00 14.25 209 PRO B O 1
ATOM 3064 N N . GLY B 1 199 ? 32.979 -5.798 -6.881 1.00 15.04 210 GLY B N 1
ATOM 3065 C CA . GLY B 1 199 ? 33.036 -5.097 -5.594 1.00 14.43 210 GLY B CA 1
ATOM 3066 C C . GLY B 1 199 ? 34.041 -3.959 -5.629 1.00 14.48 210 GLY B C 1
ATOM 3067 O O . GLY B 1 199 ? 34.591 -3.650 -6.688 1.00 14.68 210 GLY B O 1
ATOM 3068 N N . GLY B 1 200 ? 34.280 -3.341 -4.476 1.00 13.94 211 GLY B N 1
ATOM 3069 C CA . GLY B 1 200 ? 35.156 -2.174 -4.409 1.00 13.26 211 GLY B CA 1
ATOM 3070 C C . GLY B 1 200 ? 36.576 -2.431 -3.931 1.00 12.74 211 GLY B C 1
ATOM 3071 O O . GLY B 1 200 ? 36.955 -3.568 -3.610 1.00 12.60 211 GLY B O 1
ATOM 3072 N N . ASN B 1 201 ? 37.359 -1.354 -3.867 1.00 11.64 212 ASN B N 1
ATOM 3073 C CA . ASN B 1 201 ? 38.718 -1.394 -3.337 1.00 11.86 212 ASN B CA 1
ATOM 3074 C C . ASN B 1 201 ? 39.549 -2.511 -3.970 1.00 10.83 212 ASN B C 1
ATOM 3075 O O . ASN B 1 201 ? 40.116 -3.365 -3.290 1.00 10.23 212 ASN B O 1
ATOM 3080 N N . LEU B 1 202 ? 39.585 -2.491 -5.298 1.00 10.70 213 LEU B N 1
ATOM 3081 C CA . LEU B 1 202 ? 40.313 -3.500 -6.085 1.00 10.10 213 LEU B CA 1
ATOM 3082 C C . LEU B 1 202 ? 41.818 -3.329 -6.050 1.00 10.87 213 LEU B C 1
ATOM 3083 O O . LEU B 1 202 ? 42.552 -4.306 -6.195 1.00 9.72 213 LEU B O 1
ATOM 3088 N N . SER B 1 203 ? 42.280 -2.091 -5.886 1.00 10.62 214 SER B N 1
ATOM 3089 C CA . SER B 1 203 ? 43.706 -1.788 -5.990 1.00 11.28 214 SER B CA 1
ATOM 3090 C C . SER B 1 203 ? 44.433 -1.831 -4.646 1.00 11.46 214 SER B C 1
ATOM 3091 O O . SER B 1 203 ? 43.808 -1.841 -3.585 1.00 11.71 214 SER B O 1
ATOM 3094 N N . CYS B 1 204 ? 45.764 -1.855 -4.709 1.00 12.16 215 CYS B N 1
ATOM 3095 C CA . CYS B 1 204 ? 46.624 -1.620 -3.541 1.00 12.48 215 CYS B CA 1
ATOM 3096 C C . CYS B 1 204 ? 47.869 -0.872 -3.987 1.00 12.49 215 CYS B C 1
ATOM 3097 O O . CYS B 1 204 ? 48.674 -0.490 -3.140 1.00 12.62 215 CYS B O 1
#

InterPro domains:
  IPR000726 Glycoside hydrolase, family 19, catalytic [PF00182] (43-244)
  IPR016283 Glycoside hydrolase, family 19 [PIRSF001060] (19-244)
  IPR023346 Lysozyme-like domain superfamily [SSF53955] (40-244)

Nearest PDB structures (foldseek):
  2cjl-assembly2_B  TM=1.005E+00  e=2.298E-42  Streptomyces coelicolor
  1wvv-assembly2_B  TM=9.910E-01  e=9.869E-35  Streptomyces griseus
  1wvu-assembly2_B  TM=9.927E-01  e=7.431E-34  Streptomyces griseus
  1wvv-assembly1_A  TM=9.833E-01  e=4.968E-33  Streptomyces griseus
  1wvu-assembly1_A  TM=9.850E-01  e=4.470E-32  Streptomyces griseus

Secondary structure (DSSP, 8-state):
--S-HHHHHHH-TT--TTS-HHHHHHHGGG-TTTT-SS-HHHHHHHHHHHHHHHHHHHTTTT-SB-S-GGGGGGG--TTSTT--TT-TT----BTTTTB-SHHHHHHHHHHHTS-TTT-TTHHHH-HHHHHHHHHHHHHH--TTSSS-HHHHHHTT--HHHHHHHTT-TTTTTTT-HHHHHHHHHHHHHHHHHHT----S----/--S-HHHHHHH-TT--TTS-HHHHHHHGGG-TTTT-SSSHHHHHHHHHHHHHHHHHHHTTTT-SB-S-GGGGGGG--TTSTT--TT-TT----BTTTTB-SHHHHHHHHHHHTS-TTT-TTHHHH-HHHHHHHHHHHHHH--TTSSS-HHHHHHTT--HHHHHHHTT-TTTTTTT-HHHHHHHHHHHHHHHHHTT----S----

Radius of gyration: 44.25 Å; Cα contacts (8 Å, |Δi|>4): 741; chains: 2; bounding box: 55×105×68 Å

CATH classification: 1.10.530.10 (+1 more: 3.30.20.10)

Sequence (408 aa):
FVVSEAQFDQMFPSRNSFYTYSGLTAALSAYPGFSNTGSDTVKKQEAAAFLANVGHETGGLVYVVEQNTANYPHYCDASQPYGCPAGNDKYYGRGPVQLSWNFNYKAAGDALGIDLLNNPDLVQNDSAVAWKTGLWYWNTQTGPGTMTPHDAMVNGAGFGETIRSINGSLECDGGNPGQVQSRIDNYERFTQLLGVEPGGNLSCFVVSEAQFDQMFPSRNSFYTYSGLTAALSAYPGFSNTGSDTVKKQEAAAFLANVGHETGGLVYVVEQNTANYPHYCDASQPYGCPAGNDKYYGRGPVQLSWNFNYKAAGDALGIDLLNNPDLVQNDSAVAWKTGLWYWNTQTGPGTMTPHDAMVNGAGFGETIRSINGSLECDGGNPGQVQSRIDNYERFTQLLGVEPGGNLSC

B-factor: mean 12.83, std 5.89, range [3.45, 44.92]

Solvent-accessible surface area: 17386 Å² total; per-residue (Å²): 85,40,0,49,114,79,51,1,74,121,12,2,113,78,69,59,102,40,2,52,42,77,6,0,50,55,0,32,92,37,37,97,33,8,6,92,56,53,65,83,61,31,41,56,20,0,0,0,0,0,0,3,2,0,7,54,32,2,40,25,0,54,100,20,37,27,110,87,92,82,58,37,75,110,25,32,35,88,94,48,134,66,20,22,74,25,16,87,54,94,0,23,1,0,0,0,17,34,5,22,69,0,71,30,0,69,43,0,3,95,61,25,72,41,76,0,12,77,67,6,66,66,0,48,105,58,18,27,18,0,0,50,0,0,0,6,34,0,21,58,51,54,35,81,15,120,41,17,0,30,54,0,12,35,109,53,35,8,2,0,44,0,0,68,0,6,101,0,77,151,22,6,124,58,52,58,95,47,65,8,94,59,4,12,41,32,0,53,146,17,0,133,51,15,65,22,137,44,37,48,105,35,66,32,85,30,0,48,110,68,39,0,68,117,10,2,114,78,71,59,102,40,1,52,40,77,6,0,50,54,0,32,87,34,35,107,33,7,4,97,48,49,67,100,48,31,41,50,17,0,0,0,0,1,0,2,2,0,7,50,32,2,39,25,0,53,94,18,47,27,121,84,91,77,41,36,78,109,32,29,37,88,96,48,132,65,21,18,83,33,24,101,60,76,0,18,1,0,0,0,16,32,5,20,87,0,72,30,0,64,43,0,2,98,61,25,71,45,94,0,15,92,58,2,49,49,0,48,102,58,18,28,17,0,0,49,0,0,0,5,32,0,23,56,50,56,37,76,13,122,44,18,0,28,56,0,10,37,105,55,33,8,1,1,36,0,0,56,0,4,99,0,73,155,23,5,128,57,55,58,96,45,69,11,118,59,4,24,39,30,0,68,145,16,1,141,50,11,67,24,104,44,40,49,105,33,75,35

Foldseek 3Di:
DLQDQVLLCVLQVLADPLAHPVLLVLLCVLPVCQLPADDVQLSQLRVLLLQLLLCLQAVSNNHFFDDPQVCQLVQWPCVDPVTQQCDSRLQFFGASLGGGHLVLLVVLCVSRVHNCSNVVCCLSRHNNSRSNSSVCQQPPHQAQADDRVRCCSNVQVFSASVCRRRPNPCPAPPNNVPSQVSSLVSSCVSSVSSPHDNHDPSHD/DLQDQVLLCVLQVQADPLAHPVLLVLLCVLPVCQLPADDVQLSLLRVLLLQLLLCLQAVSNNHFFDPPLVCQLVAWPQVDPVTQQCDSSLFFFGASLGGGHLVLLPVLCVSRVHNCSNPVCCLSVHNNSVSNSSVCQQPPHQAQADDRVSCCSNVQVFSASVCRRRPNVCPAPPNNPVSLVSSLVSSCVSCVSSPHDNHDDSHD